Protein 2JQT (pdb70)

Solvent-accessible surface area: 5329 Å² total; per-residue (Å²): 240,138,109,166,56,89,66,109,115,4,170,176,32,102,73,92,116,40,32,107,111,18,85,77,119,20,34,167,79,125,94,63,99,120,8,76,83,33,10,156,146,7,24,90,114,48,140,46,96,84,93,98,60,55,196,168,253

Secondary structure (DSSP, 8-state):
-----THHHHHH---SHHHHHHHHHHHHHT-SHHHHHHHHHHHHHHHHHHHTT----

Structure (mmCIF, N/CA/C/O backbone):
data_2JQT
#
_entry.id   2JQT
#
loop_
_atom_site.group_PDB
_atom_site.id
_atom_site.type_symbol
_atom_site.label_atom_id
_atom_site.label_alt_id
_atom_site.label_comp_id
_atom_site.label_asym_id
_atom_site.label_entity_id
_atom_site.label_seq_id
_atom_site.pdbx_PDB_ins_code
_atom_site.Cartn_x
_atom_site.Cartn_y
_atom_site.Cartn_z
_atom_site.occupancy
_atom_site.B_iso_or_equiv
_atom_site.auth_seq_id
_atom_site.auth_comp_id
_atom_site.auth_asym_id
_atom_site.auth_atom_id
_atom_site.pdbx_PDB_model_num
ATOM 1 N N . MET A 1 1 ? 102.135 -5.640 11.704 1.00 0.00 1 MET A N 1
ATOM 2 C CA . MET A 1 1 ? 102.816 -6.475 10.680 1.00 0.00 1 MET A CA 1
ATOM 3 C C . MET A 1 1 ? 101.987 -6.569 9.403 1.00 0.00 1 MET A C 1
ATOM 4 O O . MET A 1 1 ? 101.939 -7.616 8.758 1.00 0.00 1 MET A O 1
ATOM 20 N N . THR A 1 2 ? 101.335 -5.467 9.045 1.00 0.00 2 THR A N 1
ATOM 21 C CA . THR A 1 2 ? 100.506 -5.425 7.845 1.00 0.00 2 THR A CA 1
ATOM 22 C C . THR A 1 2 ? 101.108 -4.492 6.801 1.00 0.00 2 THR A C 1
ATOM 23 O O . THR A 1 2 ? 100.385 -3.842 6.044 1.00 0.00 2 THR A O 1
ATOM 34 N N . VAL A 1 3 ? 102.436 -4.427 6.766 1.00 0.00 3 VAL A N 1
ATOM 35 C CA . VAL A 1 3 ? 103.133 -3.573 5.813 1.00 0.00 3 VAL A CA 1
ATOM 36 C C . VAL A 1 3 ? 104.391 -4.254 5.284 1.00 0.00 3 VAL A C 1
ATOM 37 O O . VAL A 1 3 ? 105.131 -4.886 6.037 1.00 0.00 3 VAL A O 1
ATOM 50 N N . GLN A 1 4 ? 104.627 -4.120 3.983 1.00 0.00 4 GLN A N 1
ATOM 51 C CA . GLN A 1 4 ? 105.795 -4.723 3.350 1.00 0.00 4 GLN A CA 1
ATOM 52 C C . GLN A 1 4 ? 106.563 -3.692 2.529 1.00 0.00 4 GLN A C 1
ATOM 53 O O . GLN A 1 4 ? 106.878 -3.922 1.360 1.00 0.00 4 GLN A O 1
ATOM 67 N N . ASP A 1 5 ? 106.860 -2.554 3.146 1.00 0.00 5 ASP A N 1
ATOM 68 C CA . ASP A 1 5 ? 107.590 -1.485 2.473 1.00 0.00 5 ASP A CA 1
ATOM 69 C C . ASP A 1 5 ? 109.092 -1.757 2.492 1.00 0.00 5 ASP A C 1
ATOM 70 O O . ASP A 1 5 ? 109.670 -2.035 3.542 1.00 0.00 5 ASP A O 1
ATOM 79 N N . TYR A 1 6 ? 109.717 -1.673 1.322 1.00 0.00 6 TYR A N 1
ATOM 80 C CA . TYR A 1 6 ? 111.152 -1.908 1.202 1.00 0.00 6 TYR A CA 1
ATOM 81 C C . TYR A 1 6 ? 111.947 -0.868 1.987 1.00 0.00 6 TYR A C 1
ATOM 82 O O . TYR A 1 6 ? 113.105 -1.095 2.339 1.00 0.00 6 TYR A O 1
ATOM 100 N N . LEU A 1 7 ? 111.322 0.276 2.259 1.00 0.00 7 LEU A N 1
ATOM 101 C CA . LEU A 1 7 ? 111.977 1.349 3.001 1.00 0.00 7 LEU A CA 1
ATOM 102 C C . LEU A 1 7 ? 112.505 0.844 4.340 1.00 0.00 7 LEU A C 1
ATOM 103 O O . LEU A 1 7 ? 113.514 1.336 4.847 1.00 0.00 7 LEU A O 1
ATOM 119 N N . LEU A 1 8 ? 111.818 -0.141 4.909 1.00 0.00 8 LEU A N 1
ATOM 120 C CA . LEU A 1 8 ? 112.220 -0.713 6.188 1.00 0.00 8 LEU A CA 1
ATOM 121 C C . LEU A 1 8 ? 113.588 -1.377 6.078 1.00 0.00 8 LEU A C 1
ATOM 122 O O . LEU A 1 8 ? 114.410 -1.286 6.991 1.00 0.00 8 LEU A O 1
ATOM 138 N N . LYS A 1 9 ? 113.827 -2.044 4.954 1.00 0.00 9 LYS A N 1
ATOM 139 C CA . LYS A 1 9 ? 115.096 -2.722 4.720 1.00 0.00 9 LYS A CA 1
ATOM 140 C C . LYS A 1 9 ? 116.215 -1.712 4.482 1.00 0.00 9 LYS A C 1
ATOM 141 O O . LYS A 1 9 ? 117.357 -1.929 4.888 1.00 0.00 9 LYS A O 1
ATOM 160 N N . PHE A 1 10 ? 115.878 -0.610 3.823 1.00 0.00 10 PHE A N 1
ATOM 161 C CA . PHE A 1 10 ? 116.853 0.434 3.529 1.00 0.00 10 PHE A CA 1
ATOM 162 C C . PHE A 1 10 ? 117.334 1.106 4.811 1.00 0.00 10 PHE A C 1
ATOM 163 O O . PHE A 1 10 ? 118.511 1.445 4.942 1.00 0.00 10 PHE A O 1
ATOM 180 N N . ARG A 1 11 ? 116.418 1.292 5.754 1.00 0.00 11 ARG A N 1
ATOM 181 C CA . ARG A 1 11 ? 116.748 1.922 7.028 1.00 0.00 11 ARG A CA 1
ATOM 182 C C . ARG A 1 11 ? 117.830 1.136 7.759 1.00 0.00 11 ARG A C 1
ATOM 183 O O . ARG A 1 11 ? 118.711 1.716 8.396 1.00 0.00 11 ARG A O 1
ATOM 204 N N . LYS A 1 12 ? 117.760 -0.187 7.663 1.00 0.00 12 LYS A N 1
ATOM 205 C CA . LYS A 1 12 ? 118.735 -1.054 8.315 1.00 0.00 12 LYS A CA 1
ATOM 206 C C . LYS A 1 12 ? 120.116 -0.892 7.689 1.00 0.00 12 LYS A C 1
ATOM 207 O O . LYS A 1 12 ? 121.135 -1.112 8.344 1.00 0.00 12 LYS A O 1
ATOM 226 N N . ILE A 1 13 ? 120.145 -0.504 6.417 1.00 0.00 13 ILE A N 1
ATOM 227 C CA . ILE A 1 13 ? 121.403 -0.311 5.706 1.00 0.00 13 ILE A CA 1
ATOM 228 C C . ILE A 1 13 ? 122.240 0.785 6.359 1.00 0.00 13 ILE A C 1
ATOM 229 O O . ILE A 1 13 ? 121.740 1.871 6.651 1.00 0.00 13 ILE A O 1
ATOM 245 N N . SER A 1 14 ? 123.516 0.492 6.585 1.00 0.00 14 SER A N 1
ATOM 246 C CA . SER A 1 14 ? 124.422 1.453 7.205 1.00 0.00 14 SER A CA 1
ATOM 247 C C . SER A 1 14 ? 125.486 1.915 6.215 1.00 0.00 14 SER A C 1
ATOM 248 O O . SER A 1 14 ? 125.926 3.065 6.254 1.00 0.00 14 SER A O 1
ATOM 256 N N . SER A 1 15 ? 125.897 1.014 5.328 1.00 0.00 15 SER A N 1
ATOM 257 C CA . SER A 1 15 ? 126.910 1.332 4.329 1.00 0.00 15 SER A CA 1
ATOM 258 C C . SER A 1 15 ? 126.282 1.998 3.109 1.00 0.00 15 SER A C 1
ATOM 259 O O . SER A 1 15 ? 125.229 1.576 2.632 1.00 0.00 15 SER A O 1
ATOM 267 N N . LEU A 1 16 ? 126.937 3.042 2.609 1.00 0.00 16 LEU A N 1
ATOM 268 C CA . LEU A 1 16 ? 126.445 3.768 1.445 1.00 0.00 16 LEU A CA 1
ATOM 269 C C . LEU A 1 16 ? 126.534 2.910 0.185 1.00 0.00 16 LEU A C 1
ATOM 270 O O . LEU A 1 16 ? 125.761 3.090 -0.755 1.00 0.00 16 LEU A O 1
ATOM 286 N N . GLU A 1 17 ? 127.483 1.977 0.173 1.00 0.00 17 GLU A N 1
ATOM 287 C CA . GLU A 1 17 ? 127.673 1.093 -0.972 1.00 0.00 17 GLU A CA 1
ATOM 288 C C . GLU A 1 17 ? 126.389 0.337 -1.300 1.00 0.00 17 GLU A C 1
ATOM 289 O O . GLU A 1 17 ? 126.013 0.206 -2.464 1.00 0.00 17 GLU A O 1
ATOM 301 N N . SER A 1 18 ? 125.717 -0.159 -0.264 1.00 0.00 18 SER A N 1
ATOM 302 C CA . SER A 1 18 ? 124.475 -0.901 -0.443 1.00 0.00 18 SER A CA 1
ATOM 303 C C . SER A 1 18 ? 123.423 -0.046 -1.147 1.00 0.00 18 SER A C 1
ATOM 304 O O . SER A 1 18 ? 122.523 -0.570 -1.802 1.00 0.00 18 SER A O 1
ATOM 312 N N . LEU A 1 19 ? 123.541 1.270 -1.004 1.00 0.00 19 LEU A N 1
ATOM 313 C CA . LEU A 1 19 ? 122.599 2.196 -1.625 1.00 0.00 19 LEU A CA 1
ATOM 314 C C . LEU A 1 19 ? 122.543 1.989 -3.136 1.00 0.00 19 LEU A C 1
ATOM 315 O O . LEU A 1 19 ? 121.473 1.760 -3.701 1.00 0.00 19 LEU A O 1
ATOM 331 N N . GLU A 1 20 ? 123.700 2.070 -3.784 1.00 0.00 20 GLU A N 1
ATOM 332 C CA . GLU A 1 20 ? 123.783 1.891 -5.229 1.00 0.00 20 GLU A CA 1
ATOM 333 C C . GLU A 1 20 ? 123.361 0.481 -5.629 1.00 0.00 20 GLU A C 1
ATOM 334 O O . GLU A 1 20 ? 122.813 0.270 -6.711 1.00 0.00 20 GLU A O 1
ATOM 346 N N . LYS A 1 21 ? 123.619 -0.481 -4.751 1.00 0.00 21 LYS A N 1
ATOM 347 C CA . LYS A 1 21 ? 123.266 -1.872 -5.014 1.00 0.00 21 LYS A CA 1
ATOM 348 C C . LYS A 1 21 ? 121.758 -2.078 -4.923 1.00 0.00 21 LYS A C 1
ATOM 349 O O . LYS A 1 21 ? 121.143 -2.651 -5.824 1.00 0.00 21 LYS A O 1
ATOM 368 N N . LEU A 1 22 ? 121.165 -1.608 -3.830 1.00 0.00 22 LEU A N 1
ATOM 369 C CA . LEU A 1 22 ? 119.728 -1.740 -3.621 1.00 0.00 22 LEU A CA 1
ATOM 370 C C . LEU A 1 22 ? 118.949 -1.050 -4.737 1.00 0.00 22 LEU A C 1
ATOM 371 O O . LEU A 1 22 ? 117.857 -1.481 -5.104 1.00 0.00 22 LEU A O 1
ATOM 387 N N . TYR A 1 23 ? 119.519 0.025 -5.273 1.00 0.00 23 TYR A N 1
ATOM 388 C CA . TYR A 1 23 ? 118.879 0.775 -6.345 1.00 0.00 23 TYR A CA 1
ATOM 389 C C . TYR A 1 23 ? 118.880 -0.024 -7.645 1.00 0.00 23 TYR A C 1
ATOM 390 O O . TYR A 1 23 ? 117.826 -0.307 -8.212 1.00 0.00 23 TYR A O 1
ATOM 408 N N . ASP A 1 24 ? 120.072 -0.382 -8.111 1.00 0.00 24 ASP A N 1
ATOM 409 C CA . ASP A 1 24 ? 120.211 -1.149 -9.345 1.00 0.00 24 ASP A CA 1
ATOM 410 C C . ASP A 1 24 ? 119.508 -2.498 -9.232 1.00 0.00 24 ASP A C 1
ATOM 411 O O . ASP A 1 24 ? 119.009 -3.033 -10.221 1.00 0.00 24 ASP A O 1
ATOM 420 N N . HIS A 1 25 ? 119.476 -3.041 -8.019 1.00 0.00 25 HIS A N 1
ATOM 421 C CA . HIS A 1 25 ? 118.834 -4.331 -7.777 1.00 0.00 25 HIS A CA 1
ATOM 422 C C . HIS A 1 25 ? 117.317 -4.209 -7.872 1.00 0.00 25 HIS A C 1
ATOM 423 O O . HIS A 1 25 ? 116.671 -4.944 -8.619 1.00 0.00 25 HIS A O 1
ATOM 438 N N . LEU A 1 26 ? 116.754 -3.279 -7.109 1.00 0.00 26 LEU A N 1
ATOM 439 C CA . LEU A 1 26 ? 115.311 -3.063 -7.106 1.00 0.00 26 LEU A CA 1
ATOM 440 C C . LEU A 1 26 ? 114.854 -2.418 -8.411 1.00 0.00 26 LEU A C 1
ATOM 441 O O . LEU A 1 26 ? 113.733 -2.640 -8.866 1.00 0.00 26 LEU A O 1
ATOM 457 N N . ASN A 1 27 ? 115.732 -1.616 -9.009 1.00 0.00 27 ASN A N 1
ATOM 458 C CA . ASN A 1 27 ? 115.418 -0.939 -10.261 1.00 0.00 27 ASN A CA 1
ATOM 459 C C . ASN A 1 27 ? 115.391 -1.924 -11.428 1.00 0.00 27 ASN A C 1
ATOM 460 O O . ASN A 1 27 ? 114.733 -1.686 -12.439 1.00 0.00 27 ASN A O 1
ATOM 471 N N . TYR A 1 28 ? 116.115 -3.031 -11.282 1.00 0.00 28 TYR A N 1
ATOM 472 C CA . TYR A 1 28 ? 116.172 -4.049 -12.324 1.00 0.00 28 TYR A CA 1
ATOM 473 C C . TYR A 1 28 ? 115.088 -5.104 -12.121 1.00 0.00 28 TYR A C 1
ATOM 474 O O . TYR A 1 28 ? 114.638 -5.735 -13.078 1.00 0.00 28 TYR A O 1
ATOM 492 N N . THR A 1 29 ? 114.676 -5.293 -10.872 1.00 0.00 29 THR A N 1
ATOM 493 C CA . THR A 1 29 ? 113.648 -6.275 -10.547 1.00 0.00 29 THR A CA 1
ATOM 494 C C . THR A 1 29 ? 112.321 -5.917 -11.209 1.00 0.00 29 THR A C 1
ATOM 495 O O . THR A 1 29 ? 111.915 -6.545 -12.186 1.00 0.00 29 THR A O 1
ATOM 506 N N . LEU A 1 30 ? 111.648 -4.906 -10.668 1.00 0.00 30 LEU A N 1
ATOM 507 C CA . LEU A 1 30 ? 110.365 -4.470 -11.205 1.00 0.00 30 LEU A CA 1
ATOM 508 C C . LEU A 1 30 ? 110.548 -3.323 -12.195 1.00 0.00 30 LEU A C 1
ATOM 509 O O . LEU A 1 30 ? 109.799 -3.201 -13.165 1.00 0.00 30 LEU A O 1
ATOM 525 N N . THR A 1 31 ? 111.545 -2.481 -11.942 1.00 0.00 31 THR A N 1
ATOM 526 C CA . THR A 1 31 ? 111.824 -1.343 -12.811 1.00 0.00 31 THR A CA 1
ATOM 527 C C . THR A 1 31 ? 110.640 -0.378 -12.842 1.00 0.00 31 THR A C 1
ATOM 528 O O . THR A 1 31 ? 110.421 0.317 -13.833 1.00 0.00 31 THR A O 1
ATOM 539 N N . ASP A 1 32 ? 109.884 -0.343 -11.750 1.00 0.00 32 ASP A N 1
ATOM 540 C CA . ASP A 1 32 ? 108.725 0.536 -11.653 1.00 0.00 32 ASP A CA 1
ATOM 541 C C . ASP A 1 32 ? 109.067 1.805 -10.880 1.00 0.00 32 ASP A C 1
ATOM 542 O O . ASP A 1 32 ? 110.135 1.907 -10.275 1.00 0.00 32 ASP A O 1
ATOM 551 N N . ASP A 1 33 ? 108.155 2.770 -10.904 1.00 0.00 33 ASP A N 1
ATOM 552 C CA . ASP A 1 33 ? 108.359 4.035 -10.205 1.00 0.00 33 ASP A CA 1
ATOM 553 C C . ASP A 1 33 ? 108.371 3.834 -8.691 1.00 0.00 33 ASP A C 1
ATOM 554 O O . ASP A 1 33 ? 108.946 4.635 -7.955 1.00 0.00 33 ASP A O 1
ATOM 563 N N . GLN A 1 34 ? 107.724 2.765 -8.231 1.00 0.00 34 GLN A N 1
ATOM 564 C CA . GLN A 1 34 ? 107.654 2.465 -6.803 1.00 0.00 34 GLN A CA 1
ATOM 565 C C . GLN A 1 34 ? 109.040 2.477 -6.161 1.00 0.00 34 GLN A C 1
ATOM 566 O O . GLN A 1 34 ? 109.294 3.236 -5.225 1.00 0.00 34 GLN A O 1
ATOM 580 N N . GLU A 1 35 ? 109.934 1.632 -6.666 1.00 0.00 35 GLU A N 1
ATOM 581 C CA . GLU A 1 35 ? 111.290 1.554 -6.135 1.00 0.00 35 GLU A CA 1
ATOM 582 C C . GLU A 1 35 ? 112.048 2.853 -6.384 1.00 0.00 35 GLU A C 1
ATOM 583 O O . GLU A 1 35 ? 112.919 3.236 -5.602 1.00 0.00 35 GLU A O 1
ATOM 595 N N . LEU A 1 36 ? 111.711 3.529 -7.477 1.00 0.00 36 LEU A N 1
ATOM 596 C CA . LEU A 1 36 ? 112.359 4.787 -7.828 1.00 0.00 36 LEU A CA 1
ATOM 597 C C . LEU A 1 36 ? 112.002 5.878 -6.822 1.00 0.00 36 LEU A C 1
ATOM 598 O O . LEU A 1 36 ? 112.856 6.668 -6.422 1.00 0.00 36 LEU A O 1
ATOM 614 N N . ILE A 1 37 ? 110.736 5.914 -6.420 1.00 0.00 37 ILE A N 1
ATOM 615 C CA . ILE A 1 37 ? 110.268 6.907 -5.461 1.00 0.00 37 ILE A CA 1
ATOM 616 C C . ILE A 1 37 ? 110.730 6.567 -4.046 1.00 0.00 37 ILE A C 1
ATOM 617 O O . ILE A 1 37 ? 110.920 7.457 -3.217 1.00 0.00 37 ILE A O 1
ATOM 633 N N . ASN A 1 38 ? 110.908 5.278 -3.780 1.00 0.00 38 ASN A N 1
ATOM 634 C CA . ASN A 1 38 ? 111.347 4.822 -2.466 1.00 0.00 38 ASN A CA 1
ATOM 635 C C . ASN A 1 38 ? 112.848 5.031 -2.290 1.00 0.00 38 ASN A C 1
ATOM 636 O O . ASN A 1 38 ? 113.295 5.568 -1.278 1.00 0.00 38 ASN A O 1
ATOM 647 N N . MET A 1 39 ? 113.620 4.602 -3.284 1.00 0.00 39 MET A N 1
ATOM 648 C CA . MET A 1 39 ? 115.071 4.741 -3.239 1.00 0.00 39 MET A CA 1
ATOM 649 C C . MET A 1 39 ? 115.473 6.208 -3.106 1.00 0.00 39 MET A C 1
ATOM 650 O O . MET A 1 39 ? 116.499 6.528 -2.505 1.00 0.00 39 MET A O 1
ATOM 664 N N . TYR A 1 40 ? 114.659 7.092 -3.671 1.00 0.00 40 TYR A N 1
ATOM 665 C CA . TYR A 1 40 ? 114.930 8.524 -3.615 1.00 0.00 40 TYR A CA 1
ATOM 666 C C . TYR A 1 40 ? 114.773 9.052 -2.192 1.00 0.00 40 TYR A C 1
ATOM 667 O O . TYR A 1 40 ? 115.609 9.814 -1.705 1.00 0.00 40 TYR A O 1
ATOM 685 N N . ARG A 1 41 ? 113.696 8.643 -1.531 1.00 0.00 41 ARG A N 1
ATOM 686 C CA . ARG A 1 41 ? 113.428 9.074 -0.164 1.00 0.00 41 ARG A CA 1
ATOM 687 C C . ARG A 1 41 ? 114.419 8.445 0.809 1.00 0.00 41 ARG A C 1
ATOM 688 O O . ARG A 1 41 ? 114.986 9.127 1.662 1.00 0.00 41 ARG A O 1
ATOM 709 N N . ALA A 1 42 ? 114.624 7.139 0.674 1.00 0.00 42 ALA A N 1
ATOM 710 C CA . ALA A 1 42 ? 115.547 6.417 1.541 1.00 0.00 42 ALA A CA 1
ATOM 711 C C . ALA A 1 42 ? 116.973 6.931 1.374 1.00 0.00 42 ALA A C 1
ATOM 712 O O . ALA A 1 42 ? 117.684 7.147 2.355 1.00 0.00 42 ALA A O 1
ATOM 719 N N . ALA A 1 43 ? 117.384 7.126 0.125 1.00 0.00 43 ALA A N 1
ATOM 720 C CA . ALA A 1 43 ? 118.724 7.616 -0.171 1.00 0.00 43 ALA A CA 1
ATOM 721 C C . ALA A 1 43 ? 118.935 9.013 0.400 1.00 0.00 43 ALA A C 1
ATOM 722 O O . ALA A 1 43 ? 119.999 9.321 0.939 1.00 0.00 43 ALA A O 1
ATOM 729 N N . ASP A 1 44 ? 117.916 9.857 0.278 1.00 0.00 44 ASP A N 1
ATOM 730 C CA . ASP A 1 44 ? 117.990 11.223 0.784 1.00 0.00 44 ASP A CA 1
ATOM 731 C C . ASP A 1 44 ? 117.991 11.240 2.308 1.00 0.00 44 ASP A C 1
ATOM 732 O O . ASP A 1 44 ? 118.754 11.980 2.930 1.00 0.00 44 ASP A O 1
ATOM 741 N N . HIS A 1 45 ? 117.133 10.419 2.904 1.00 0.00 45 HIS A N 1
ATOM 742 C CA . HIS A 1 45 ? 117.035 10.339 4.357 1.00 0.00 45 HIS A CA 1
ATOM 743 C C . HIS A 1 45 ? 118.342 9.839 4.963 1.00 0.00 45 HIS A C 1
ATOM 744 O O . HIS A 1 45 ? 118.844 10.401 5.936 1.00 0.00 45 HIS A O 1
ATOM 759 N N . ARG A 1 46 ? 118.890 8.777 4.380 1.00 0.0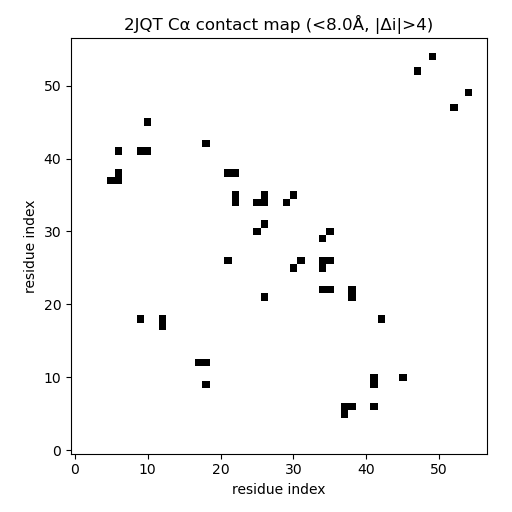0 46 ARG A N 1
ATOM 760 C CA . ARG A 1 46 ? 120.140 8.200 4.861 1.00 0.00 46 ARG A CA 1
ATOM 761 C C . ARG A 1 46 ? 121.288 9.194 4.716 1.00 0.00 46 ARG A C 1
ATOM 762 O O . ARG A 1 46 ? 122.123 9.327 5.611 1.00 0.00 46 ARG A O 1
ATOM 783 N N . ARG A 1 47 ? 121.323 9.888 3.584 1.00 0.00 47 ARG A N 1
ATOM 784 C CA . ARG A 1 47 ? 122.369 10.870 3.321 1.00 0.00 47 ARG A CA 1
ATOM 785 C C . ARG A 1 47 ? 122.210 12.089 4.225 1.00 0.00 47 ARG A C 1
ATOM 786 O O . ARG A 1 47 ? 123.188 12.609 4.761 1.00 0.00 47 ARG A O 1
ATOM 807 N N . ALA A 1 48 ? 120.970 12.539 4.389 1.00 0.00 48 ALA A N 1
ATOM 808 C CA . ALA A 1 48 ? 120.681 13.697 5.228 1.00 0.00 48 ALA A CA 1
ATOM 809 C C . ALA A 1 48 ? 120.828 13.353 6.705 1.00 0.00 48 ALA A C 1
ATOM 810 O O . ALA A 1 48 ? 121.269 14.179 7.504 1.00 0.00 48 ALA A O 1
ATOM 817 N N . GLU A 1 49 ? 120.458 12.128 7.063 1.00 0.00 49 GLU A N 1
ATOM 818 C CA . GLU A 1 49 ? 120.548 11.675 8.446 1.00 0.00 49 GLU A CA 1
ATOM 819 C C . GLU A 1 49 ? 122.005 11.546 8.882 1.00 0.00 49 GLU A C 1
ATOM 820 O O . GLU A 1 49 ? 122.362 11.913 10.001 1.00 0.00 49 GLU A O 1
ATOM 832 N N . LEU A 1 50 ? 122.840 11.022 7.990 1.00 0.00 50 LEU A N 1
ATOM 833 C CA . LEU A 1 50 ? 124.257 10.845 8.283 1.00 0.00 50 LEU A CA 1
ATOM 834 C C . LEU A 1 50 ? 124.962 12.193 8.392 1.00 0.00 50 LEU A C 1
ATOM 835 O O . LEU A 1 50 ? 125.748 12.421 9.311 1.00 0.00 50 LEU A O 1
ATOM 851 N N . VAL A 1 51 ? 124.676 13.083 7.447 1.00 0.00 51 VAL A N 1
ATOM 852 C CA . VAL A 1 51 ? 125.282 14.409 7.439 1.00 0.00 51 VAL A CA 1
ATOM 853 C C . VAL A 1 51 ? 124.716 15.278 8.558 1.00 0.00 51 VAL A C 1
ATOM 854 O O . VAL A 1 51 ? 125.425 16.108 9.131 1.00 0.00 51 VAL A O 1
ATOM 867 N N . SER A 1 52 ? 123.439 15.084 8.864 1.00 0.00 52 SER A N 1
ATOM 868 C CA . S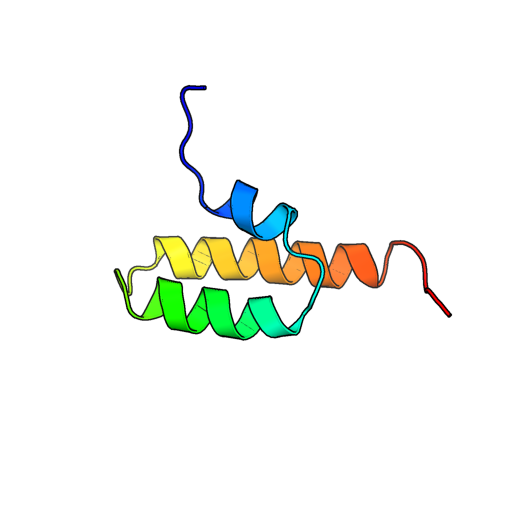ER A 1 52 ? 122.779 15.850 9.913 1.00 0.00 52 SER A CA 1
ATOM 869 C C . SER A 1 52 ? 122.618 15.014 11.180 1.00 0.00 52 SER A C 1
ATOM 870 O O . SER A 1 52 ? 121.683 15.214 11.954 1.00 0.00 52 SER A O 1
ATOM 878 N N . GLY A 1 53 ? 123.537 14.075 11.384 1.00 0.00 53 GLY A N 1
ATOM 879 C CA . GLY A 1 53 ? 123.480 13.222 12.557 1.00 0.00 53 GLY A CA 1
ATOM 880 C C . GLY A 1 53 ? 124.709 13.362 13.435 1.00 0.00 53 GLY A C 1
ATOM 881 O O . GLY A 1 53 ? 124.751 14.210 14.326 1.00 0.00 53 GLY A O 1
ATOM 885 N N . GLY A 1 54 ? 125.710 12.524 13.183 1.00 0.00 54 GLY A N 1
ATOM 886 C CA . GLY A 1 54 ? 126.931 12.573 13.966 1.00 0.00 54 GLY A CA 1
ATOM 887 C C . GLY A 1 54 ? 128.122 12.005 13.219 1.00 0.00 54 GLY A C 1
ATOM 888 O O . GLY A 1 54 ? 128.136 10.828 12.860 1.00 0.00 54 GLY A O 1
ATOM 892 N N . ARG A 1 55 ? 129.125 12.846 12.982 1.00 0.00 55 ARG A N 1
ATOM 893 C CA . ARG A 1 55 ? 130.326 12.422 12.272 1.00 0.00 55 ARG A CA 1
ATOM 894 C C . ARG A 1 55 ? 131.101 11.387 13.082 1.00 0.00 55 ARG A C 1
ATOM 895 O O . ARG A 1 55 ? 131.281 11.539 14.290 1.00 0.00 55 ARG A O 1
ATOM 916 N N . LEU A 1 56 ? 131.554 10.335 12.409 1.00 0.00 56 LEU A N 1
ATOM 917 C CA . LEU A 1 56 ? 132.309 9.274 13.067 1.00 0.00 56 LEU A CA 1
ATOM 918 C C . LEU A 1 56 ? 133.778 9.317 12.655 1.00 0.00 56 LEU A C 1
ATOM 919 O O . LEU A 1 56 ? 134.104 9.662 11.520 1.00 0.00 56 LEU A O 1
ATOM 935 N N . PHE A 1 57 ? 134.658 8.963 13.585 1.00 0.00 57 PHE A N 1
ATOM 936 C CA . PHE A 1 57 ? 136.092 8.959 13.319 1.00 0.00 57 PHE A CA 1
ATOM 937 C C . PHE A 1 57 ? 136.654 7.542 13.387 1.00 0.00 57 PHE A C 1
ATOM 938 O O . PHE A 1 57 ? 136.119 6.684 14.088 1.00 0.00 57 PHE A O 1
ATOM 955 N N . MET A 1 1 ? 110.351 2.135 12.237 1.00 0.00 1 MET A N 2
ATOM 956 C CA . MET A 1 1 ? 109.692 1.700 13.494 1.00 0.00 1 MET A CA 2
ATOM 957 C C . MET A 1 1 ? 108.243 2.175 13.550 1.00 0.00 1 MET A C 2
ATOM 958 O O . MET A 1 1 ? 107.385 1.516 14.139 1.00 0.00 1 MET A O 2
ATOM 974 N N . THR A 1 2 ? 107.977 3.321 12.934 1.00 0.00 2 THR A N 2
ATOM 975 C CA . THR A 1 2 ? 106.632 3.883 12.912 1.00 0.00 2 THR A CA 2
ATOM 976 C C . THR A 1 2 ? 105.697 3.027 12.064 1.00 0.00 2 THR A C 2
ATOM 977 O O . THR A 1 2 ? 104.679 2.531 12.552 1.00 0.00 2 THR A O 2
ATOM 988 N N . VAL A 1 3 ? 106.048 2.855 10.794 1.00 0.00 3 VAL A N 2
ATOM 989 C CA . VAL A 1 3 ? 105.241 2.058 9.880 1.00 0.00 3 VAL A CA 2
ATOM 990 C C . VAL A 1 3 ? 106.088 0.999 9.181 1.00 0.00 3 VAL A C 2
ATOM 991 O O . VAL A 1 3 ? 107.253 1.235 8.861 1.00 0.00 3 VAL A O 2
ATOM 1004 N N . GLN A 1 4 ? 105.494 -0.167 8.947 1.00 0.00 4 GLN A N 2
ATOM 1005 C CA . GLN A 1 4 ? 106.194 -1.262 8.287 1.00 0.00 4 GLN A CA 2
ATOM 1006 C C . GLN A 1 4 ? 106.168 -1.089 6.771 1.00 0.00 4 GLN A C 2
ATOM 1007 O O . GLN A 1 4 ? 105.150 -1.340 6.126 1.00 0.00 4 GLN A O 2
ATOM 1021 N N . ASP A 1 5 ? 107.294 -0.659 6.211 1.00 0.00 5 ASP A N 2
ATOM 1022 C CA . ASP A 1 5 ? 107.399 -0.452 4.770 1.00 0.00 5 ASP A CA 2
ATOM 1023 C C . ASP A 1 5 ? 108.826 -0.697 4.288 1.00 0.00 5 ASP A C 2
ATOM 1024 O O . ASP A 1 5 ? 109.691 -1.114 5.060 1.00 0.00 5 ASP A O 2
ATOM 1033 N N . TYR A 1 6 ? 109.065 -0.433 3.009 1.00 0.00 6 TYR A N 2
ATOM 1034 C CA . TYR A 1 6 ? 110.387 -0.624 2.422 1.00 0.00 6 TYR A CA 2
ATOM 1035 C C . TYR A 1 6 ? 111.429 0.237 3.132 1.00 0.00 6 TYR A C 2
ATOM 1036 O O . TYR A 1 6 ? 112.606 -0.118 3.185 1.00 0.00 6 TYR A O 2
ATOM 1054 N N . LEU A 1 7 ? 110.987 1.367 3.675 1.00 0.00 7 LEU A N 2
ATOM 1055 C CA . LEU A 1 7 ? 111.882 2.278 4.381 1.00 0.00 7 LEU A CA 2
ATOM 1056 C C . LEU A 1 7 ? 112.584 1.569 5.535 1.00 0.00 7 LEU A C 2
ATOM 1057 O O . LEU A 1 7 ? 113.714 1.906 5.889 1.00 0.00 7 LEU A O 2
ATOM 1073 N N . LEU A 1 8 ? 111.907 0.585 6.119 1.00 0.00 8 LEU A N 2
ATOM 1074 C CA . LEU A 1 8 ? 112.466 -0.171 7.234 1.00 0.00 8 LEU A CA 2
ATOM 1075 C C . LEU A 1 8 ? 113.659 -1.006 6.780 1.00 0.00 8 LEU A C 2
ATOM 1076 O O . LEU A 1 8 ? 114.628 -1.174 7.520 1.00 0.00 8 LEU A O 2
ATOM 1092 N N . LYS A 1 9 ? 113.580 -1.527 5.560 1.00 0.00 9 LYS A N 2
ATOM 1093 C CA . LYS A 1 9 ? 114.654 -2.345 5.008 1.00 0.00 9 LYS A CA 2
ATOM 1094 C C . LYS A 1 9 ? 115.895 -1.501 4.735 1.00 0.00 9 LYS A C 2
ATOM 1095 O O . LYS A 1 9 ? 116.992 -1.826 5.190 1.00 0.00 9 LYS A O 2
ATOM 1114 N N . PHE A 1 10 ? 115.714 -0.416 3.988 1.00 0.00 10 PHE A N 2
ATOM 1115 C CA . PHE A 1 10 ? 116.819 0.474 3.654 1.00 0.00 10 PHE A CA 2
ATOM 1116 C C . PHE A 1 10 ? 117.430 1.077 4.914 1.00 0.00 10 PHE A C 2
ATOM 1117 O O . PHE A 1 10 ? 118.631 1.342 4.969 1.00 0.00 10 PHE A O 2
ATOM 1134 N N . ARG A 1 11 ? 116.595 1.289 5.926 1.00 0.00 11 ARG A N 2
ATOM 1135 C CA . ARG A 1 11 ? 117.050 1.859 7.189 1.00 0.00 11 ARG A CA 2
ATOM 1136 C C . ARG A 1 11 ? 117.891 0.851 7.965 1.00 0.00 11 ARG A C 2
ATOM 1137 O O . ARG A 1 11 ? 118.819 1.224 8.683 1.00 0.00 11 ARG A O 2
ATOM 1158 N N . LYS A 1 12 ? 117.559 -0.426 7.817 1.00 0.00 12 LYS A N 2
ATOM 1159 C CA . LYS A 1 12 ? 118.283 -1.489 8.506 1.00 0.00 12 LYS A CA 2
ATOM 1160 C C . LYS A 1 12 ? 119.670 -1.703 7.898 1.00 0.00 12 LYS A C 2
ATOM 1161 O O . LYS A 1 12 ? 120.523 -2.355 8.499 1.00 0.00 12 LYS A O 2
ATOM 1180 N N . ILE A 1 13 ? 119.889 -1.152 6.707 1.00 0.00 13 ILE A N 2
ATOM 1181 C CA . ILE A 1 13 ? 121.174 -1.288 6.028 1.00 0.00 13 ILE A CA 2
ATOM 1182 C C . ILE A 1 13 ? 122.312 -0.763 6.900 1.00 0.00 13 ILE A C 2
ATOM 1183 O O . ILE A 1 13 ? 122.151 0.220 7.623 1.00 0.00 13 ILE A O 2
ATOM 1199 N N . SER A 1 14 ? 123.460 -1.428 6.827 1.00 0.00 14 SER A N 2
ATOM 1200 C CA . SER A 1 14 ? 124.625 -1.030 7.609 1.00 0.00 14 SER A CA 2
ATOM 1201 C C . SER A 1 14 ? 125.660 -0.332 6.731 1.00 0.00 14 SER A C 2
ATOM 1202 O O . SER A 1 14 ? 126.097 0.778 7.034 1.00 0.00 14 SER A O 2
ATOM 1210 N N . SER A 1 15 ? 126.048 -0.990 5.644 1.00 0.00 15 SER A N 2
ATOM 1211 C CA . SER A 1 15 ? 127.032 -0.431 4.724 1.00 0.00 15 SER A CA 2
ATOM 1212 C C . SER A 1 15 ? 126.367 0.500 3.716 1.00 0.00 15 SER A C 2
ATOM 1213 O O . SER A 1 15 ? 125.304 0.194 3.178 1.00 0.00 15 SER A O 2
ATOM 1221 N N . LEU A 1 16 ? 127.004 1.640 3.464 1.00 0.00 16 LEU A N 2
ATOM 1222 C CA . LEU A 1 16 ? 126.477 2.619 2.521 1.00 0.00 16 LEU A CA 2
ATOM 1223 C C . LEU A 1 16 ? 126.535 2.089 1.091 1.00 0.00 16 LEU A C 2
ATOM 1224 O O . LEU A 1 16 ? 125.761 2.510 0.231 1.00 0.00 16 LEU A O 2
ATOM 1240 N N . GLU A 1 17 ? 127.457 1.163 0.841 1.00 0.00 17 GLU A N 2
ATOM 1241 C CA . GLU A 1 17 ? 127.615 0.578 -0.487 1.00 0.00 17 GLU A CA 2
ATOM 1242 C C . GLU A 1 17 ? 126.307 -0.041 -0.970 1.00 0.00 17 GLU A C 2
ATOM 1243 O O . GLU A 1 17 ? 126.004 -0.022 -2.164 1.00 0.00 17 GLU A O 2
ATOM 1255 N N . SER A 1 18 ? 125.536 -0.588 -0.037 1.00 0.00 18 SER A N 2
ATOM 1256 C CA . SER A 1 18 ? 124.260 -1.211 -0.370 1.00 0.00 18 SER A CA 2
ATOM 1257 C C . SER A 1 18 ? 123.304 -0.201 -0.998 1.00 0.00 18 SER A C 2
ATOM 1258 O O . SER A 1 18 ? 122.390 -0.571 -1.734 1.00 0.00 18 SER A O 2
ATOM 1266 N N . LEU A 1 19 ? 123.522 1.079 -0.703 1.00 0.00 19 LEU A N 2
ATOM 1267 C CA . LEU A 1 19 ? 122.679 2.145 -1.239 1.00 0.00 19 LEU A CA 2
ATOM 1268 C C . LEU A 1 19 ? 122.613 2.077 -2.762 1.00 0.00 19 LEU A C 2
ATOM 1269 O O . LEU A 1 19 ? 121.550 1.841 -3.337 1.00 0.00 19 LEU A O 2
ATOM 1285 N N . GLU A 1 20 ? 123.755 2.286 -3.410 1.00 0.00 20 GLU A N 2
ATOM 1286 C CA . GLU A 1 20 ? 123.824 2.247 -4.866 1.00 0.00 20 GLU A CA 2
ATOM 1287 C C . GLU A 1 20 ? 123.411 0.879 -5.396 1.00 0.00 20 GLU A C 2
ATOM 1288 O O . GLU A 1 20 ? 122.818 0.772 -6.469 1.00 0.00 20 GLU A O 2
ATOM 1300 N N . LYS A 1 21 ? 123.728 -0.165 -4.638 1.00 0.00 21 LYS A N 2
ATOM 1301 C CA . LYS A 1 21 ? 123.390 -1.527 -5.031 1.00 0.00 21 LYS A CA 2
ATOM 1302 C C . LYS A 1 21 ? 121.877 -1.705 -5.119 1.00 0.00 21 LYS A C 2
ATOM 1303 O O . LYS A 1 21 ? 121.357 -2.195 -6.122 1.00 0.00 21 LYS A O 2
ATOM 1322 N N . LEU A 1 22 ? 121.177 -1.304 -4.063 1.00 0.00 22 LEU A N 2
ATOM 1323 C CA . LEU A 1 22 ? 119.724 -1.420 -4.021 1.00 0.00 22 LEU A CA 2
ATOM 1324 C C . LEU A 1 22 ? 119.081 -0.565 -5.108 1.00 0.00 22 LEU A C 2
ATOM 1325 O O . LEU A 1 22 ? 118.029 -0.913 -5.644 1.00 0.00 22 LEU A O 2
ATOM 1341 N N . TYR A 1 23 ? 119.719 0.554 -5.430 1.00 0.00 23 TYR A N 2
ATOM 1342 C CA . TYR A 1 23 ? 119.210 1.459 -6.452 1.00 0.00 23 TYR A CA 2
ATOM 1343 C C . TYR A 1 23 ? 119.160 0.771 -7.813 1.00 0.00 23 TYR A C 2
ATOM 1344 O O . TYR A 1 23 ? 118.141 0.812 -8.503 1.00 0.00 23 TYR A O 2
ATOM 1362 N N . ASP A 1 24 ? 120.265 0.138 -8.191 1.00 0.00 24 ASP A N 2
ATOM 1363 C CA . ASP A 1 24 ? 120.347 -0.558 -9.469 1.00 0.00 24 ASP A CA 2
ATOM 1364 C C . ASP A 1 24 ? 119.633 -1.904 -9.409 1.00 0.00 24 ASP A C 2
ATOM 1365 O O . ASP A 1 24 ? 118.961 -2.305 -10.359 1.00 0.00 24 ASP A O 2
ATOM 1374 N N . HIS A 1 25 ? 119.781 -2.598 -8.285 1.00 0.00 25 HIS A N 2
ATOM 1375 C CA . HIS A 1 25 ? 119.150 -3.901 -8.102 1.00 0.00 25 HIS A CA 2
ATOM 1376 C C . HIS A 1 25 ? 117.631 -3.790 -8.199 1.00 0.00 25 HIS A C 2
ATOM 1377 O O . HIS A 1 25 ? 116.996 -4.498 -8.979 1.00 0.00 25 HIS A O 2
ATOM 1392 N N . LEU A 1 26 ? 117.056 -2.899 -7.398 1.00 0.00 26 LEU A N 2
ATOM 1393 C CA . LEU A 1 26 ? 115.611 -2.696 -7.392 1.00 0.00 26 LEU A CA 2
ATOM 1394 C C . LEU A 1 26 ? 115.114 -2.286 -8.774 1.00 0.00 26 LEU A C 2
ATOM 1395 O O . LEU A 1 26 ? 113.987 -2.602 -9.159 1.00 0.00 26 LEU A O 2
ATOM 1411 N N . ASN A 1 27 ? 115.960 -1.580 -9.517 1.00 0.00 27 ASN A N 2
ATOM 1412 C CA . ASN A 1 27 ? 115.606 -1.127 -10.857 1.00 0.00 27 ASN A CA 2
ATOM 1413 C C . ASN A 1 27 ? 115.659 -2.282 -11.854 1.00 0.00 27 ASN A C 2
ATOM 1414 O O . ASN A 1 27 ? 114.912 -2.308 -12.831 1.00 0.00 27 ASN A O 2
ATOM 1425 N N . TYR A 1 28 ? 116.549 -3.235 -11.598 1.00 0.00 28 TYR A N 2
ATOM 1426 C CA . TYR A 1 28 ? 116.701 -4.393 -12.471 1.00 0.00 28 TYR A CA 2
ATOM 1427 C C . TYR A 1 28 ? 115.939 -5.595 -11.920 1.00 0.00 28 TYR A C 2
ATOM 1428 O O . TYR A 1 28 ? 116.378 -6.737 -12.059 1.00 0.00 28 TYR A O 2
ATOM 1446 N N . THR A 1 29 ? 114.798 -5.330 -11.295 1.00 0.00 29 THR A N 2
ATOM 1447 C CA . THR A 1 29 ? 113.975 -6.390 -10.724 1.00 0.00 29 THR A CA 2
ATOM 1448 C C . THR A 1 29 ? 112.494 -6.129 -10.982 1.00 0.00 29 THR A C 2
ATOM 1449 O O . THR A 1 29 ? 111.825 -6.912 -11.657 1.00 0.00 29 THR A O 2
ATOM 1460 N N . LEU A 1 30 ? 111.991 -5.024 -10.443 1.00 0.00 30 LEU A N 2
ATOM 1461 C CA . LEU A 1 30 ? 110.589 -4.660 -10.615 1.00 0.00 30 LEU A CA 2
ATOM 1462 C C . LEU A 1 30 ? 110.432 -3.578 -11.680 1.00 0.00 30 LEU A C 2
ATOM 1463 O O . LEU A 1 30 ? 109.382 -3.467 -12.312 1.00 0.00 30 LEU A O 2
ATOM 1479 N N . THR A 1 31 ? 111.482 -2.780 -11.870 1.00 0.00 31 THR A N 2
ATOM 1480 C CA . THR A 1 31 ? 111.469 -1.702 -12.858 1.00 0.00 31 THR A CA 2
ATOM 1481 C C . THR A 1 31 ? 110.173 -0.897 -12.785 1.00 0.00 31 THR A C 2
ATOM 1482 O O . THR A 1 31 ? 109.632 -0.479 -13.809 1.00 0.00 31 THR A O 2
ATOM 1493 N N . ASP A 1 32 ? 109.682 -0.685 -11.568 1.00 0.00 32 ASP A N 2
ATOM 1494 C CA . ASP A 1 32 ? 108.451 0.070 -11.360 1.00 0.00 32 ASP A CA 2
ATOM 1495 C C . ASP A 1 32 ? 108.748 1.430 -10.738 1.00 0.00 32 ASP A C 2
ATOM 1496 O O . ASP A 1 32 ? 109.787 1.623 -10.110 1.00 0.00 32 ASP A O 2
ATOM 1505 N N . ASP A 1 33 ? 107.826 2.371 -10.918 1.00 0.00 33 ASP A N 2
ATOM 1506 C CA . ASP A 1 33 ? 107.989 3.715 -10.375 1.00 0.00 33 ASP A CA 2
ATOM 1507 C C . ASP A 1 33 ? 108.151 3.679 -8.858 1.00 0.00 33 ASP A C 2
ATOM 1508 O O . ASP A 1 33 ? 108.729 4.590 -8.264 1.00 0.00 33 ASP A O 2
ATOM 1517 N N . GLN A 1 34 ? 107.635 2.624 -8.233 1.00 0.00 34 GLN A N 2
ATOM 1518 C CA . GLN A 1 34 ? 107.721 2.475 -6.784 1.00 0.00 34 GLN A CA 2
ATOM 1519 C C . GLN A 1 34 ? 109.172 2.505 -6.313 1.00 0.00 34 GLN A C 2
ATOM 1520 O O . GLN A 1 34 ? 109.502 3.174 -5.335 1.00 0.00 34 GLN A O 2
ATOM 1534 N N . GLU A 1 35 ? 110.033 1.774 -7.014 1.00 0.00 35 GLU A N 2
ATOM 1535 C CA . GLU A 1 35 ? 111.449 1.719 -6.664 1.00 0.00 35 GLU A CA 2
ATOM 1536 C C . GLU A 1 35 ? 112.091 3.101 -6.758 1.00 0.00 35 GLU A C 2
ATOM 1537 O O . GLU A 1 35 ? 113.031 3.410 -6.026 1.00 0.00 35 GLU A O 2
ATOM 1549 N N . LEU A 1 36 ? 111.579 3.926 -7.665 1.00 0.00 36 LEU A N 2
ATOM 1550 C CA . LEU A 1 36 ? 112.103 5.274 -7.854 1.00 0.00 36 LEU A CA 2
ATOM 1551 C C . LEU A 1 36 ? 111.797 6.155 -6.646 1.00 0.00 36 LEU A C 2
ATOM 1552 O O . LEU A 1 36 ? 112.661 6.885 -6.163 1.00 0.00 36 LEU A O 2
ATOM 1568 N N . ILE A 1 37 ? 110.559 6.081 -6.165 1.00 0.00 37 ILE A N 2
ATOM 1569 C CA . ILE A 1 37 ? 110.140 6.872 -5.015 1.00 0.00 37 ILE A CA 2
ATOM 1570 C C . ILE A 1 37 ? 110.701 6.299 -3.717 1.00 0.00 37 ILE A C 2
ATOM 1571 O O . ILE A 1 37 ? 111.008 7.039 -2.782 1.00 0.00 37 ILE A O 2
ATOM 1587 N N . ASN A 1 38 ? 110.834 4.977 -3.665 1.00 0.00 38 ASN A N 2
ATOM 1588 C CA . ASN A 1 38 ? 111.360 4.308 -2.482 1.00 0.00 38 ASN A CA 2
ATOM 1589 C C . ASN A 1 38 ? 112.852 4.572 -2.321 1.00 0.00 38 ASN A C 2
ATOM 1590 O O . ASN A 1 38 ? 113.308 4.992 -1.256 1.00 0.00 38 ASN A O 2
ATOM 1601 N N . MET A 1 39 ? 113.611 4.325 -3.384 1.00 0.00 39 MET A N 2
ATOM 1602 C CA . MET A 1 39 ? 115.053 4.536 -3.363 1.00 0.00 39 MET A CA 2
ATOM 1603 C C . MET A 1 39 ? 115.390 5.987 -3.035 1.00 0.00 39 MET A C 2
ATOM 1604 O O . MET A 1 39 ? 116.244 6.262 -2.193 1.00 0.00 39 MET A O 2
ATOM 1618 N N . TYR A 1 40 ? 114.714 6.912 -3.709 1.00 0.00 40 TYR A N 2
ATOM 1619 C CA . TYR A 1 40 ? 114.943 8.337 -3.491 1.00 0.00 40 TYR A CA 2
ATOM 1620 C C . TYR A 1 40 ? 114.650 8.720 -2.044 1.00 0.00 40 TYR A C 2
ATOM 1621 O O . TYR A 1 40 ? 115.478 9.341 -1.376 1.00 0.00 40 TYR A O 2
ATOM 1639 N N . ARG A 1 41 ? 113.466 8.351 -1.567 1.00 0.00 41 ARG A N 2
ATOM 1640 C CA . ARG A 1 41 ? 113.063 8.659 -0.200 1.00 0.00 41 ARG A CA 2
ATOM 1641 C C . ARG A 1 41 ? 114.027 8.038 0.808 1.00 0.00 41 ARG A C 2
ATOM 1642 O O . ARG A 1 41 ? 114.500 8.710 1.724 1.00 0.00 41 ARG A O 2
ATOM 1663 N N . ALA A 1 42 ? 114.312 6.752 0.632 1.00 0.00 42 ALA A N 2
ATOM 1664 C CA . ALA A 1 42 ? 115.220 6.042 1.526 1.00 0.00 42 ALA A CA 2
ATOM 1665 C C . ALA A 1 42 ? 116.638 6.592 1.423 1.00 0.00 42 ALA A C 2
ATOM 1666 O O . ALA A 1 42 ? 117.314 6.786 2.433 1.00 0.00 42 ALA A O 2
ATOM 1673 N N . ALA A 1 43 ? 117.082 6.843 0.196 1.00 0.00 43 ALA A N 2
ATOM 1674 C CA . ALA A 1 43 ? 118.421 7.371 -0.040 1.00 0.00 43 ALA A CA 2
ATOM 1675 C C . ALA A 1 43 ? 118.557 8.788 0.505 1.00 0.00 43 ALA A C 2
ATOM 1676 O O . ALA A 1 43 ? 119.525 9.107 1.197 1.00 0.00 43 ALA A O 2
ATOM 1683 N N . ASP A 1 44 ? 117.583 9.635 0.190 1.00 0.00 44 ASP A N 2
ATOM 1684 C CA . ASP A 1 44 ? 117.595 11.020 0.648 1.00 0.00 44 ASP A CA 2
ATOM 1685 C C . ASP A 1 44 ? 117.613 11.091 2.172 1.00 0.00 44 ASP A C 2
ATOM 1686 O O . ASP A 1 44 ? 118.447 11.778 2.761 1.00 0.00 44 ASP A O 2
ATOM 1695 N N . HIS A 1 45 ? 116.685 10.380 2.804 1.00 0.00 45 HIS A N 2
ATOM 1696 C CA . HIS A 1 45 ? 116.593 10.364 4.260 1.00 0.00 45 HIS A CA 2
ATOM 1697 C C . HIS A 1 45 ? 117.877 9.824 4.881 1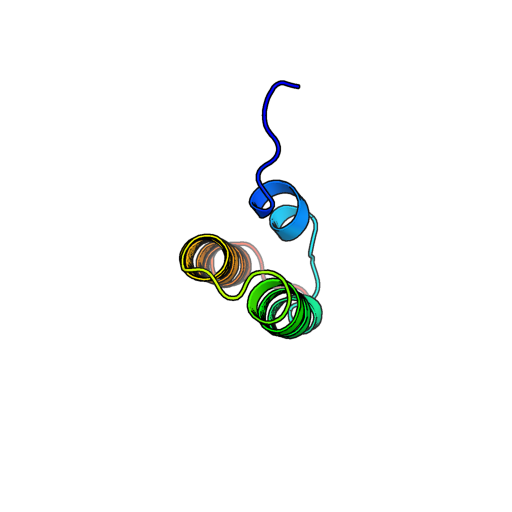.00 0.00 45 HIS A C 2
ATOM 1698 O O . HIS A 1 45 ? 118.410 10.400 5.829 1.00 0.00 45 HIS A O 2
ATOM 1713 N N . ARG A 1 46 ? 118.369 8.712 4.341 1.00 0.00 46 ARG A N 2
ATOM 1714 C CA . ARG A 1 46 ? 119.591 8.094 4.845 1.00 0.00 46 ARG A CA 2
ATOM 1715 C C . ARG A 1 46 ? 120.790 9.017 4.650 1.00 0.00 46 ARG A C 2
ATOM 1716 O O . ARG A 1 46 ? 121.583 9.222 5.569 1.00 0.00 46 ARG A O 2
ATOM 1737 N N . ARG A 1 47 ? 120.916 9.571 3.448 1.00 0.00 47 ARG A N 2
ATOM 1738 C CA . ARG A 1 47 ? 122.019 10.472 3.133 1.00 0.00 47 ARG A CA 2
ATOM 1739 C C . ARG A 1 47 ? 122.014 11.684 4.060 1.00 0.00 47 ARG A C 2
ATOM 1740 O O . ARG A 1 47 ? 123.056 12.083 4.581 1.00 0.00 47 ARG A O 2
ATOM 1761 N N . ALA A 1 48 ? 120.836 12.264 4.261 1.00 0.00 48 ALA A N 2
ATOM 1762 C CA . ALA A 1 48 ? 120.696 13.431 5.125 1.00 0.00 48 ALA A CA 2
ATOM 1763 C C . ALA A 1 48 ? 121.177 13.128 6.540 1.00 0.00 48 ALA A C 2
ATOM 1764 O O . ALA A 1 48 ? 121.950 13.891 7.118 1.00 0.00 48 ALA A O 2
ATOM 1771 N N . GLU A 1 49 ? 120.715 12.011 7.090 1.00 0.00 49 GLU A N 2
ATOM 1772 C CA . GLU A 1 49 ? 121.098 11.606 8.438 1.00 0.00 49 GLU A CA 2
ATOM 1773 C C . GLU A 1 49 ? 122.594 11.317 8.514 1.00 0.00 49 GLU A C 2
ATOM 1774 O O . GLU A 1 49 ? 123.221 11.511 9.555 1.00 0.00 49 GLU A O 2
ATOM 1786 N N . LEU A 1 50 ? 123.159 10.853 7.405 1.00 0.00 50 LEU A N 2
ATOM 1787 C CA . LEU A 1 50 ? 124.582 10.537 7.347 1.00 0.00 50 LEU A CA 2
ATOM 1788 C C . LEU A 1 50 ? 125.424 11.806 7.412 1.00 0.00 50 LEU A C 2
ATOM 1789 O O . LEU A 1 50 ? 126.434 11.857 8.113 1.00 0.00 50 LEU A O 2
ATOM 1805 N N . VAL A 1 51 ? 125.002 12.831 6.677 1.00 0.00 51 VAL A N 2
ATOM 1806 C CA . VAL A 1 51 ? 125.717 14.099 6.652 1.00 0.00 51 VAL A CA 2
ATOM 1807 C C . VAL A 1 51 ? 125.444 14.910 7.915 1.00 0.00 51 VAL A C 2
ATOM 1808 O O . VAL A 1 51 ? 126.372 15.323 8.611 1.00 0.00 51 VAL A O 2
ATOM 1821 N N . SER A 1 52 ? 124.167 15.134 8.204 1.00 0.00 52 SER A N 2
ATOM 1822 C CA . SER A 1 52 ? 123.773 15.894 9.384 1.00 0.00 52 SER A CA 2
ATOM 1823 C C . SER A 1 52 ? 124.141 15.148 10.662 1.00 0.00 52 SER A C 2
ATOM 1824 O O . SER A 1 52 ? 124.451 15.760 11.683 1.00 0.00 52 SER A O 2
ATOM 1832 N N . GLY A 1 53 ? 124.104 13.821 10.598 1.00 0.00 53 GLY A N 2
ATOM 1833 C CA . GLY A 1 53 ? 124.436 13.012 11.756 1.00 0.00 53 GLY A CA 2
ATOM 1834 C C . GLY A 1 53 ? 123.551 13.313 12.948 1.00 0.00 53 GLY A C 2
ATOM 1835 O O . GLY A 1 53 ? 122.440 12.793 13.053 1.00 0.00 53 GLY A O 2
ATOM 1839 N N . GLY A 1 54 ? 124.042 14.158 13.850 1.00 0.00 54 GLY A N 2
ATOM 1840 C CA . GLY A 1 54 ? 123.275 14.515 15.029 1.00 0.00 54 GLY A CA 2
ATOM 1841 C C . GLY A 1 54 ? 123.698 15.848 15.613 1.00 0.00 54 GLY A C 2
ATOM 1842 O O . GLY A 1 54 ? 124.882 16.184 15.614 1.00 0.00 54 GLY A O 2
ATOM 1846 N N . ARG A 1 55 ? 122.729 16.608 16.113 1.00 0.00 55 ARG A N 2
ATOM 1847 C CA . ARG A 1 55 ? 123.009 17.912 16.703 1.00 0.00 55 ARG A CA 2
ATOM 1848 C C . ARG A 1 55 ? 123.641 18.848 15.678 1.00 0.00 55 ARG A C 2
ATOM 1849 O O . ARG A 1 55 ? 124.804 18.685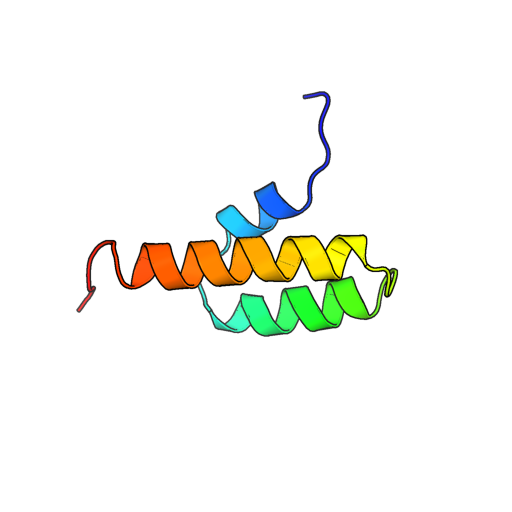 15.307 1.00 0.00 55 ARG A O 2
ATOM 1870 N N . LEU A 1 56 ? 122.866 19.829 15.223 1.00 0.00 56 LEU A N 2
ATOM 1871 C CA . LEU A 1 56 ? 123.351 20.789 14.239 1.00 0.00 56 LEU A CA 2
ATOM 1872 C C . LEU A 1 56 ? 123.364 22.202 14.818 1.00 0.00 56 LEU A C 2
ATOM 1873 O O . LEU A 1 56 ? 124.419 22.822 14.947 1.00 0.00 56 LEU A O 2
ATOM 1889 N N . PHE A 1 57 ? 122.184 22.705 15.165 1.00 0.00 57 PHE A N 2
ATOM 1890 C CA . PHE A 1 57 ? 122.060 24.044 15.728 1.00 0.00 57 PHE A CA 2
ATOM 1891 C C . PHE A 1 57 ? 120.858 24.135 16.664 1.00 0.00 57 PHE A C 2
ATOM 1892 O O . PHE A 1 57 ? 121.013 24.250 17.880 1.00 0.00 57 PHE A O 2
ATOM 1909 N N . MET A 1 1 ? 99.821 -13.535 5.401 1.00 0.00 1 MET A N 3
ATOM 1910 C CA . MET A 1 1 ? 99.813 -12.217 6.089 1.00 0.00 1 MET A CA 3
ATOM 1911 C C . MET A 1 1 ? 101.014 -11.371 5.676 1.00 0.00 1 MET A C 3
ATOM 1912 O O . MET A 1 1 ? 101.794 -10.926 6.518 1.00 0.00 1 MET A O 3
ATOM 1928 N N . THR A 1 2 ? 101.156 -11.153 4.373 1.00 0.00 2 THR A N 3
ATOM 1929 C CA . THR A 1 2 ? 102.261 -10.361 3.847 1.00 0.00 2 THR A CA 3
ATOM 1930 C C . THR A 1 2 ? 101.976 -8.868 3.985 1.00 0.00 2 THR A C 3
ATOM 1931 O O . THR A 1 2 ? 100.826 -8.438 3.918 1.00 0.00 2 THR A O 3
ATOM 1942 N N . VAL A 1 3 ? 103.033 -8.085 4.179 1.00 0.00 3 VAL A N 3
ATOM 1943 C CA . VAL A 1 3 ? 102.895 -6.641 4.327 1.00 0.00 3 VAL A CA 3
ATOM 1944 C C . VAL A 1 3 ? 103.908 -5.901 3.460 1.00 0.00 3 VAL A C 3
ATOM 1945 O O . VAL A 1 3 ? 105.077 -6.280 3.392 1.00 0.00 3 VAL A O 3
ATOM 1958 N N . GLN A 1 4 ? 103.451 -4.842 2.798 1.00 0.00 4 GLN A N 3
ATOM 1959 C CA . GLN A 1 4 ? 104.318 -4.047 1.936 1.00 0.00 4 GLN A CA 3
ATOM 1960 C C . GLN A 1 4 ? 105.016 -2.949 2.732 1.00 0.00 4 GLN A C 3
ATOM 1961 O O . GLN A 1 4 ? 104.365 -2.096 3.335 1.00 0.00 4 GLN A O 3
ATOM 1975 N N . ASP A 1 5 ? 106.344 -2.976 2.727 1.00 0.00 5 ASP A N 3
ATOM 1976 C CA . ASP A 1 5 ? 107.131 -1.981 3.447 1.00 0.00 5 ASP A CA 3
ATOM 1977 C C . ASP A 1 5 ? 108.571 -1.957 2.943 1.00 0.00 5 ASP A C 3
ATOM 1978 O O . ASP A 1 5 ? 109.448 -2.607 3.511 1.00 0.00 5 ASP A O 3
ATOM 1987 N N . TYR A 1 6 ? 108.805 -1.205 1.874 1.00 0.00 6 TYR A N 3
ATOM 1988 C CA . TYR A 1 6 ? 110.138 -1.095 1.294 1.00 0.00 6 TYR A CA 3
ATOM 1989 C C . TYR A 1 6 ? 111.077 -0.332 2.223 1.00 0.00 6 TYR A C 3
ATOM 1990 O O . TYR A 1 6 ? 112.282 -0.581 2.246 1.00 0.00 6 TYR A O 3
ATOM 2008 N N . LEU A 1 7 ? 110.514 0.598 2.990 1.00 0.00 7 LEU A N 3
ATOM 2009 C CA . LEU A 1 7 ? 111.301 1.398 3.922 1.00 0.00 7 LEU A CA 3
ATOM 2010 C C . LEU A 1 7 ? 112.004 0.509 4.943 1.00 0.00 7 LEU A C 3
ATOM 2011 O O . LEU A 1 7 ? 113.090 0.836 5.422 1.00 0.00 7 LEU A O 3
ATOM 2027 N N . LEU A 1 8 ? 111.379 -0.616 5.272 1.00 0.00 8 LEU A N 3
ATOM 2028 C CA . LEU A 1 8 ? 111.944 -1.552 6.236 1.00 0.00 8 LEU A CA 3
ATOM 2029 C C . LEU A 1 8 ? 113.226 -2.180 5.695 1.00 0.00 8 LEU A C 3
ATOM 2030 O O . LEU A 1 8 ? 114.209 -2.332 6.420 1.00 0.00 8 LEU A O 3
ATOM 2046 N N . LYS A 1 9 ? 113.207 -2.542 4.416 1.00 0.00 9 LYS A N 3
ATOM 2047 C CA . LYS A 1 9 ? 114.367 -3.152 3.778 1.00 0.00 9 LYS A CA 3
ATOM 2048 C C . LYS A 1 9 ? 115.534 -2.173 3.721 1.00 0.00 9 LYS A C 3
ATOM 2049 O O . LYS A 1 9 ? 116.661 -2.511 4.083 1.00 0.00 9 LYS A O 3
ATOM 2068 N N . PHE A 1 10 ? 115.256 -0.956 3.263 1.00 0.00 10 PHE A N 3
ATOM 2069 C CA . PHE A 1 10 ? 116.282 0.074 3.159 1.00 0.00 10 PHE A CA 3
ATOM 2070 C C . PHE A 1 10 ? 116.886 0.381 4.526 1.00 0.00 10 PHE A C 3
ATOM 2071 O O . PHE A 1 10 ? 118.061 0.735 4.631 1.00 0.00 10 PHE A O 3
ATOM 2088 N N . ARG A 1 11 ? 116.076 0.239 5.570 1.00 0.00 11 ARG A N 3
ATOM 2089 C CA . ARG A 1 11 ? 116.528 0.499 6.933 1.00 0.00 11 ARG A CA 3
ATOM 2090 C C . ARG A 1 11 ? 117.726 -0.380 7.282 1.00 0.00 11 ARG A C 3
ATOM 2091 O O . ARG A 1 11 ? 118.678 0.074 7.917 1.00 0.00 11 ARG A O 3
ATOM 2112 N N . LYS A 1 12 ? 117.670 -1.639 6.865 1.00 0.00 12 LYS A N 3
ATOM 2113 C CA . LYS A 1 12 ? 118.746 -2.584 7.135 1.00 0.00 12 LYS A CA 3
ATOM 2114 C C . LYS A 1 12 ? 120.064 -2.100 6.537 1.00 0.00 12 LYS A C 3
ATOM 2115 O O . LYS A 1 12 ? 121.141 -2.443 7.025 1.00 0.00 12 LYS A O 3
ATOM 2134 N N . ILE A 1 13 ? 119.973 -1.300 5.480 1.00 0.00 13 ILE A N 3
ATOM 2135 C CA . ILE A 1 13 ? 121.160 -0.769 4.819 1.00 0.00 13 ILE A CA 3
ATOM 2136 C C . ILE A 1 13 ? 121.976 0.096 5.776 1.00 0.00 13 ILE A C 3
ATOM 2137 O O . ILE A 1 13 ? 121.627 1.246 6.038 1.00 0.00 13 ILE A O 3
ATOM 2153 N N . SER A 1 14 ? 123.064 -0.468 6.291 1.00 0.00 14 SER A N 3
ATOM 2154 C CA . SER A 1 14 ? 123.931 0.250 7.218 1.00 0.00 14 SER A CA 3
ATOM 2155 C C . SER A 1 14 ? 125.079 0.924 6.476 1.00 0.00 14 SER A C 3
ATOM 2156 O O . SER A 1 14 ? 125.452 2.057 6.783 1.00 0.00 14 SER A O 3
ATOM 2164 N N . SER A 1 15 ? 125.639 0.220 5.497 1.00 0.00 15 SER A N 3
ATOM 2165 C CA . SER A 1 15 ? 126.747 0.750 4.711 1.00 0.00 15 SER A CA 3
ATOM 2166 C C . SER A 1 15 ? 126.234 1.541 3.512 1.00 0.00 15 SER A C 3
ATOM 2167 O O . SER A 1 15 ? 125.216 1.191 2.916 1.00 0.00 15 SER A O 3
ATOM 2175 N N . LEU A 1 16 ? 126.945 2.607 3.164 1.00 0.00 16 LEU A N 3
ATOM 2176 C CA . LEU A 1 16 ? 126.562 3.447 2.036 1.00 0.00 16 LEU A CA 3
ATOM 2177 C C . LEU A 1 16 ? 126.733 2.699 0.718 1.00 0.00 16 LEU A C 3
ATOM 2178 O O . LEU A 1 16 ? 125.992 2.928 -0.238 1.00 0.00 16 LEU A O 3
ATOM 2194 N N . GLU A 1 17 ? 127.715 1.805 0.673 1.00 0.00 17 GLU A N 3
ATOM 2195 C CA . GLU A 1 17 ? 127.983 1.022 -0.528 1.00 0.00 17 GLU A CA 3
ATOM 2196 C C . GLU A 1 17 ? 126.766 0.193 -0.921 1.00 0.00 17 GLU A C 3
ATOM 2197 O O . GLU A 1 17 ? 126.514 -0.039 -2.103 1.00 0.00 17 GLU A O 3
ATOM 2209 N N . SER A 1 18 ? 126.012 -0.252 0.080 1.00 0.00 18 SER A N 3
ATOM 2210 C CA . SER A 1 18 ? 124.818 -1.054 -0.162 1.00 0.00 18 SER A CA 3
ATOM 2211 C C . SER A 1 18 ? 123.696 -0.204 -0.750 1.00 0.00 18 SER A C 3
ATOM 2212 O O . SER A 1 18 ? 122.802 -0.719 -1.422 1.00 0.00 18 SER A O 3
ATOM 2220 N N . LEU A 1 19 ? 123.747 1.101 -0.493 1.00 0.00 19 LEU A N 3
ATOM 2221 C CA . LEU A 1 19 ? 122.734 2.022 -0.997 1.00 0.00 19 LEU A CA 3
ATOM 2222 C C . LEU A 1 19 ? 122.592 1.906 -2.511 1.00 0.00 19 LEU A C 3
ATOM 2223 O O . LEU A 1 19 ? 121.530 1.552 -3.021 1.00 0.00 19 LEU A O 3
ATOM 2239 N N . GLU A 1 20 ? 123.672 2.208 -3.227 1.00 0.00 20 GLU A N 3
ATOM 2240 C CA . GLU A 1 20 ? 123.668 2.137 -4.683 1.00 0.00 20 GLU A CA 3
ATOM 2241 C C . GLU A 1 20 ? 123.320 0.731 -5.159 1.00 0.00 20 GLU A C 3
ATOM 2242 O O . GLU A 1 20 ? 122.726 0.554 -6.223 1.00 0.00 20 GLU A O 3
ATOM 2254 N N . LYS A 1 21 ? 123.694 -0.267 -4.363 1.00 0.00 21 LYS A N 3
ATOM 2255 C CA . LYS A 1 21 ? 123.421 -1.657 -4.704 1.00 0.00 21 LYS A CA 3
ATOM 2256 C C . LYS A 1 21 ? 121.924 -1.944 -4.660 1.00 0.00 21 LYS A C 3
ATOM 2257 O O . LYS A 1 21 ? 121.392 -2.656 -5.511 1.00 0.00 21 LYS A O 3
ATOM 2276 N N . LEU A 1 22 ? 121.247 -1.381 -3.663 1.00 0.00 22 LEU A N 3
ATOM 2277 C CA . LEU A 1 22 ? 119.810 -1.575 -3.511 1.00 0.00 22 LEU A CA 3
ATOM 2278 C C . LEU A 1 22 ? 119.050 -0.926 -4.663 1.00 0.00 22 LEU A C 3
ATOM 2279 O O . LEU A 1 22 ? 118.108 -1.508 -5.204 1.00 0.00 22 LEU A O 3
ATOM 2295 N N . TYR A 1 23 ? 119.465 0.280 -5.034 1.00 0.00 23 TYR A N 3
ATOM 2296 C CA . TYR A 1 23 ? 118.824 1.007 -6.123 1.00 0.00 23 TYR A CA 3
ATOM 2297 C C . TYR A 1 23 ? 118.923 0.226 -7.429 1.00 0.00 23 TYR A C 3
ATOM 2298 O O . TYR A 1 23 ? 117.951 0.124 -8.179 1.00 0.00 23 TYR A O 3
ATOM 2316 N N . ASP A 1 24 ? 120.103 -0.325 -7.696 1.00 0.00 24 ASP A N 3
ATOM 2317 C CA . ASP A 1 24 ? 120.329 -1.098 -8.911 1.00 0.00 24 ASP A CA 3
ATOM 2318 C C . ASP A 1 24 ? 119.570 -2.421 -8.862 1.00 0.00 24 ASP A C 3
ATOM 2319 O O . ASP A 1 24 ? 119.048 -2.886 -9.876 1.00 0.00 24 ASP A O 3
ATOM 2328 N N . HIS A 1 25 ? 119.513 -3.021 -7.678 1.00 0.00 25 HIS A N 3
ATOM 2329 C CA . HIS A 1 25 ? 118.817 -4.289 -7.496 1.00 0.00 25 HIS A CA 3
ATOM 2330 C C . HIS A 1 25 ? 117.325 -4.134 -7.763 1.00 0.00 25 HIS A C 3
ATOM 2331 O O . HIS A 1 25 ? 116.744 -4.875 -8.556 1.00 0.00 25 HIS A O 3
ATOM 2346 N N . LEU A 1 26 ? 116.708 -3.163 -7.097 1.00 0.00 26 LEU A N 3
ATOM 2347 C CA . LEU A 1 26 ? 115.282 -2.908 -7.263 1.00 0.00 26 LEU A CA 3
ATOM 2348 C C . LEU A 1 26 ? 114.957 -2.554 -8.709 1.00 0.00 26 LEU A C 3
ATOM 2349 O O . LEU A 1 26 ? 113.960 -3.016 -9.265 1.00 0.00 26 LEU A O 3
ATOM 2365 N N . ASN A 1 27 ? 115.807 -1.730 -9.316 1.00 0.00 27 ASN A N 3
ATOM 2366 C CA . ASN A 1 27 ? 115.612 -1.313 -10.699 1.00 0.00 27 ASN A CA 3
ATOM 2367 C C . ASN A 1 27 ? 115.677 -2.510 -11.646 1.00 0.00 27 ASN A C 3
ATOM 2368 O O . ASN A 1 27 ? 115.075 -2.496 -12.719 1.00 0.00 27 ASN A O 3
ATOM 2379 N N . TYR A 1 28 ? 116.411 -3.542 -11.240 1.00 0.00 28 TYR A N 3
ATOM 2380 C CA . TYR A 1 28 ? 116.552 -4.744 -12.054 1.00 0.00 28 TYR A CA 3
ATOM 2381 C C . TYR A 1 28 ? 115.576 -5.826 -11.604 1.00 0.00 28 TYR A C 3
ATOM 2382 O O . TYR A 1 28 ? 115.885 -7.017 -11.662 1.00 0.00 28 TYR A O 3
ATOM 2400 N N . THR A 1 29 ? 114.397 -5.406 -11.157 1.00 0.00 29 THR A N 3
ATOM 2401 C CA . THR A 1 29 ? 113.376 -6.339 -10.698 1.00 0.00 29 THR A CA 3
ATOM 2402 C C . THR A 1 29 ? 111.985 -5.725 -10.819 1.00 0.00 29 THR A C 3
ATOM 2403 O O . THR A 1 29 ? 111.055 -6.362 -11.312 1.00 0.00 29 THR A O 3
ATOM 2414 N N . LEU A 1 30 ? 111.853 -4.482 -10.366 1.00 0.00 30 LEU A N 3
ATOM 2415 C CA . LEU A 1 30 ? 110.576 -3.780 -10.426 1.00 0.00 30 LEU A CA 3
ATOM 2416 C C . LEU A 1 30 ? 110.539 -2.818 -11.607 1.00 0.00 30 LEU A C 3
ATOM 2417 O O . LEU A 1 30 ? 109.517 -2.685 -12.280 1.00 0.00 30 LEU A O 3
ATOM 2433 N N . THR A 1 31 ? 111.664 -2.146 -11.852 1.00 0.00 31 THR A N 3
ATOM 2434 C CA . THR A 1 31 ? 111.778 -1.190 -12.953 1.00 0.00 31 THR A CA 3
ATOM 2435 C C . THR A 1 31 ? 110.540 -0.298 -13.048 1.00 0.00 31 THR A C 3
ATOM 2436 O O . THR A 1 31 ? 109.753 -0.407 -13.988 1.00 0.00 31 THR A O 3
ATOM 2447 N N . ASP A 1 32 ? 110.379 0.585 -12.068 1.00 0.00 32 ASP A N 3
ATOM 2448 C CA . ASP A 1 32 ? 109.241 1.496 -12.041 1.00 0.00 32 ASP A CA 3
ATOM 2449 C C . ASP A 1 32 ? 109.510 2.676 -11.113 1.00 0.00 32 ASP A C 3
ATOM 2450 O O . ASP A 1 32 ? 110.481 2.677 -10.358 1.00 0.00 32 ASP A O 3
ATOM 2459 N N . ASP A 1 33 ? 108.642 3.681 -11.176 1.00 0.00 33 ASP A N 3
ATOM 2460 C CA . ASP A 1 33 ? 108.786 4.869 -10.341 1.00 0.00 33 ASP A CA 3
ATOM 2461 C C . ASP A 1 33 ? 108.752 4.506 -8.860 1.00 0.00 33 ASP A C 3
ATOM 2462 O O . ASP A 1 33 ? 109.285 5.231 -8.020 1.00 0.00 33 ASP A O 3
ATOM 2471 N N . GLN A 1 34 ? 108.119 3.378 -8.542 1.00 0.00 34 GLN A N 3
ATOM 2472 C CA . GLN A 1 34 ? 108.015 2.922 -7.159 1.00 0.00 34 GLN A CA 3
ATOM 2473 C C . GLN A 1 34 ? 109.392 2.817 -6.510 1.00 0.00 34 GLN A C 3
ATOM 2474 O O . GLN A 1 34 ? 109.618 3.351 -5.424 1.00 0.00 34 GLN A O 3
ATOM 2488 N N . GLU A 1 35 ? 110.309 2.128 -7.182 1.00 0.00 35 GLU A N 3
ATOM 2489 C CA . GLU A 1 35 ? 111.662 1.957 -6.669 1.00 0.00 35 GLU A CA 3
ATOM 2490 C C . GLU A 1 35 ? 112.389 3.296 -6.590 1.00 0.00 35 GLU A C 3
ATOM 2491 O O . GLU A 1 35 ? 113.247 3.498 -5.732 1.00 0.00 35 GLU A O 3
ATOM 2503 N N . LEU A 1 36 ? 112.039 4.207 -7.493 1.00 0.00 36 LEU A N 3
ATOM 2504 C CA . LEU A 1 36 ? 112.658 5.527 -7.526 1.00 0.00 36 LEU A CA 3
ATOM 2505 C C . LEU A 1 36 ? 112.183 6.382 -6.354 1.00 0.00 36 LEU A C 3
ATOM 2506 O O . LEU A 1 36 ? 112.991 6.911 -5.591 1.00 0.00 36 LEU A O 3
ATOM 2522 N N . ILE A 1 37 ? 110.868 6.513 -6.220 1.00 0.00 37 ILE A N 3
ATOM 2523 C CA . ILE A 1 37 ? 110.285 7.305 -5.141 1.00 0.00 37 ILE A CA 3
ATOM 2524 C C . ILE A 1 37 ? 110.700 6.763 -3.776 1.00 0.00 37 ILE A C 3
ATOM 2525 O O . ILE A 1 37 ? 110.928 7.527 -2.839 1.00 0.00 37 ILE A O 3
ATOM 2541 N N . ASN A 1 38 ? 110.794 5.442 -3.672 1.00 0.00 38 ASN A N 3
ATOM 2542 C CA . ASN A 1 38 ? 111.182 4.799 -2.423 1.00 0.00 38 ASN A CA 3
ATOM 2543 C C . ASN A 1 38 ? 112.674 4.976 -2.158 1.00 0.00 38 ASN A C 3
ATOM 2544 O O . ASN A 1 38 ? 113.077 5.359 -1.060 1.00 0.00 38 ASN A O 3
ATOM 2555 N N . MET A 1 39 ? 113.486 4.694 -3.170 1.00 0.00 39 MET A N 3
ATOM 2556 C CA . MET A 1 39 ? 114.933 4.822 -3.046 1.00 0.00 39 MET A CA 3
ATOM 2557 C C . MET A 1 39 ? 115.330 6.269 -2.764 1.00 0.00 39 MET A C 3
ATOM 2558 O O . MET A 1 39 ? 116.218 6.531 -1.952 1.00 0.00 39 MET A O 3
ATOM 2572 N N . TYR A 1 40 ? 114.668 7.202 -3.438 1.00 0.00 40 TYR A N 3
ATOM 2573 C CA . TYR A 1 40 ? 114.952 8.621 -3.258 1.00 0.00 40 TYR A CA 3
ATOM 2574 C C . TYR A 1 40 ? 114.686 9.053 -1.820 1.00 0.00 40 TYR A C 3
ATOM 2575 O O . TYR A 1 40 ? 115.507 9.727 -1.201 1.00 0.00 40 TYR A O 3
ATOM 2593 N N . ARG A 1 41 ? 113.530 8.656 -1.294 1.00 0.00 41 ARG A N 3
ATOM 2594 C CA . ARG A 1 41 ? 113.155 9.003 0.072 1.00 0.00 41 ARG A CA 3
ATOM 2595 C C . ARG A 1 41 ? 114.125 8.386 1.075 1.00 0.00 41 ARG A C 3
ATOM 2596 O O . ARG A 1 41 ? 114.627 9.068 1.969 1.00 0.00 41 ARG A O 3
ATOM 2617 N N . ALA A 1 42 ? 114.384 7.091 0.921 1.00 0.00 42 ALA A N 3
ATOM 2618 C CA . ALA A 1 42 ? 115.294 6.382 1.811 1.00 0.00 42 ALA A CA 3
ATOM 2619 C C . ALA A 1 42 ? 116.728 6.870 1.636 1.00 0.00 42 ALA A C 3
ATOM 2620 O O . ALA A 1 42 ? 117.490 6.948 2.600 1.00 0.00 42 ALA A O 3
ATOM 2627 N N . ALA A 1 43 ? 117.088 7.198 0.401 1.00 0.00 43 ALA A N 3
ATOM 2628 C CA . ALA A 1 43 ? 118.432 7.679 0.099 1.00 0.00 43 ALA A CA 3
ATOM 2629 C C . ALA A 1 43 ? 118.641 9.093 0.628 1.00 0.00 43 ALA A C 3
ATOM 2630 O O . ALA A 1 43 ? 119.651 9.384 1.267 1.00 0.00 43 ALA A O 3
ATOM 2637 N N . ASP A 1 44 ? 117.679 9.970 0.356 1.00 0.00 44 ASP A N 3
ATOM 2638 C CA . ASP A 1 44 ? 117.758 11.355 0.805 1.00 0.00 44 ASP A CA 3
ATOM 2639 C C . ASP A 1 44 ? 117.837 11.431 2.327 1.00 0.00 44 ASP A C 3
ATOM 2640 O O . ASP A 1 44 ? 118.667 12.151 2.880 1.00 0.00 44 ASP A O 3
ATOM 2649 N N . HIS A 1 45 ? 116.967 10.683 2.996 1.00 0.00 45 HIS A N 3
ATOM 2650 C CA . HIS A 1 45 ? 116.938 10.665 4.455 1.00 0.00 45 HIS A CA 3
ATOM 2651 C C . HIS A 1 45 ? 118.268 10.176 5.020 1.00 0.00 45 HIS A C 3
ATOM 2652 O O . HIS A 1 45 ? 118.815 10.769 5.950 1.00 0.00 45 HIS A O 3
ATOM 2667 N N . ARG A 1 46 ? 118.783 9.091 4.450 1.00 0.00 46 ARG A N 3
ATOM 2668 C CA . ARG A 1 46 ? 120.047 8.521 4.897 1.00 0.00 46 ARG A CA 3
ATOM 2669 C C . ARG A 1 46 ? 121.200 9.488 4.642 1.00 0.00 46 ARG A C 3
ATOM 2670 O O . ARG A 1 46 ? 121.983 9.788 5.544 1.00 0.00 46 ARG A O 3
ATOM 2691 N N . ARG A 1 47 ? 121.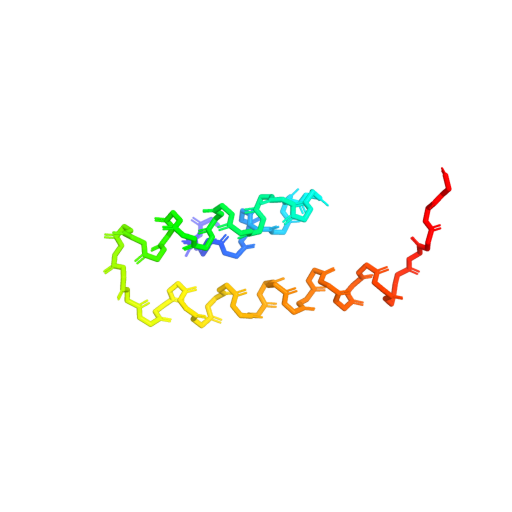297 9.972 3.409 1.00 0.00 47 ARG A N 3
ATOM 2692 C CA . ARG A 1 47 ? 122.352 10.906 3.035 1.00 0.00 47 ARG A CA 3
ATOM 2693 C C . ARG A 1 47 ? 122.279 12.177 3.876 1.00 0.00 47 ARG A C 3
ATOM 2694 O O . ARG A 1 47 ? 123.297 12.675 4.356 1.00 0.00 47 ARG A O 3
ATOM 2715 N N . ALA A 1 48 ? 121.068 12.695 4.051 1.00 0.00 48 ALA A N 3
ATOM 2716 C CA . ALA A 1 48 ? 120.861 13.907 4.834 1.00 0.00 48 ALA A CA 3
ATOM 2717 C C . ALA A 1 48 ? 121.331 13.717 6.273 1.00 0.00 48 ALA A C 3
ATOM 2718 O O . ALA A 1 48 ? 121.950 14.607 6.857 1.00 0.00 48 ALA A O 3
ATOM 2725 N N . GLU A 1 49 ? 121.032 12.552 6.839 1.00 0.00 49 GLU A N 3
ATOM 2726 C CA . GLU A 1 49 ? 121.423 12.247 8.211 1.00 0.00 49 GLU A CA 3
ATOM 2727 C C . GLU A 1 49 ? 122.939 12.292 8.367 1.00 0.00 49 GLU A C 3
ATOM 2728 O O . GLU A 1 49 ? 123.456 12.862 9.327 1.00 0.00 49 GLU A O 3
ATOM 2740 N N . LEU A 1 50 ? 123.646 11.688 7.417 1.00 0.00 50 LEU A N 3
ATOM 2741 C CA . LEU A 1 50 ? 125.103 11.660 7.449 1.00 0.00 50 LEU A CA 3
ATOM 2742 C C . LEU A 1 50 ? 125.676 13.070 7.360 1.00 0.00 50 LEU A C 3
ATOM 2743 O O . LEU A 1 50 ? 126.697 13.376 7.977 1.00 0.00 50 LEU A O 3
ATOM 2759 N N . VAL A 1 51 ? 125.015 13.925 6.588 1.00 0.00 51 VAL A N 3
ATOM 2760 C CA . VAL A 1 51 ? 125.459 15.303 6.417 1.00 0.00 51 VAL A CA 3
ATOM 2761 C C . VAL A 1 51 ? 125.034 16.167 7.601 1.00 0.00 51 VAL A C 3
ATOM 2762 O O . VAL A 1 51 ? 125.731 17.111 7.975 1.00 0.00 51 VAL A O 3
ATOM 2775 N N . SER A 1 52 ? 123.887 15.840 8.185 1.00 0.00 52 SER A N 3
ATOM 2776 C CA . SER A 1 52 ? 123.371 16.587 9.325 1.00 0.00 52 SER A CA 3
ATOM 2777 C C . SER A 1 52 ? 124.248 16.379 10.556 1.00 0.00 52 SER A C 3
ATOM 2778 O O . SER A 1 52 ? 124.385 17.272 11.391 1.00 0.00 52 SER A O 3
ATOM 2786 N N . GLY A 1 53 ? 124.841 15.194 10.660 1.00 0.00 53 GLY A N 3
ATOM 2787 C CA . GLY A 1 53 ? 125.698 14.891 11.791 1.00 0.00 53 GLY A CA 3
ATOM 2788 C C . GLY A 1 53 ? 125.274 13.630 12.519 1.00 0.00 53 GLY A C 3
ATOM 2789 O O . GLY A 1 53 ? 124.815 12.672 11.898 1.00 0.00 53 GLY A O 3
ATOM 2793 N N . GLY A 1 54 ? 125.429 13.631 13.840 1.00 0.00 54 GLY A N 3
ATOM 2794 C CA . GLY A 1 54 ? 125.054 12.472 14.630 1.00 0.00 54 GLY A CA 3
ATOM 2795 C C . GLY A 1 54 ? 125.220 12.706 16.118 1.00 0.00 54 GLY A C 3
ATOM 2796 O O . GLY A 1 54 ? 126.002 12.022 16.778 1.00 0.00 54 GLY A O 3
ATOM 2800 N N . ARG A 1 55 ? 124.484 13.677 16.648 1.00 0.00 55 ARG A N 3
ATOM 2801 C CA . ARG A 1 55 ? 124.551 14.001 18.069 1.00 0.00 55 ARG A CA 3
ATOM 2802 C C . ARG A 1 55 ? 123.223 13.710 18.757 1.00 0.00 55 ARG A C 3
ATOM 2803 O O . ARG A 1 55 ? 122.847 14.384 19.716 1.00 0.00 55 ARG A O 3
ATOM 2824 N N . LEU A 1 56 ? 122.514 12.700 18.262 1.00 0.00 56 LEU A N 3
ATOM 2825 C CA . LEU A 1 56 ? 121.225 12.319 18.831 1.00 0.00 56 LEU A CA 3
ATOM 2826 C C . LEU A 1 56 ? 121.030 10.808 18.771 1.00 0.00 56 LEU A C 3
ATOM 2827 O O . LEU A 1 56 ? 121.715 10.113 18.021 1.00 0.00 56 LEU A O 3
ATOM 2843 N N . PHE A 1 57 ? 120.090 10.305 19.566 1.00 0.00 57 PHE A N 3
ATOM 2844 C CA . PHE A 1 57 ? 119.805 8.876 19.604 1.00 0.00 57 PHE A CA 3
ATOM 2845 C C . PHE A 1 57 ? 118.425 8.612 20.199 1.00 0.00 57 PHE A C 3
ATOM 2846 O O . PHE A 1 57 ? 117.699 9.543 20.543 1.00 0.00 57 PHE A O 3
ATOM 2863 N N . MET A 1 1 ? 99.984 -9.605 0.308 1.00 0.00 1 MET A N 4
ATOM 2864 C CA . MET A 1 1 ? 101.335 -9.031 0.069 1.00 0.00 1 MET A CA 4
ATOM 2865 C C . MET A 1 1 ? 102.403 -10.121 0.064 1.00 0.00 1 MET A C 4
ATOM 2866 O O . MET A 1 1 ? 102.518 -10.894 1.014 1.00 0.00 1 MET A O 4
ATOM 2882 N N . THR A 1 2 ? 103.181 -10.174 -1.011 1.00 0.00 2 THR A N 4
ATOM 2883 C CA . THR A 1 2 ? 104.241 -11.166 -1.140 1.00 0.00 2 THR A CA 4
ATOM 2884 C C . THR A 1 2 ? 105.485 -10.740 -0.366 1.00 0.00 2 THR A C 4
ATOM 2885 O O . THR A 1 2 ? 105.921 -11.428 0.555 1.00 0.00 2 THR A O 4
ATOM 2896 N N . VAL A 1 3 ? 106.049 -9.598 -0.749 1.00 0.00 3 VAL A N 4
ATOM 2897 C CA . VAL A 1 3 ? 107.242 -9.080 -0.091 1.00 0.00 3 VAL A CA 4
ATOM 2898 C C . VAL A 1 3 ? 106.876 -8.154 1.064 1.00 0.00 3 VAL A C 4
ATOM 2899 O O . VAL A 1 3 ? 105.739 -7.694 1.166 1.00 0.00 3 VAL A O 4
ATOM 2912 N N . GLN A 1 4 ? 107.847 -7.883 1.931 1.00 0.00 4 GLN A N 4
ATOM 2913 C CA . GLN A 1 4 ? 107.626 -7.012 3.078 1.00 0.00 4 GLN A CA 4
ATOM 2914 C C . GLN A 1 4 ? 108.065 -5.584 2.769 1.00 0.00 4 GLN A C 4
ATOM 2915 O O . GLN A 1 4 ? 108.507 -5.285 1.660 1.00 0.00 4 GLN A O 4
ATOM 2929 N N . ASP A 1 5 ? 107.940 -4.706 3.758 1.00 0.00 5 ASP A N 4
ATOM 2930 C CA . ASP A 1 5 ? 108.325 -3.308 3.593 1.00 0.00 5 ASP A CA 4
ATOM 2931 C C . ASP A 1 5 ? 109.838 -3.173 3.447 1.00 0.00 5 ASP A C 4
ATOM 2932 O O . ASP A 1 5 ? 110.570 -3.186 4.437 1.00 0.00 5 ASP A O 4
ATOM 2941 N N . TYR A 1 6 ? 110.299 -3.044 2.208 1.00 0.00 6 TYR A N 4
ATOM 2942 C CA . TYR A 1 6 ? 111.723 -2.906 1.933 1.00 0.00 6 TYR A CA 4
ATOM 2943 C C . TYR A 1 6 ? 112.296 -1.667 2.614 1.00 0.00 6 TYR A C 4
ATOM 2944 O O . TYR A 1 6 ? 113.485 -1.611 2.927 1.00 0.00 6 TYR A O 4
ATOM 2962 N N . LEU A 1 7 ? 111.442 -0.673 2.843 1.00 0.00 7 LEU A N 4
ATOM 2963 C CA . LEU A 1 7 ? 111.863 0.566 3.488 1.00 0.00 7 LEU A CA 4
ATOM 2964 C C . LEU A 1 7 ? 112.525 0.284 4.834 1.00 0.00 7 LEU A C 4
ATOM 2965 O O . LEU A 1 7 ? 113.473 0.966 5.224 1.00 0.00 7 LEU A O 4
ATOM 2981 N N . LEU A 1 8 ? 112.020 -0.723 5.536 1.00 0.00 8 LEU A N 4
ATOM 2982 C CA . LEU A 1 8 ? 112.563 -1.095 6.837 1.00 0.00 8 LEU A CA 4
ATOM 2983 C C . LEU A 1 8 ? 113.998 -1.596 6.702 1.00 0.00 8 LEU A C 4
ATOM 2984 O O . LEU A 1 8 ? 114.859 -1.275 7.521 1.00 0.00 8 LEU A O 4
ATOM 3000 N N . LYS A 1 9 ? 114.246 -2.384 5.661 1.00 0.00 9 LYS A N 4
ATOM 3001 C CA . LYS A 1 9 ? 115.577 -2.930 5.416 1.00 0.00 9 LYS A CA 4
ATOM 3002 C C . LYS A 1 9 ? 116.534 -1.839 4.949 1.00 0.00 9 LYS A C 4
ATOM 3003 O O . LYS A 1 9 ? 117.725 -1.873 5.258 1.00 0.00 9 LYS A O 4
ATOM 3022 N N . PHE A 1 10 ? 116.007 -0.872 4.206 1.00 0.00 10 PHE A N 4
ATOM 3023 C CA . PHE A 1 10 ? 116.816 0.229 3.695 1.00 0.00 10 PHE A CA 4
ATOM 3024 C C . PHE A 1 10 ? 117.462 1.004 4.839 1.00 0.00 10 PHE A C 4
ATOM 3025 O O . PHE A 1 10 ? 118.685 1.147 4.892 1.00 0.00 10 PHE A O 4
ATOM 3042 N N . ARG A 1 11 ? 116.637 1.503 5.752 1.00 0.00 11 ARG A N 4
ATOM 3043 C CA . ARG A 1 11 ? 117.129 2.265 6.894 1.00 0.00 11 ARG A CA 4
ATOM 3044 C C . ARG A 1 11 ? 118.092 1.431 7.732 1.00 0.00 11 ARG A C 4
ATOM 3045 O O . ARG A 1 11 ? 119.017 1.963 8.347 1.00 0.00 11 ARG A O 4
ATOM 3066 N N . LYS A 1 12 ? 117.872 0.120 7.749 1.00 0.00 12 LYS A N 4
ATOM 3067 C CA . LYS A 1 12 ? 118.722 -0.788 8.511 1.00 0.00 12 LYS A CA 4
ATOM 3068 C C . LYS A 1 12 ? 120.154 -0.763 7.986 1.00 0.00 12 LYS A C 4
ATOM 3069 O O . LYS A 1 12 ? 121.101 -1.024 8.727 1.00 0.00 12 LYS A O 4
ATOM 3088 N N . ILE A 1 13 ? 120.304 -0.449 6.703 1.00 0.00 13 ILE A N 4
ATOM 3089 C CA . ILE A 1 13 ? 121.622 -0.392 6.080 1.00 0.00 13 ILE A CA 4
ATOM 3090 C C . ILE A 1 13 ? 122.483 0.692 6.722 1.00 0.00 13 ILE A C 4
ATOM 3091 O O . ILE A 1 13 ? 122.012 1.798 6.987 1.00 0.00 13 ILE A O 4
ATOM 3107 N N . SER A 1 14 ? 123.748 0.367 6.968 1.00 0.00 14 SER A N 4
ATOM 3108 C CA . SER A 1 14 ? 124.676 1.314 7.577 1.00 0.00 14 SER A CA 4
ATOM 3109 C C . SER A 1 14 ? 125.714 1.788 6.566 1.00 0.00 14 SER A C 4
ATOM 3110 O O . SER A 1 14 ? 126.188 2.922 6.634 1.00 0.00 14 SER A O 4
ATOM 3118 N N . SER A 1 15 ? 126.062 0.914 5.628 1.00 0.00 15 SER A N 4
ATOM 3119 C CA . SER A 1 15 ? 127.044 1.244 4.602 1.00 0.00 15 SER A CA 4
ATOM 3120 C C . SER A 1 15 ? 126.375 1.900 3.399 1.00 0.00 15 SER A C 4
ATOM 3121 O O . SER A 1 15 ? 125.316 1.461 2.950 1.00 0.00 15 SER A O 4
ATOM 3129 N N . LEU A 1 16 ? 127.002 2.951 2.880 1.00 0.00 16 LEU A N 4
ATOM 3130 C CA . LEU A 1 16 ? 126.469 3.668 1.728 1.00 0.00 16 LEU A CA 4
ATOM 3131 C C . LEU A 1 16 ? 126.537 2.807 0.470 1.00 0.00 16 LEU A C 4
ATOM 3132 O O . LEU A 1 16 ? 125.719 2.953 -0.438 1.00 0.00 16 LEU A O 4
ATOM 3148 N N . GLU A 1 17 ? 127.519 1.911 0.423 1.00 0.00 17 GLU A N 4
ATOM 3149 C CA . GLU A 1 17 ? 127.694 1.027 -0.724 1.00 0.00 17 GLU A CA 4
ATOM 3150 C C . GLU A 1 17 ? 126.430 0.217 -0.991 1.00 0.00 17 GLU A C 4
ATOM 3151 O O . GLU A 1 17 ? 126.001 0.075 -2.136 1.00 0.00 17 GLU A O 4
ATOM 3163 N N . SER A 1 18 ? 125.837 -0.312 0.074 1.00 0.00 18 SER A N 4
ATOM 3164 C CA . SER A 1 18 ? 124.621 -1.109 -0.046 1.00 0.00 18 SER A CA 4
ATOM 3165 C C . SER A 1 18 ? 123.492 -0.293 -0.670 1.00 0.00 18 SER A C 4
ATOM 3166 O O . SER A 1 18 ? 122.600 -0.843 -1.315 1.00 0.00 18 SER A O 4
ATOM 3174 N N . LEU A 1 19 ? 123.538 1.022 -0.473 1.00 0.00 19 LEU A N 4
ATOM 3175 C CA . LEU A 1 19 ? 122.519 1.913 -1.016 1.00 0.00 19 LEU A CA 4
ATOM 3176 C C . LEU A 1 19 ? 122.426 1.775 -2.533 1.00 0.00 19 LEU A C 4
ATOM 3177 O O . LEU A 1 19 ? 121.366 1.457 -3.074 1.00 0.00 19 LEU A O 4
ATOM 3193 N N . GLU A 1 20 ? 123.542 2.013 -3.213 1.00 0.00 20 GLU A N 4
ATOM 3194 C CA . GLU A 1 20 ? 123.587 1.916 -4.669 1.00 0.00 20 GLU A CA 4
ATOM 3195 C C . GLU A 1 20 ? 123.214 0.511 -5.131 1.00 0.00 20 GLU A C 4
ATOM 3196 O O . GLU A 1 20 ? 122.529 0.341 -6.141 1.00 0.00 20 GLU A O 4
ATOM 3208 N N . LYS A 1 21 ? 123.666 -0.492 -4.388 1.00 0.00 21 LYS A N 4
ATOM 3209 C CA . LYS A 1 21 ? 123.379 -1.881 -4.722 1.00 0.00 21 LYS A CA 4
ATOM 3210 C C . LYS A 1 21 ? 121.876 -2.148 -4.702 1.00 0.00 21 LYS A C 4
ATOM 3211 O O . LYS A 1 21 ? 121.345 -2.827 -5.582 1.00 0.00 21 LYS A O 4
ATOM 3230 N N . LEU A 1 22 ? 121.198 -1.609 -3.696 1.00 0.00 22 LEU A N 4
ATOM 3231 C CA . LEU A 1 22 ? 119.757 -1.787 -3.562 1.00 0.00 22 LEU A CA 4
ATOM 3232 C C . LEU A 1 22 ? 119.016 -1.101 -4.704 1.00 0.00 22 LEU A C 4
ATOM 3233 O O . LEU A 1 22 ? 117.998 -1.598 -5.187 1.00 0.00 22 LEU A O 4
ATOM 3249 N N . TYR A 1 23 ? 119.532 0.047 -5.133 1.00 0.00 23 TYR A N 4
ATOM 3250 C CA . TYR A 1 23 ? 118.922 0.802 -6.220 1.00 0.00 23 TYR A CA 4
ATOM 3251 C C . TYR A 1 23 ? 118.882 -0.021 -7.502 1.00 0.00 23 TYR A C 4
ATOM 3252 O O . TYR A 1 23 ? 117.814 -0.266 -8.062 1.00 0.00 23 TYR A O 4
ATOM 3270 N N . ASP A 1 24 ? 120.054 -0.448 -7.961 1.00 0.00 24 ASP A N 4
ATOM 3271 C CA . ASP A 1 24 ? 120.153 -1.246 -9.178 1.00 0.00 24 ASP A CA 4
ATOM 3272 C C . ASP A 1 24 ? 119.376 -2.551 -9.038 1.00 0.00 24 ASP A C 4
ATOM 3273 O O . ASP A 1 24 ? 118.851 -3.082 -10.017 1.00 0.00 24 ASP A O 4
ATOM 3282 N N . HIS A 1 25 ? 119.308 -3.065 -7.814 1.00 0.00 25 HIS A N 4
ATOM 3283 C CA . HIS A 1 25 ? 118.595 -4.308 -7.545 1.00 0.00 25 HIS A CA 4
ATOM 3284 C C . HIS A 1 25 ? 117.115 -4.172 -7.882 1.00 0.00 25 HIS A C 4
ATOM 3285 O O . HIS A 1 25 ? 116.564 -4.971 -8.640 1.00 0.00 25 HIS A O 4
ATOM 3300 N N . LEU A 1 26 ? 116.474 -3.157 -7.312 1.00 0.00 26 LEU A N 4
ATOM 3301 C CA . LEU A 1 26 ? 115.055 -2.918 -7.550 1.00 0.00 26 LEU A CA 4
ATOM 3302 C C . LEU A 1 26 ? 114.832 -2.278 -8.916 1.00 0.00 26 LEU A C 4
ATOM 3303 O O . LEU A 1 26 ? 113.804 -2.500 -9.556 1.00 0.00 26 LEU A O 4
ATOM 3319 N N . ASN A 1 27 ? 115.799 -1.481 -9.356 1.00 0.00 27 ASN A N 4
ATOM 3320 C CA . ASN A 1 27 ? 115.708 -0.808 -10.645 1.00 0.00 27 ASN A CA 4
ATOM 3321 C C . ASN A 1 27 ? 115.543 -1.815 -11.781 1.00 0.00 27 ASN A C 4
ATOM 3322 O O . ASN A 1 27 ? 114.960 -1.505 -12.819 1.00 0.00 27 ASN A O 4
ATOM 3333 N N . TYR A 1 28 ? 116.063 -3.022 -11.577 1.00 0.00 28 TYR A N 4
ATOM 3334 C CA . TYR A 1 28 ? 115.973 -4.073 -12.584 1.00 0.00 28 TYR A CA 4
ATOM 3335 C C . TYR A 1 28 ? 114.756 -4.961 -12.344 1.00 0.00 28 TYR A C 4
ATOM 3336 O O . TYR A 1 28 ? 114.183 -5.512 -13.283 1.00 0.00 28 TYR A O 4
ATOM 3354 N N . THR A 1 29 ? 114.367 -5.099 -11.080 1.00 0.00 29 THR A N 4
ATOM 3355 C CA . THR A 1 29 ? 113.220 -5.925 -10.719 1.00 0.00 29 THR A CA 4
ATOM 3356 C C . THR A 1 29 ? 111.917 -5.142 -10.862 1.00 0.00 29 THR A C 4
ATOM 3357 O O . THR A 1 29 ? 111.043 -5.511 -11.647 1.00 0.00 29 THR A O 4
ATOM 3368 N N . LEU A 1 30 ? 111.792 -4.062 -10.097 1.00 0.00 30 LEU A N 4
ATOM 3369 C CA . LEU A 1 30 ? 110.594 -3.230 -10.140 1.00 0.00 30 LEU A CA 4
ATOM 3370 C C . LEU A 1 30 ? 110.374 -2.665 -11.540 1.00 0.00 30 LEU A C 4
ATOM 3371 O O . LEU A 1 30 ? 109.243 -2.596 -12.020 1.00 0.00 30 LEU A O 4
ATOM 3387 N N . THR A 1 31 ? 111.464 -2.261 -12.188 1.00 0.00 31 THR A N 4
ATOM 3388 C CA . THR A 1 31 ? 111.403 -1.699 -13.537 1.00 0.00 31 THR A CA 4
ATOM 3389 C C . THR A 1 31 ? 110.272 -0.680 -13.664 1.00 0.00 31 THR A C 4
ATOM 3390 O O . THR A 1 31 ? 109.691 -0.514 -14.737 1.00 0.00 31 THR A O 4
ATOM 3401 N N . ASP A 1 32 ? 109.967 0.001 -12.564 1.00 0.00 32 ASP A N 4
ATOM 3402 C CA . ASP A 1 32 ? 108.908 1.003 -12.553 1.00 0.00 32 ASP A CA 4
ATOM 3403 C C . ASP A 1 32 ? 109.370 2.272 -11.845 1.00 0.00 32 ASP A C 4
ATOM 3404 O O . ASP A 1 32 ? 110.264 2.233 -11.001 1.00 0.00 32 ASP A O 4
ATOM 3413 N N . ASP A 1 33 ? 108.753 3.397 -12.192 1.00 0.00 33 ASP A N 4
ATOM 3414 C CA . ASP A 1 33 ? 109.100 4.680 -11.589 1.00 0.00 33 ASP A CA 4
ATOM 3415 C C . ASP A 1 33 ? 109.042 4.610 -10.065 1.00 0.00 33 ASP A C 4
ATOM 3416 O O . ASP A 1 33 ? 109.706 5.379 -9.372 1.00 0.00 33 ASP A O 4
ATOM 3425 N N . GLN A 1 34 ? 108.239 3.683 -9.549 1.00 0.00 34 GLN A N 4
ATOM 3426 C CA . GLN A 1 34 ? 108.093 3.515 -8.108 1.00 0.00 34 GLN A CA 4
ATOM 3427 C C . GLN A 1 34 ? 109.438 3.223 -7.449 1.00 0.00 34 GLN A C 4
ATOM 3428 O O . GLN A 1 34 ? 109.676 3.608 -6.304 1.00 0.00 34 GLN A O 4
ATOM 3442 N N . GLU A 1 35 ? 110.315 2.541 -8.178 1.00 0.00 35 GLU A N 4
ATOM 3443 C CA . GLU A 1 35 ? 111.635 2.199 -7.661 1.00 0.00 35 GLU A CA 4
ATOM 3444 C C . GLU A 1 35 ? 112.465 3.456 -7.413 1.00 0.00 35 GLU A C 4
ATOM 3445 O O . GLU A 1 35 ? 113.277 3.504 -6.488 1.00 0.00 35 GLU A O 4
ATOM 3457 N N . LEU A 1 36 ? 112.254 4.471 -8.245 1.00 0.00 36 LEU A N 4
ATOM 3458 C CA . LEU A 1 36 ? 112.983 5.729 -8.116 1.00 0.00 36 LEU A CA 4
ATOM 3459 C C . LEU A 1 36 ? 112.550 6.483 -6.865 1.00 0.00 36 LEU A C 4
ATOM 3460 O O . LEU A 1 36 ? 113.379 6.851 -6.033 1.00 0.00 36 LEU A O 4
ATOM 3476 N N . ILE A 1 37 ? 111.246 6.710 -6.737 1.00 0.00 37 ILE A N 4
ATOM 3477 C CA . ILE A 1 37 ? 110.704 7.421 -5.587 1.00 0.00 37 ILE A CA 4
ATOM 3478 C C . ILE A 1 37 ? 111.005 6.680 -4.288 1.00 0.00 37 ILE A C 4
ATOM 3479 O O . ILE A 1 37 ? 111.326 7.294 -3.270 1.00 0.00 37 ILE A O 4
ATOM 3495 N N . ASN A 1 38 ? 110.899 5.354 -4.330 1.00 0.00 38 ASN A N 4
ATOM 3496 C CA . ASN A 1 38 ? 111.160 4.531 -3.155 1.00 0.00 38 ASN A CA 4
ATOM 3497 C C . ASN A 1 38 ? 112.608 4.676 -2.698 1.00 0.00 38 ASN A C 4
ATOM 3498 O O . ASN A 1 38 ? 112.875 4.984 -1.536 1.00 0.00 38 ASN A O 4
ATOM 3509 N N . MET A 1 39 ? 113.539 4.456 -3.621 1.00 0.00 39 MET A N 4
ATOM 3510 C CA . MET A 1 39 ? 114.960 4.562 -3.313 1.00 0.00 39 MET A CA 4
ATOM 3511 C C . MET A 1 39 ? 115.339 6.000 -2.972 1.00 0.00 39 MET A C 4
ATOM 3512 O O . MET A 1 39 ? 116.125 6.245 -2.058 1.00 0.00 39 MET A O 4
ATOM 3526 N N . TYR A 1 40 ? 114.772 6.948 -3.711 1.00 0.00 40 TYR A N 4
ATOM 3527 C CA . TYR A 1 40 ? 115.052 8.362 -3.486 1.00 0.00 40 TYR A CA 4
ATOM 3528 C C . TYR A 1 40 ? 114.655 8.778 -2.073 1.00 0.00 40 TYR A C 4
ATOM 3529 O O . TYR A 1 40 ? 115.399 9.482 -1.391 1.00 0.00 40 TYR A O 4
ATOM 3547 N N . ARG A 1 41 ? 113.478 8.338 -1.639 1.00 0.00 41 ARG A N 4
ATOM 3548 C CA . ARG A 1 41 ? 112.985 8.665 -0.306 1.00 0.00 41 ARG A CA 4
ATOM 3549 C C . ARG A 1 41 ? 113.891 8.074 0.770 1.00 0.00 41 ARG A C 4
ATOM 3550 O O . ARG A 1 41 ? 114.299 8.767 1.701 1.00 0.00 41 ARG A O 4
ATOM 3571 N N . ALA A 1 42 ? 114.202 6.789 0.634 1.00 0.00 42 ALA A N 4
ATOM 3572 C CA . ALA A 1 42 ? 115.061 6.106 1.593 1.00 0.00 42 ALA A CA 4
ATOM 3573 C C . ALA A 1 42 ? 116.484 6.650 1.540 1.00 0.00 42 ALA A C 4
ATOM 3574 O O . ALA A 1 42 ? 117.118 6.859 2.573 1.00 0.00 42 ALA A O 4
ATOM 3581 N N . ALA A 1 43 ? 116.981 6.876 0.329 1.00 0.00 43 ALA A N 4
ATOM 3582 C CA . ALA A 1 43 ? 118.329 7.396 0.140 1.00 0.00 43 ALA A CA 4
ATOM 3583 C C . ALA A 1 43 ? 118.452 8.814 0.687 1.00 0.00 43 ALA A C 4
ATOM 3584 O O . ALA A 1 43 ? 119.436 9.154 1.342 1.00 0.00 43 ALA A O 4
ATOM 3591 N N . ASP A 1 44 ? 117.445 9.637 0.413 1.00 0.00 44 ASP A N 4
ATOM 3592 C CA . ASP A 1 44 ? 117.439 11.018 0.878 1.00 0.00 44 ASP A CA 4
ATOM 3593 C C . ASP A 1 44 ? 117.490 11.080 2.401 1.00 0.00 44 ASP A C 4
ATOM 3594 O O . ASP A 1 44 ? 118.213 11.893 2.976 1.00 0.00 44 ASP A O 4
ATOM 3603 N N . HIS A 1 45 ? 116.716 10.214 3.049 1.00 0.00 45 HIS A N 4
ATOM 3604 C CA . HIS A 1 45 ? 116.673 10.170 4.505 1.00 0.00 45 HIS A CA 4
ATOM 3605 C C . HIS A 1 45 ? 118.043 9.822 5.079 1.00 0.00 45 HIS A C 4
ATOM 3606 O O . HIS A 1 45 ? 118.516 10.466 6.015 1.00 0.00 45 HIS A O 4
ATOM 3621 N N . ARG A 1 46 ? 118.675 8.800 4.511 1.00 0.00 46 ARG A N 4
ATOM 3622 C CA . ARG A 1 46 ? 119.990 8.367 4.965 1.00 0.00 46 ARG A CA 4
ATOM 3623 C C . ARG A 1 46 ? 121.044 9.432 4.674 1.00 0.00 46 ARG A C 4
ATOM 3624 O O . ARG A 1 46 ? 121.940 9.671 5.483 1.00 0.00 46 ARG A O 4
ATOM 3645 N N . ARG A 1 47 ? 120.929 10.067 3.513 1.00 0.00 47 ARG A N 4
ATOM 3646 C CA . ARG A 1 47 ? 121.870 11.108 3.114 1.00 0.00 47 ARG A CA 4
ATOM 3647 C C . ARG A 1 47 ? 121.861 12.261 4.114 1.00 0.00 47 ARG A C 4
ATOM 3648 O O . ARG A 1 47 ? 122.914 12.774 4.494 1.00 0.00 47 ARG A O 4
ATOM 3669 N N . ALA A 1 48 ? 120.666 12.663 4.534 1.00 0.00 48 ALA A N 4
ATOM 3670 C CA . ALA A 1 48 ? 120.520 13.755 5.489 1.00 0.00 48 ALA A CA 4
ATOM 3671 C C . ALA A 1 48 ? 121.125 13.387 6.839 1.00 0.00 48 ALA A C 4
ATOM 3672 O O . ALA A 1 48 ? 121.851 14.179 7.441 1.00 0.00 48 ALA A O 4
ATOM 3679 N N . GLU A 1 49 ? 120.825 12.182 7.308 1.00 0.00 49 GLU A N 4
ATOM 3680 C CA . GLU A 1 49 ? 121.341 11.710 8.588 1.00 0.00 49 GLU A CA 4
ATOM 3681 C C . GLU A 1 49 ? 122.860 11.588 8.549 1.00 0.00 49 GLU A C 4
ATOM 3682 O O . GLU A 1 49 ? 123.545 11.919 9.517 1.00 0.00 49 GLU A O 4
ATOM 3694 N N . LEU A 1 50 ? 123.382 11.111 7.424 1.00 0.00 50 LEU A N 4
ATOM 3695 C CA . LEU A 1 50 ? 124.823 10.947 7.258 1.00 0.00 50 LEU A CA 4
ATOM 3696 C C . LEU A 1 50 ? 125.537 12.290 7.357 1.00 0.00 50 LEU A C 4
ATOM 3697 O O . LEU A 1 50 ? 126.609 12.394 7.953 1.00 0.00 50 LEU A O 4
ATOM 3713 N N . VAL A 1 51 ? 124.936 13.319 6.768 1.00 0.00 51 VAL A N 4
ATOM 3714 C CA . VAL A 1 51 ? 125.514 14.657 6.788 1.00 0.00 51 VAL A CA 4
ATOM 3715 C C . VAL A 1 51 ? 125.306 15.322 8.145 1.00 0.00 51 VAL A C 4
ATOM 3716 O O . VAL A 1 51 ? 126.142 16.103 8.600 1.00 0.00 51 VAL A O 4
ATOM 3729 N N . SER A 1 52 ? 124.185 15.010 8.788 1.00 0.00 52 SER A N 4
ATOM 3730 C CA . SER A 1 52 ? 123.867 15.577 10.093 1.00 0.00 52 SER A CA 4
ATOM 3731 C C . SER A 1 52 ? 124.759 14.980 11.176 1.00 0.00 52 SER A C 4
ATOM 3732 O O . SER A 1 52 ? 125.089 15.643 12.159 1.00 0.00 52 SER A O 4
ATOM 3740 N N . GLY A 1 53 ? 125.144 13.721 10.990 1.00 0.00 53 GLY A N 4
ATOM 3741 C CA . GLY A 1 53 ? 125.995 13.055 11.959 1.00 0.00 53 GLY A CA 4
ATOM 3742 C C . GLY A 1 53 ? 127.326 13.757 12.141 1.00 0.00 53 GLY A C 4
ATOM 3743 O O . GLY A 1 53 ? 128.085 13.921 11.187 1.00 0.00 53 GLY A O 4
ATOM 3747 N N . GLY A 1 54 ? 127.608 14.173 13.373 1.00 0.00 54 GLY A N 4
ATOM 3748 C CA . GLY A 1 54 ? 128.857 14.855 13.655 1.00 0.00 54 GLY A CA 4
ATOM 3749 C C . GLY A 1 54 ? 129.966 13.899 14.046 1.00 0.00 54 GLY A C 4
ATOM 3750 O O . GLY A 1 54 ? 129.958 13.342 15.143 1.00 0.00 54 GLY A O 4
ATOM 3754 N N . ARG A 1 55 ? 130.925 13.709 13.145 1.00 0.00 55 ARG A N 4
ATOM 3755 C CA . ARG A 1 55 ? 132.047 12.814 13.401 1.00 0.00 55 ARG A CA 4
ATOM 3756 C C . ARG A 1 55 ? 133.334 13.602 13.632 1.00 0.00 55 ARG A C 4
ATOM 3757 O O . ARG A 1 55 ? 134.433 13.090 13.419 1.00 0.00 55 ARG A O 4
ATOM 3778 N N . LEU A 1 56 ? 133.190 14.850 14.069 1.00 0.00 56 LEU A N 4
ATOM 3779 C CA . LEU A 1 56 ? 134.341 15.707 14.331 1.00 0.00 56 LEU A CA 4
ATOM 3780 C C . LEU A 1 56 ? 135.219 15.839 13.088 1.00 0.00 56 LEU A C 4
ATOM 3781 O O . LEU A 1 56 ? 136.261 15.193 12.982 1.00 0.00 56 LEU A O 4
ATOM 3797 N N . PHE A 1 57 ? 134.790 16.680 12.153 1.00 0.00 57 PHE A N 4
ATOM 3798 C CA . PHE A 1 57 ? 135.537 16.897 10.919 1.00 0.00 57 PHE A CA 4
ATOM 3799 C C . PHE A 1 57 ? 135.091 18.181 10.229 1.00 0.00 57 PHE A C 4
ATOM 3800 O O . PHE A 1 57 ? 133.948 18.613 10.379 1.00 0.00 57 PHE A O 4
ATOM 3817 N N . MET A 1 1 ? 98.864 -4.356 15.318 1.00 0.00 1 MET A N 5
ATOM 3818 C CA . MET A 1 1 ? 99.205 -3.995 13.917 1.00 0.00 1 MET A CA 5
ATOM 3819 C C . MET A 1 1 ? 100.715 -3.937 13.713 1.00 0.00 1 MET A C 5
ATOM 3820 O O . MET A 1 1 ? 101.370 -2.979 14.127 1.00 0.00 1 MET A O 5
ATOM 3836 N N . THR A 1 2 ? 101.261 -4.966 13.075 1.00 0.00 2 THR A N 5
ATOM 3837 C CA . THR A 1 2 ? 102.695 -5.030 12.817 1.00 0.00 2 THR A CA 5
ATOM 3838 C C . THR A 1 2 ? 102.971 -5.349 11.352 1.00 0.00 2 THR A C 5
ATOM 3839 O O . THR A 1 2 ? 103.116 -6.511 10.975 1.00 0.00 2 THR A O 5
ATOM 3850 N N . VAL A 1 3 ? 103.041 -4.308 10.528 1.00 0.00 3 VAL A N 5
ATOM 3851 C CA . VAL A 1 3 ? 103.301 -4.475 9.105 1.00 0.00 3 VAL A CA 5
ATOM 3852 C C . VAL A 1 3 ? 104.759 -4.179 8.773 1.00 0.00 3 VAL A C 5
ATOM 3853 O O . VAL A 1 3 ? 105.436 -3.448 9.498 1.00 0.00 3 VAL A O 5
ATOM 3866 N N . GLN A 1 4 ? 105.240 -4.752 7.675 1.00 0.00 4 GLN A N 5
ATOM 3867 C CA . GLN A 1 4 ? 106.620 -4.550 7.248 1.00 0.00 4 GLN A CA 5
ATOM 3868 C C . GLN A 1 4 ? 106.761 -3.255 6.454 1.00 0.00 4 GLN A C 5
ATOM 3869 O O . GLN A 1 4 ? 106.015 -3.013 5.506 1.00 0.00 4 GLN A O 5
ATOM 3883 N N . ASP A 1 5 ? 107.722 -2.426 6.850 1.00 0.00 5 ASP A N 5
ATOM 3884 C CA . ASP A 1 5 ? 107.962 -1.156 6.176 1.00 0.00 5 ASP A CA 5
ATOM 3885 C C . ASP A 1 5 ? 109.310 -1.165 5.463 1.00 0.00 5 ASP A C 5
ATOM 3886 O O . ASP A 1 5 ? 110.344 -1.432 6.074 1.00 0.00 5 ASP A O 5
ATOM 3895 N N . TYR A 1 6 ? 109.291 -0.868 4.168 1.00 0.00 6 TYR A N 5
ATOM 3896 C CA . TYR A 1 6 ? 110.513 -0.845 3.371 1.00 0.00 6 TYR A CA 5
ATOM 3897 C C . TYR A 1 6 ? 111.491 0.198 3.905 1.00 0.00 6 TYR A C 5
ATOM 3898 O O . TYR A 1 6 ? 112.707 0.035 3.796 1.00 0.00 6 TYR A O 5
ATOM 3916 N N . LEU A 1 7 ? 110.953 1.268 4.482 1.00 0.00 7 LEU A N 5
ATOM 3917 C CA . LEU A 1 7 ? 111.781 2.337 5.031 1.00 0.00 7 LEU A CA 5
ATOM 3918 C C . LEU A 1 7 ? 112.725 1.800 6.102 1.00 0.00 7 LEU A C 5
ATOM 3919 O O . LEU A 1 7 ? 113.843 2.291 6.262 1.00 0.00 7 LEU A O 5
ATOM 3935 N N . LEU A 1 8 ? 112.269 0.788 6.833 1.00 0.00 8 LEU A N 5
ATOM 3936 C CA . LEU A 1 8 ? 113.074 0.183 7.889 1.00 0.00 8 LEU A CA 5
ATOM 3937 C C . LEU A 1 8 ? 114.147 -0.725 7.300 1.00 0.00 8 LEU A C 5
ATOM 3938 O O . LEU A 1 8 ? 115.235 -0.861 7.860 1.00 0.00 8 LEU A O 5
ATOM 3954 N N . LYS A 1 9 ? 113.835 -1.345 6.167 1.00 0.00 9 LYS A N 5
ATOM 3955 C CA . LYS A 1 9 ? 114.774 -2.241 5.501 1.00 0.00 9 LYS A CA 5
ATOM 3956 C C . LYS A 1 9 ? 116.016 -1.485 5.042 1.00 0.00 9 LYS A C 5
ATOM 3957 O O . LYS A 1 9 ? 117.142 -1.868 5.360 1.00 0.00 9 LYS A O 5
ATOM 3976 N N . PHE A 1 10 ? 115.803 -0.408 4.293 1.00 0.00 10 PHE A N 5
ATOM 3977 C CA . PHE A 1 10 ? 116.906 0.404 3.791 1.00 0.00 10 PHE A CA 5
ATOM 3978 C C . PHE A 1 10 ? 117.562 1.187 4.923 1.00 0.00 10 PHE A C 5
ATOM 3979 O O . PHE A 1 10 ? 118.778 1.378 4.936 1.00 0.00 10 PHE A O 5
ATOM 3996 N N . ARG A 1 11 ? 116.747 1.636 5.872 1.00 0.00 11 ARG A N 5
ATOM 3997 C CA . ARG A 1 11 ? 117.246 2.398 7.011 1.00 0.00 11 ARG A CA 5
ATOM 3998 C C . ARG A 1 11 ? 118.248 1.575 7.816 1.00 0.00 11 ARG A C 5
ATOM 3999 O O . ARG A 1 11 ? 119.244 2.101 8.311 1.00 0.00 11 ARG A O 5
ATOM 4020 N N . LYS A 1 12 ? 117.974 0.280 7.940 1.00 0.00 12 LYS A N 5
ATOM 4021 C CA . LYS A 1 12 ? 118.848 -0.617 8.686 1.00 0.00 12 LYS A CA 5
ATOM 4022 C C . LYS A 1 12 ? 120.242 -0.672 8.066 1.00 0.00 12 LYS A C 5
ATOM 4023 O O . LYS A 1 12 ? 121.219 -0.992 8.742 1.00 0.00 12 LYS A O 5
ATOM 4042 N N . ILE A 1 13 ? 120.330 -0.355 6.777 1.00 0.00 13 ILE A N 5
ATOM 4043 C CA . ILE A 1 13 ? 121.608 -0.369 6.074 1.00 0.00 13 ILE A CA 5
ATOM 4044 C C . ILE A 1 13 ? 122.607 0.575 6.738 1.00 0.00 13 ILE A C 5
ATOM 4045 O O . ILE A 1 13 ? 122.228 1.611 7.284 1.00 0.00 13 ILE A O 5
ATOM 4061 N N . SER A 1 14 ? 123.883 0.209 6.687 1.00 0.00 14 SER A N 5
ATOM 4062 C CA . SER A 1 14 ? 124.936 1.023 7.286 1.00 0.00 14 SER A CA 5
ATOM 4063 C C . SER A 1 14 ? 125.857 1.600 6.217 1.00 0.00 14 SER A C 5
ATOM 4064 O O . SER A 1 14 ? 126.084 2.809 6.168 1.00 0.00 14 SER A O 5
ATOM 4072 N N . SER A 1 15 ? 126.390 0.729 5.365 1.00 0.00 15 SER A N 5
ATOM 4073 C CA . SER A 1 15 ? 127.289 1.156 4.300 1.00 0.00 15 SER A CA 5
ATOM 4074 C C . SER A 1 15 ? 126.517 1.818 3.164 1.00 0.00 15 SER A C 5
ATOM 4075 O O . SER A 1 15 ? 125.460 1.337 2.755 1.00 0.00 15 SER A O 5
ATOM 4083 N N . LEU A 1 16 ? 127.053 2.925 2.658 1.00 0.00 16 LEU A N 5
ATOM 4084 C CA . LEU A 1 16 ? 126.416 3.654 1.566 1.00 0.00 16 LEU A CA 5
ATOM 4085 C C . LEU A 1 16 ? 126.465 2.850 0.270 1.00 0.00 16 LEU A C 5
ATOM 4086 O O . LEU A 1 16 ? 125.622 3.024 -0.611 1.00 0.00 16 LEU A O 5
ATOM 4102 N N . GLU A 1 17 ? 127.456 1.970 0.158 1.00 0.00 17 GLU A N 5
ATOM 4103 C CA . GLU A 1 17 ? 127.614 1.141 -1.033 1.00 0.00 17 GLU A CA 5
ATOM 4104 C C . GLU A 1 17 ? 126.350 0.334 -1.308 1.00 0.00 17 GLU A C 5
ATOM 4105 O O . GLU A 1 17 ? 125.969 0.131 -2.462 1.00 0.00 17 GLU A O 5
ATOM 4117 N N . SER A 1 18 ? 125.702 -0.127 -0.243 1.00 0.00 18 SER A N 5
ATOM 4118 C CA . SER A 1 18 ? 124.480 -0.913 -0.370 1.00 0.00 18 SER A CA 5
ATOM 4119 C C . SER A 1 18 ? 123.405 -0.133 -1.123 1.00 0.00 18 SER A C 5
ATOM 4120 O O . SER A 1 18 ? 122.527 -0.721 -1.755 1.00 0.00 18 SER A O 5
ATOM 4128 N N . LEU A 1 19 ? 123.478 1.192 -1.048 1.00 0.00 19 LEU A N 5
ATOM 4129 C CA . LEU A 1 19 ? 122.510 2.053 -1.722 1.00 0.00 19 LEU A CA 5
ATOM 4130 C C . LEU A 1 19 ? 122.496 1.788 -3.223 1.00 0.00 19 LEU A C 5
ATOM 4131 O O . LEU A 1 19 ? 121.463 1.438 -3.794 1.00 0.00 19 LEU A O 5
ATOM 4147 N N . GLU A 1 20 ? 123.651 1.959 -3.860 1.00 0.00 20 GLU A N 5
ATOM 4148 C CA . GLU A 1 20 ? 123.772 1.740 -5.297 1.00 0.00 20 GLU A CA 5
ATOM 4149 C C . GLU A 1 20 ? 123.414 0.303 -5.662 1.00 0.00 20 GLU A C 5
ATOM 4150 O O . GLU A 1 20 ? 122.891 0.039 -6.743 1.00 0.00 20 GLU A O 5
ATOM 4162 N N . LYS A 1 21 ? 123.701 -0.622 -4.752 1.00 0.00 21 LYS A N 5
ATOM 4163 C CA . LYS A 1 21 ? 123.410 -2.034 -4.978 1.00 0.00 21 LYS A CA 5
ATOM 4164 C C . LYS A 1 21 ? 121.906 -2.268 -5.096 1.00 0.00 21 LYS A C 5
ATOM 4165 O O . LYS A 1 21 ? 121.441 -2.914 -6.036 1.00 0.00 21 LYS A O 5
ATOM 4184 N N . LEU A 1 22 ? 121.153 -1.739 -4.139 1.00 0.00 22 LEU A N 5
ATOM 4185 C CA . LEU A 1 22 ? 119.703 -1.891 -4.135 1.00 0.00 22 LEU A CA 5
ATOM 4186 C C . LEU A 1 22 ? 119.083 -1.246 -5.371 1.00 0.00 22 LEU A C 5
ATOM 4187 O O . LEU A 1 22 ? 118.135 -1.775 -5.951 1.00 0.00 22 LEU A O 5
ATOM 4203 N N . TYR A 1 23 ? 119.625 -0.099 -5.768 1.00 0.00 23 TYR A N 5
ATOM 4204 C CA . TYR A 1 23 ? 119.126 0.619 -6.934 1.00 0.00 23 TYR A CA 5
ATOM 4205 C C . TYR A 1 23 ? 119.243 -0.237 -8.192 1.00 0.00 23 TYR A C 5
ATOM 4206 O O . TYR A 1 23 ? 118.254 -0.485 -8.880 1.00 0.00 23 TYR A O 5
ATOM 4224 N N . ASP A 1 24 ? 120.460 -0.683 -8.486 1.00 0.00 24 ASP A N 5
ATOM 4225 C CA . ASP A 1 24 ? 120.707 -1.511 -9.662 1.00 0.00 24 ASP A CA 5
ATOM 4226 C C . ASP A 1 24 ? 119.893 -2.800 -9.603 1.00 0.00 24 ASP A C 5
ATOM 4227 O O . ASP A 1 24 ? 119.487 -3.337 -10.633 1.00 0.00 24 ASP A O 5
ATOM 4236 N N . HIS A 1 25 ? 119.660 -3.293 -8.390 1.00 0.00 25 HIS A N 5
ATOM 4237 C CA . HIS A 1 25 ? 118.895 -4.519 -8.198 1.00 0.00 25 HIS A CA 5
ATOM 4238 C C . HIS A 1 25 ? 117.406 -4.275 -8.421 1.00 0.00 25 HIS A C 5
ATOM 4239 O O . HIS A 1 25 ? 116.765 -4.964 -9.214 1.00 0.00 25 HIS A O 5
ATOM 4254 N N . LEU A 1 26 ? 116.861 -3.289 -7.715 1.00 0.00 26 LEU A N 5
ATOM 4255 C CA . LEU A 1 26 ? 115.448 -2.954 -7.835 1.00 0.00 26 LEU A CA 5
ATOM 4256 C C . LEU A 1 26 ? 115.137 -2.382 -9.214 1.00 0.00 26 LEU A C 5
ATOM 4257 O O . LEU A 1 26 ? 114.163 -2.774 -9.856 1.00 0.00 26 LEU A O 5
ATOM 4273 N N . ASN A 1 27 ? 115.973 -1.451 -9.664 1.00 0.00 27 ASN A N 5
ATOM 4274 C CA . ASN A 1 27 ? 115.788 -0.822 -10.967 1.00 0.00 27 ASN A CA 5
ATOM 4275 C C . ASN A 1 27 ? 115.844 -1.857 -12.088 1.00 0.00 27 ASN A C 5
ATOM 4276 O O . ASN A 1 27 ? 115.216 -1.687 -13.133 1.00 0.00 27 ASN A O 5
ATOM 4287 N N . TYR A 1 28 ? 116.602 -2.926 -11.864 1.00 0.00 28 TYR A N 5
ATOM 4288 C CA . TYR A 1 28 ? 116.740 -3.984 -12.858 1.00 0.00 28 TYR A CA 5
ATOM 4289 C C . TYR A 1 28 ? 115.613 -5.004 -12.732 1.00 0.00 28 TYR A C 5
ATOM 4290 O O . TYR A 1 28 ? 115.183 -5.594 -13.724 1.00 0.00 28 TYR A O 5
ATOM 4308 N N . THR A 1 29 ? 115.138 -5.210 -11.509 1.00 0.00 29 THR A N 5
ATOM 4309 C CA . THR A 1 29 ? 114.062 -6.160 -11.256 1.00 0.00 29 THR A CA 5
ATOM 4310 C C . THR A 1 29 ? 112.698 -5.503 -11.446 1.00 0.00 29 THR A C 5
ATOM 4311 O O . THR A 1 29 ? 112.000 -5.772 -12.424 1.00 0.00 29 THR A O 5
ATOM 4322 N N . LEU A 1 30 ? 112.324 -4.644 -10.503 1.00 0.00 30 LEU A N 5
ATOM 4323 C CA . LEU A 1 30 ? 111.042 -3.952 -10.567 1.00 0.00 30 LEU A CA 5
ATOM 4324 C C . LEU A 1 30 ? 110.941 -3.108 -11.834 1.00 0.00 30 LEU A C 5
ATOM 4325 O O . LEU A 1 30 ? 109.997 -3.246 -12.611 1.00 0.00 30 LEU A O 5
ATOM 4341 N N . THR A 1 31 ? 111.921 -2.232 -12.037 1.00 0.00 31 THR A N 5
ATOM 4342 C CA . THR A 1 31 ? 111.941 -1.365 -13.209 1.00 0.00 31 THR A CA 5
ATOM 4343 C C . THR A 1 31 ? 110.710 -0.466 -13.244 1.00 0.00 31 THR A C 5
ATOM 4344 O O . THR A 1 31 ? 110.257 -0.059 -14.314 1.00 0.00 31 THR A O 5
ATOM 4355 N N . ASP A 1 32 ? 110.169 -0.162 -12.068 1.00 0.00 32 ASP A N 5
ATOM 4356 C CA . ASP A 1 32 ? 108.988 0.687 -11.964 1.00 0.00 32 ASP A CA 5
ATOM 4357 C C . ASP A 1 32 ? 109.305 1.966 -11.193 1.00 0.00 32 ASP A C 5
ATOM 4358 O O . ASP A 1 32 ? 110.383 2.104 -10.618 1.00 0.00 32 ASP A O 5
ATOM 4367 N N . ASP A 1 33 ? 108.357 2.896 -11.187 1.00 0.00 33 ASP A N 5
ATOM 4368 C CA . ASP A 1 33 ? 108.532 4.163 -10.486 1.00 0.00 33 ASP A CA 5
ATOM 4369 C C . ASP A 1 33 ? 108.603 3.949 -8.976 1.00 0.00 33 ASP A C 5
ATOM 4370 O O . ASP A 1 33 ? 109.175 4.765 -8.252 1.00 0.00 33 ASP A O 5
ATOM 4379 N N . GLN A 1 34 ? 108.017 2.852 -8.506 1.00 0.00 34 GLN A N 5
ATOM 4380 C CA . GLN A 1 34 ? 108.012 2.534 -7.082 1.00 0.00 34 GLN A CA 5
ATOM 4381 C C . GLN A 1 34 ? 109.427 2.554 -6.505 1.00 0.00 34 GLN A C 5
ATOM 4382 O O . GLN A 1 34 ? 109.685 3.212 -5.497 1.00 0.00 34 GLN A O 5
ATOM 4396 N N . GLU A 1 35 ? 110.337 1.831 -7.149 1.00 0.00 35 GLU A N 5
ATOM 4397 C CA . GLU A 1 35 ? 111.722 1.768 -6.696 1.00 0.00 35 GLU A CA 5
ATOM 4398 C C . GLU A 1 35 ? 112.352 3.158 -6.672 1.00 0.00 35 GLU A C 5
ATOM 4399 O O . GLU A 1 35 ? 113.213 3.445 -5.840 1.00 0.00 35 GLU A O 5
ATOM 4411 N N . LEU A 1 36 ? 111.916 4.015 -7.589 1.00 0.00 36 LEU A N 5
ATOM 4412 C CA . LEU A 1 36 ? 112.437 5.375 -7.672 1.00 0.00 36 LEU A CA 5
ATOM 4413 C C . LEU A 1 36 ? 112.012 6.197 -6.460 1.00 0.00 36 LEU A C 5
ATOM 4414 O O . LEU A 1 36 ? 112.846 6.783 -5.772 1.00 0.00 36 LEU A O 5
ATOM 4430 N N . ILE A 1 37 ? 110.708 6.237 -6.208 1.00 0.00 37 ILE A N 5
ATOM 4431 C CA . ILE A 1 37 ? 110.170 6.989 -5.081 1.00 0.00 37 ILE A CA 5
ATOM 4432 C C . ILE A 1 37 ? 110.697 6.449 -3.755 1.00 0.00 37 ILE A C 5
ATOM 4433 O O . ILE A 1 37 ? 110.828 7.189 -2.781 1.00 0.00 37 ILE A O 5
ATOM 4449 N N . ASN A 1 38 ? 110.996 5.154 -3.723 1.00 0.00 38 ASN A N 5
ATOM 4450 C CA . ASN A 1 38 ? 111.508 4.518 -2.514 1.00 0.00 38 ASN A CA 5
ATOM 4451 C C . ASN A 1 38 ? 112.985 4.838 -2.309 1.00 0.00 38 ASN A C 5
ATOM 4452 O O . ASN A 1 38 ? 113.392 5.273 -1.232 1.00 0.00 38 ASN A O 5
ATOM 4463 N N . MET A 1 39 ? 113.784 4.620 -3.349 1.00 0.00 39 MET A N 5
ATOM 4464 C CA . MET A 1 39 ? 115.217 4.884 -3.280 1.00 0.00 39 MET A CA 5
ATOM 4465 C C . MET A 1 39 ? 115.484 6.350 -2.952 1.00 0.00 39 MET A C 5
ATOM 4466 O O . MET A 1 39 ? 116.307 6.663 -2.090 1.00 0.00 39 MET A O 5
ATOM 4480 N N . TYR A 1 40 ? 114.786 7.245 -3.642 1.00 0.00 40 TYR A N 5
ATOM 4481 C CA . TYR A 1 40 ? 114.949 8.676 -3.423 1.00 0.00 40 TYR A CA 5
ATOM 4482 C C . TYR A 1 40 ? 114.573 9.054 -1.993 1.00 0.00 40 TYR A C 5
ATOM 4483 O O . TYR A 1 40 ? 115.324 9.745 -1.304 1.00 0.00 40 TYR A O 5
ATOM 4501 N N . ARG A 1 41 ? 113.404 8.597 -1.555 1.00 0.00 41 ARG A N 5
ATOM 4502 C CA . ARG A 1 41 ? 112.928 8.887 -0.207 1.00 0.00 41 ARG A CA 5
ATOM 4503 C C . ARG A 1 41 ? 113.854 8.282 0.841 1.00 0.00 41 ARG A C 5
ATOM 4504 O O . ARG A 1 41 ? 114.268 8.956 1.784 1.00 0.00 41 ARG A O 5
ATOM 4525 N N . ALA A 1 42 ? 114.176 7.003 0.673 1.00 0.00 42 ALA A N 5
ATOM 4526 C CA . ALA A 1 42 ? 115.053 6.307 1.606 1.00 0.00 42 ALA A CA 5
ATOM 4527 C C . ALA A 1 42 ? 116.462 6.889 1.575 1.00 0.00 42 ALA A C 5
ATOM 4528 O O . ALA A 1 42 ? 117.023 7.238 2.614 1.00 0.00 42 ALA A O 5
ATOM 4535 N N . ALA A 1 43 ? 117.030 6.991 0.378 1.00 0.00 43 ALA A N 5
ATOM 4536 C CA . ALA A 1 43 ? 118.373 7.530 0.212 1.00 0.00 43 ALA A CA 5
ATOM 4537 C C . ALA A 1 43 ? 118.457 8.964 0.726 1.00 0.00 43 ALA A C 5
ATOM 4538 O O . ALA A 1 43 ? 119.368 9.312 1.477 1.00 0.00 43 ALA A O 5
ATOM 4545 N N . ASP A 1 44 ? 117.502 9.791 0.317 1.00 0.00 44 ASP A N 5
ATOM 4546 C CA . ASP A 1 44 ? 117.468 11.187 0.735 1.00 0.00 44 ASP A CA 5
ATOM 4547 C C . ASP A 1 44 ? 117.381 11.301 2.255 1.00 0.00 44 ASP A C 5
ATOM 4548 O O . ASP A 1 44 ? 118.003 12.174 2.858 1.00 0.00 44 ASP A O 5
ATOM 4557 N N . HIS A 1 45 ? 116.607 10.410 2.866 1.00 0.00 45 HIS A N 5
ATOM 4558 C CA . HIS A 1 45 ? 116.440 10.409 4.315 1.00 0.00 45 HIS A CA 5
ATOM 4559 C C . HIS A 1 45 ? 117.685 9.865 5.007 1.00 0.00 45 HIS A C 5
ATOM 4560 O O . HIS A 1 45 ? 118.222 10.489 5.922 1.00 0.00 45 HIS A O 5
ATOM 4575 N N . ARG A 1 46 ? 118.139 8.697 4.565 1.00 0.00 46 ARG A N 5
ATOM 4576 C CA . ARG A 1 46 ? 119.321 8.067 5.141 1.00 0.00 46 ARG A CA 5
ATOM 4577 C C . ARG A 1 46 ? 120.551 8.951 4.959 1.00 0.00 46 ARG A C 5
ATOM 4578 O O . ARG A 1 46 ? 121.274 9.230 5.917 1.00 0.00 46 ARG A O 5
ATOM 4599 N N . ARG A 1 47 ? 120.783 9.387 3.727 1.00 0.00 47 ARG A N 5
ATOM 4600 C CA . ARG A 1 47 ? 121.927 10.240 3.420 1.00 0.00 47 ARG A CA 5
ATOM 4601 C C . ARG A 1 47 ? 121.872 11.536 4.221 1.00 0.00 47 ARG A C 5
ATOM 4602 O O . ARG A 1 47 ? 122.882 11.985 4.764 1.00 0.00 47 ARG A O 5
ATOM 4623 N N . ALA A 1 48 ? 120.687 12.134 4.291 1.00 0.00 48 ALA A N 5
ATOM 4624 C CA . ALA A 1 48 ? 120.502 13.377 5.027 1.00 0.00 48 ALA A CA 5
ATOM 4625 C C . ALA A 1 48 ? 120.767 13.181 6.515 1.00 0.00 48 ALA A C 5
ATOM 4626 O O . ALA A 1 48 ? 121.353 14.044 7.171 1.00 0.00 48 ALA A O 5
ATOM 4633 N N . GLU A 1 49 ? 120.331 12.044 7.044 1.00 0.00 49 GLU A N 5
ATOM 4634 C CA . GLU A 1 49 ? 120.521 11.734 8.456 1.00 0.00 49 GLU A CA 5
ATOM 4635 C C . GLU A 1 49 ? 121.967 11.326 8.733 1.00 0.00 49 GLU A C 5
ATOM 4636 O O . GLU A 1 49 ? 122.544 11.707 9.751 1.00 0.00 49 GLU A O 5
ATOM 4648 N N . LEU A 1 50 ? 122.543 10.553 7.820 1.00 0.00 50 LEU A N 5
ATOM 4649 C CA . LEU A 1 50 ? 123.920 10.094 7.967 1.00 0.00 50 LEU A CA 5
ATOM 4650 C C . LEU A 1 50 ? 124.893 11.265 7.879 1.00 0.00 50 LEU A C 5
ATOM 4651 O O . LEU A 1 50 ? 125.806 11.390 8.695 1.00 0.00 50 LEU A O 5
ATOM 4667 N N . VAL A 1 51 ? 124.694 12.120 6.882 1.00 0.00 51 VAL A N 5
ATOM 4668 C CA . VAL A 1 51 ? 125.554 13.282 6.687 1.00 0.00 51 VAL A CA 5
ATOM 4669 C C . VAL A 1 51 ? 125.380 14.288 7.821 1.00 0.00 51 VAL A C 5
ATOM 4670 O O . VAL A 1 51 ? 126.341 14.924 8.254 1.00 0.00 51 VAL A O 5
ATOM 4683 N N . SER A 1 52 ? 124.146 14.428 8.298 1.00 0.00 52 SER A N 5
ATOM 4684 C CA . SER A 1 52 ? 123.847 15.358 9.379 1.00 0.00 52 SER A CA 5
ATOM 4685 C C . SER A 1 52 ? 123.637 14.614 10.695 1.00 0.00 52 SER A C 5
ATOM 4686 O O . SER A 1 52 ? 122.893 15.067 11.564 1.00 0.00 52 SER A O 5
ATOM 4694 N N . GLY A 1 53 ? 124.299 13.469 10.835 1.00 0.00 53 GLY A N 5
ATOM 4695 C CA . GLY A 1 53 ? 124.171 12.682 12.046 1.00 0.00 53 GLY A CA 5
ATOM 4696 C C . GLY A 1 53 ? 125.425 12.719 12.898 1.00 0.00 53 GLY A C 5
ATOM 4697 O O . GLY A 1 53 ? 126.118 11.710 13.039 1.00 0.00 53 GLY A O 5
ATOM 4701 N N . GLY A 1 54 ? 125.719 13.884 13.465 1.00 0.00 54 GLY A N 5
ATOM 4702 C CA . GLY A 1 54 ? 126.899 14.026 14.299 1.00 0.00 54 GLY A CA 5
ATOM 4703 C C . GLY A 1 54 ? 126.609 14.762 15.592 1.00 0.00 54 GLY A C 5
ATOM 4704 O O . GLY A 1 54 ? 126.054 14.188 16.530 1.00 0.00 54 GLY A O 5
ATOM 4708 N N . ARG A 1 55 ? 126.986 16.035 15.645 1.00 0.00 55 ARG A N 5
ATOM 4709 C CA . ARG A 1 55 ? 126.765 16.851 16.834 1.00 0.00 55 ARG A CA 5
ATOM 4710 C C . ARG A 1 55 ? 125.614 17.829 16.616 1.00 0.00 55 ARG A C 5
ATOM 4711 O O . ARG A 1 55 ? 125.640 18.953 17.114 1.00 0.00 55 ARG A O 5
ATOM 4732 N N . LEU A 1 56 ? 124.608 17.391 15.867 1.00 0.00 56 LEU A N 5
ATOM 4733 C CA . LEU A 1 56 ? 123.446 18.228 15.583 1.00 0.00 56 LEU A CA 5
ATOM 4734 C C . LEU A 1 56 ? 122.304 17.917 16.547 1.00 0.00 56 LEU A C 5
ATOM 4735 O O . LEU A 1 56 ? 121.803 18.805 17.237 1.00 0.00 56 LEU A O 5
ATOM 4751 N N . PHE A 1 57 ? 121.898 16.653 16.587 1.00 0.00 57 PHE A N 5
ATOM 4752 C CA . PHE A 1 57 ? 120.814 16.225 17.465 1.00 0.00 57 PHE A CA 5
ATOM 4753 C C . PHE A 1 57 ? 119.523 16.964 17.133 1.00 0.00 57 PHE A C 5
ATOM 4754 O O . PHE A 1 57 ? 119.192 17.970 17.760 1.00 0.00 57 PHE A O 5
ATOM 4771 N N . MET A 1 1 ? 101.929 9.244 5.384 1.00 0.00 1 MET A N 6
ATOM 4772 C CA . MET A 1 1 ? 100.541 9.020 5.869 1.00 0.00 1 MET A CA 6
ATOM 4773 C C . MET A 1 1 ? 99.971 7.714 5.325 1.00 0.00 1 MET A C 6
ATOM 4774 O O . MET A 1 1 ? 99.796 7.557 4.117 1.00 0.00 1 MET A O 6
ATOM 4790 N N . THR A 1 2 ? 99.683 6.780 6.226 1.00 0.00 2 THR A N 6
ATOM 4791 C CA . THR A 1 2 ? 99.133 5.487 5.837 1.00 0.00 2 THR A CA 6
ATOM 4792 C C . THR A 1 2 ? 100.088 4.747 4.907 1.00 0.00 2 THR A C 6
ATOM 4793 O O . THR A 1 2 ? 99.809 4.576 3.719 1.00 0.00 2 THR A O 6
ATOM 4804 N N . VAL A 1 3 ? 101.219 4.311 5.453 1.00 0.00 3 VAL A N 6
ATOM 4805 C CA . VAL A 1 3 ? 102.216 3.589 4.673 1.00 0.00 3 VAL A CA 6
ATOM 4806 C C . VAL A 1 3 ? 102.739 2.377 5.436 1.00 0.00 3 VAL A C 6
ATOM 4807 O O . VAL A 1 3 ? 102.387 2.162 6.595 1.00 0.00 3 VAL A O 6
ATOM 4820 N N . GLN A 1 4 ? 103.582 1.588 4.778 1.00 0.00 4 GLN A N 6
ATOM 4821 C CA . GLN A 1 4 ? 104.154 0.397 5.394 1.00 0.00 4 GLN A CA 6
ATOM 4822 C C . GLN A 1 4 ? 105.461 0.729 6.109 1.00 0.00 4 GLN A C 6
ATOM 4823 O O . GLN A 1 4 ? 105.928 1.867 6.071 1.00 0.00 4 GLN A O 6
ATOM 4837 N N . ASP A 1 5 ? 106.046 -0.273 6.758 1.00 0.00 5 ASP A N 6
ATOM 4838 C CA . ASP A 1 5 ? 107.298 -0.087 7.481 1.00 0.00 5 ASP A CA 6
ATOM 4839 C C . ASP A 1 5 ? 108.477 -0.619 6.672 1.00 0.00 5 ASP A C 6
ATOM 4840 O O . ASP A 1 5 ? 109.464 -1.095 7.232 1.00 0.00 5 ASP A O 6
ATOM 4849 N N . TYR A 1 6 ? 108.366 -0.535 5.350 1.00 0.00 6 TYR A N 6
ATOM 4850 C CA . TYR A 1 6 ? 109.422 -1.007 4.462 1.00 0.00 6 TYR A CA 6
ATOM 4851 C C . TYR A 1 6 ? 110.707 -0.210 4.669 1.00 0.00 6 TYR A C 6
ATOM 4852 O O . TYR A 1 6 ? 111.805 -0.711 4.420 1.00 0.00 6 TYR A O 6
ATOM 4870 N N . LEU A 1 7 ? 110.566 1.031 5.121 1.00 0.00 7 LEU A N 6
ATOM 4871 C CA . LEU A 1 7 ? 111.717 1.897 5.360 1.00 0.00 7 LEU A CA 6
ATOM 4872 C C . LEU A 1 7 ? 112.706 1.239 6.317 1.00 0.00 7 LEU A C 6
ATOM 4873 O O . LEU A 1 7 ? 113.912 1.479 6.239 1.00 0.00 7 LEU A O 6
ATOM 4889 N N . LEU A 1 8 ? 112.191 0.411 7.219 1.00 0.00 8 LEU A N 6
ATOM 4890 C CA . LEU A 1 8 ? 113.030 -0.280 8.190 1.00 0.00 8 LEU A CA 6
ATOM 4891 C C . LEU A 1 8 ? 114.034 -1.193 7.489 1.00 0.00 8 LEU A C 6
ATOM 4892 O O . LEU A 1 8 ? 115.158 -1.371 7.957 1.00 0.00 8 LEU A O 6
ATOM 4908 N N . LYS A 1 9 ? 113.619 -1.766 6.364 1.00 0.00 9 LYS A N 6
ATOM 4909 C CA . LYS A 1 9 ? 114.481 -2.659 5.597 1.00 0.00 9 LYS A CA 6
ATOM 4910 C C . LYS A 1 9 ? 115.598 -1.878 4.910 1.00 0.00 9 LYS A C 6
ATOM 4911 O O . LYS A 1 9 ? 116.752 -2.308 4.897 1.00 0.00 9 LYS A O 6
ATOM 4930 N N . PHE A 1 10 ? 115.246 -0.730 4.339 1.00 0.00 10 PHE A N 6
ATOM 4931 C CA . PHE A 1 10 ? 116.219 0.110 3.649 1.00 0.00 10 PHE A CA 6
ATOM 4932 C C . PHE A 1 10 ? 117.188 0.747 4.639 1.00 0.00 10 PHE A C 6
ATOM 4933 O O . PHE A 1 10 ? 118.405 0.653 4.479 1.00 0.00 10 PHE A O 6
ATOM 4950 N N . ARG A 1 11 ? 116.641 1.395 5.661 1.00 0.00 11 ARG A N 6
ATOM 4951 C CA . ARG A 1 11 ? 117.458 2.050 6.678 1.00 0.00 11 ARG A CA 6
ATOM 4952 C C . ARG A 1 11 ? 118.396 1.054 7.356 1.00 0.00 11 ARG A C 6
ATOM 4953 O O . ARG A 1 11 ? 119.442 1.432 7.881 1.00 0.00 11 ARG A O 6
ATOM 4974 N N . LYS A 1 12 ? 118.015 -0.222 7.338 1.00 0.00 12 LYS A N 6
ATOM 4975 C CA . LYS A 1 12 ? 118.826 -1.271 7.951 1.00 0.00 12 LYS A CA 6
ATOM 4976 C C . LYS A 1 12 ? 120.252 -1.250 7.407 1.00 0.00 12 LYS A C 6
ATOM 4977 O O . LYS A 1 12 ? 121.193 -1.643 8.096 1.00 0.00 12 LYS A O 6
ATOM 4996 N N . ILE A 1 13 ? 120.404 -0.791 6.170 1.00 0.00 13 ILE A N 6
ATOM 4997 C CA . ILE A 1 13 ? 121.716 -0.719 5.538 1.00 0.00 13 ILE A CA 6
ATOM 4998 C C . ILE A 1 13 ? 122.616 0.279 6.258 1.00 0.00 13 ILE A C 6
ATOM 4999 O O . ILE A 1 13 ? 122.246 1.436 6.453 1.00 0.00 13 ILE A O 6
ATOM 5015 N N . SER A 1 14 ? 123.800 -0.179 6.655 1.00 0.00 14 SER A N 6
ATOM 5016 C CA . SER A 1 14 ? 124.754 0.675 7.355 1.00 0.00 14 SER A CA 6
ATOM 5017 C C . SER A 1 14 ? 125.946 1.024 6.466 1.00 0.00 14 SER A C 6
ATOM 5018 O O . SER A 1 14 ? 126.976 1.490 6.953 1.00 0.00 14 SER A O 6
ATOM 5026 N N . SER A 1 15 ? 125.803 0.795 5.163 1.00 0.00 15 SER A N 6
ATOM 5027 C CA . SER A 1 15 ? 126.875 1.089 4.217 1.00 0.00 15 SER A CA 6
ATOM 5028 C C . SER A 1 15 ? 126.330 1.785 2.974 1.00 0.00 15 SER A C 6
ATOM 5029 O O . SER A 1 15 ? 125.287 1.403 2.444 1.00 0.00 15 SER A O 6
ATOM 5037 N N . LEU A 1 16 ? 127.042 2.809 2.517 1.00 0.00 16 LEU A N 6
ATOM 5038 C CA . LEU A 1 16 ? 126.630 3.559 1.336 1.00 0.00 16 LEU A CA 6
ATOM 5039 C C . LEU A 1 16 ? 126.738 2.698 0.081 1.00 0.00 16 LEU A C 6
ATOM 5040 O O . LEU A 1 16 ? 125.970 2.867 -0.868 1.00 0.00 16 LEU A O 6
ATOM 5056 N N . GLU A 1 17 ? 127.694 1.776 0.082 1.00 0.00 17 GLU A N 6
ATOM 5057 C CA . GLU A 1 17 ? 127.903 0.889 -1.058 1.00 0.00 17 GLU A CA 6
ATOM 5058 C C . GLU A 1 17 ? 126.654 0.057 -1.333 1.00 0.00 17 GLU A C 6
ATOM 5059 O O . GLU A 1 17 ? 126.177 -0.006 -2.466 1.00 0.00 17 GLU A O 6
ATOM 5071 N N . SER A 1 18 ? 126.131 -0.582 -0.292 1.00 0.00 18 SER A N 6
ATOM 5072 C CA . SER A 1 18 ? 124.939 -1.412 -0.423 1.00 0.00 18 SER A CA 6
ATOM 5073 C C . SER A 1 18 ? 123.758 -0.596 -0.944 1.00 0.00 18 SER A C 6
ATOM 5074 O O . SER A 1 18 ? 122.854 -1.136 -1.581 1.00 0.00 18 SER A O 6
ATOM 5082 N N . LEU A 1 19 ? 123.773 0.705 -0.672 1.00 0.00 19 LEU A N 6
ATOM 5083 C CA . LEU A 1 19 ? 122.703 1.592 -1.114 1.00 0.00 19 LEU A CA 6
ATOM 5084 C C . LEU A 1 19 ? 122.533 1.532 -2.629 1.00 0.00 19 LEU A C 6
ATOM 5085 O O . LEU A 1 19 ? 121.429 1.311 -3.130 1.00 0.00 19 LEU A O 6
ATOM 5101 N N . GLU A 1 20 ? 123.628 1.732 -3.352 1.00 0.00 20 GLU A N 6
ATOM 5102 C CA . GLU A 1 20 ? 123.598 1.702 -4.809 1.00 0.00 20 GLU A CA 6
ATOM 5103 C C . GLU A 1 20 ? 123.210 0.316 -5.320 1.00 0.00 20 GLU A C 6
ATOM 5104 O O . GLU A 1 20 ? 122.608 0.185 -6.386 1.00 0.00 20 GLU A O 6
ATOM 5116 N N . LYS A 1 21 ? 123.556 -0.712 -4.554 1.00 0.00 21 LYS A N 6
ATOM 5117 C CA . LYS A 1 21 ? 123.243 -2.085 -4.931 1.00 0.00 21 LYS A CA 6
ATOM 5118 C C . LYS A 1 21 ? 121.734 -2.314 -4.951 1.00 0.00 21 LYS A C 6
ATOM 5119 O O . LYS A 1 21 ? 121.187 -2.825 -5.928 1.00 0.00 21 LYS A O 6
ATOM 5138 N N . LEU A 1 22 ? 121.068 -1.932 -3.866 1.00 0.00 22 LEU A N 6
ATOM 5139 C CA . LEU A 1 22 ? 119.623 -2.096 -3.759 1.00 0.00 22 LEU A CA 6
ATOM 5140 C C . LEU A 1 22 ? 118.900 -1.228 -4.785 1.00 0.00 22 LEU A C 6
ATOM 5141 O O . LEU A 1 22 ? 117.840 -1.600 -5.290 1.00 0.00 22 LEU A O 6
ATOM 5157 N N . TYR A 1 23 ? 119.479 -0.071 -5.086 1.00 0.00 23 TYR A N 6
ATOM 5158 C CA . TYR A 1 23 ? 118.889 0.850 -6.051 1.00 0.00 23 TYR A CA 6
ATOM 5159 C C . TYR A 1 23 ? 118.828 0.220 -7.439 1.00 0.00 23 TYR A C 6
ATOM 5160 O O . TYR A 1 23 ? 117.754 0.080 -8.021 1.00 0.00 23 TYR A O 6
ATOM 5178 N N . ASP A 1 24 ? 119.990 -0.156 -7.963 1.00 0.00 24 ASP A N 6
ATOM 5179 C CA . ASP A 1 24 ? 120.069 -0.768 -9.285 1.00 0.00 24 ASP A CA 6
AT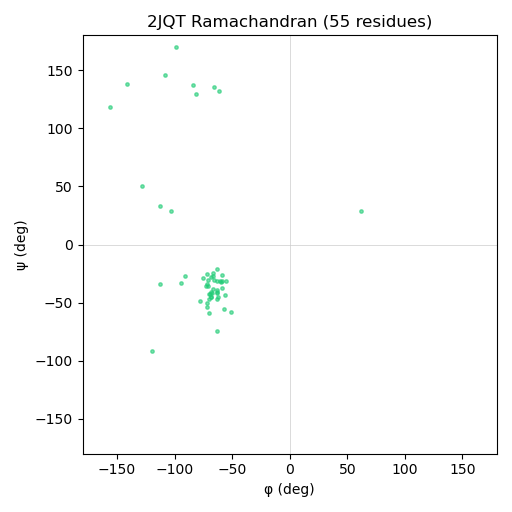OM 5180 C C . ASP A 1 24 ? 119.398 -2.140 -9.293 1.00 0.00 24 ASP A C 6
ATOM 5181 O O . ASP A 1 24 ? 118.873 -2.578 -10.317 1.00 0.00 24 ASP A O 6
ATOM 5190 N N . HIS A 1 25 ? 119.422 -2.813 -8.147 1.00 0.00 25 HIS A N 6
ATOM 5191 C CA . HIS A 1 25 ? 118.816 -4.134 -8.025 1.00 0.00 25 HIS A CA 6
ATOM 5192 C C . HIS A 1 25 ? 117.331 -4.088 -8.367 1.00 0.00 25 HIS A C 6
ATOM 5193 O O . HIS A 1 25 ? 116.855 -4.844 -9.216 1.00 0.00 25 HIS A O 6
ATOM 5208 N N . LEU A 1 26 ? 116.601 -3.199 -7.701 1.00 0.00 26 LEU A N 6
ATOM 5209 C CA . LEU A 1 26 ? 115.169 -3.056 -7.934 1.00 0.00 26 LEU A CA 6
ATOM 5210 C C . LEU A 1 26 ? 114.898 -2.358 -9.263 1.00 0.00 26 LEU A C 6
ATOM 5211 O O . LEU A 1 26 ? 113.865 -2.585 -9.895 1.00 0.00 26 LEU A O 6
ATOM 5227 N N . ASN A 1 27 ? 115.828 -1.506 -9.680 1.00 0.00 27 ASN A N 6
ATOM 5228 C CA . ASN A 1 27 ? 115.687 -0.774 -10.934 1.00 0.00 27 ASN A CA 6
ATOM 5229 C C . ASN A 1 27 ? 115.825 -1.704 -12.136 1.00 0.00 27 ASN A C 6
ATOM 5230 O O . ASN A 1 27 ? 115.299 -1.423 -13.213 1.00 0.00 27 ASN A O 6
ATOM 5241 N N . TYR A 1 28 ? 116.539 -2.810 -11.948 1.00 0.00 28 TYR A N 6
ATOM 5242 C CA . TYR A 1 28 ? 116.747 -3.775 -13.021 1.00 0.00 28 TYR A CA 6
ATOM 5243 C C . TYR A 1 28 ? 115.640 -4.826 -13.043 1.00 0.00 28 TYR A C 6
ATOM 5244 O O . TYR A 1 28 ? 115.335 -5.397 -14.090 1.00 0.00 28 TYR A O 6
ATOM 5262 N N . THR A 1 29 ? 115.041 -5.079 -11.883 1.00 0.00 29 THR A N 6
ATOM 5263 C CA . THR A 1 29 ? 113.971 -6.065 -11.776 1.00 0.00 29 THR A CA 6
ATOM 5264 C C . THR A 1 29 ? 112.637 -5.475 -12.227 1.00 0.00 29 THR A C 6
ATOM 5265 O O . THR A 1 29 ? 112.188 -5.717 -13.348 1.00 0.00 29 THR A O 6
ATOM 5276 N N . LEU A 1 30 ? 112.008 -4.702 -11.348 1.00 0.00 30 LEU A N 6
ATOM 5277 C CA . LEU A 1 30 ? 110.725 -4.080 -11.657 1.00 0.00 30 LEU A CA 6
ATOM 5278 C C . LEU A 1 30 ? 110.872 -3.050 -12.773 1.00 0.00 30 LEU A C 6
ATOM 5279 O O . LEU A 1 30 ? 110.046 -2.986 -13.683 1.00 0.00 30 LEU A O 6
ATOM 5295 N N . THR A 1 31 ? 111.928 -2.248 -12.694 1.00 0.00 31 THR A N 6
ATOM 5296 C CA . THR A 1 31 ? 112.182 -1.221 -13.697 1.00 0.00 31 THR A CA 6
ATOM 5297 C C . THR A 1 31 ? 111.041 -0.209 -13.747 1.00 0.00 31 THR A C 6
ATOM 5298 O O . THR A 1 31 ? 110.817 0.438 -14.770 1.00 0.00 31 THR A O 6
ATOM 5309 N N . ASP A 1 32 ? 110.325 -0.073 -12.635 1.00 0.00 32 ASP A N 6
ATOM 5310 C CA . ASP A 1 32 ? 109.209 0.862 -12.554 1.00 0.00 32 ASP A CA 6
ATOM 5311 C C . ASP A 1 32 ? 109.619 2.136 -11.822 1.00 0.00 32 ASP A C 6
ATOM 5312 O O . ASP A 1 32 ? 110.628 2.160 -11.116 1.00 0.00 32 ASP A O 6
ATOM 5321 N N . ASP A 1 33 ? 108.832 3.192 -11.993 1.00 0.00 33 ASP A N 6
ATOM 5322 C CA . ASP A 1 33 ? 109.115 4.470 -11.348 1.00 0.00 33 ASP A CA 6
ATOM 5323 C C . ASP A 1 33 ? 108.958 4.368 -9.834 1.00 0.00 33 ASP A C 6
ATOM 5324 O O . ASP A 1 33 ? 109.555 5.143 -9.085 1.00 0.00 33 ASP A O 6
ATOM 5333 N N . GLN A 1 34 ? 108.151 3.410 -9.386 1.00 0.00 34 GLN A N 6
ATOM 5334 C CA . GLN A 1 34 ? 107.914 3.211 -7.960 1.00 0.00 34 GLN A CA 6
ATOM 5335 C C . GLN A 1 34 ? 109.224 2.990 -7.207 1.00 0.00 34 GLN A C 6
ATOM 5336 O O . GLN A 1 34 ? 109.470 3.617 -6.177 1.00 0.00 34 GLN A O 6
ATOM 5350 N N . GLU A 1 35 ? 110.059 2.097 -7.726 1.00 0.00 35 GLU A N 6
ATOM 5351 C CA . GLU A 1 35 ? 111.342 1.796 -7.097 1.00 0.00 35 GLU A CA 6
ATOM 5352 C C . GLU A 1 35 ? 112.208 3.047 -6.997 1.00 0.00 35 GLU A C 6
ATOM 5353 O O . GLU A 1 35 ? 113.002 3.191 -6.067 1.00 0.00 35 GLU A O 6
ATOM 5365 N N . LEU A 1 36 ? 112.052 3.948 -7.962 1.00 0.00 36 LEU A N 6
ATOM 5366 C CA . LEU A 1 36 ? 112.820 5.187 -7.980 1.00 0.00 36 LEU A CA 6
ATOM 5367 C C . LEU A 1 36 ? 112.467 6.067 -6.787 1.00 0.00 36 LEU A C 6
ATOM 5368 O O . LEU A 1 36 ? 113.342 6.482 -6.027 1.00 0.00 36 LEU A O 6
ATOM 5384 N N . ILE A 1 37 ? 111.177 6.348 -6.627 1.00 0.00 37 ILE A N 6
ATOM 5385 C CA . ILE A 1 37 ? 110.707 7.178 -5.525 1.00 0.00 37 ILE A CA 6
ATOM 5386 C C . ILE A 1 37 ? 110.986 6.516 -4.179 1.00 0.00 37 ILE A C 6
ATOM 5387 O O . ILE A 1 37 ? 111.196 7.196 -3.175 1.00 0.00 37 ILE A O 6
ATOM 5403 N N . ASN A 1 38 ? 110.984 5.188 -4.168 1.00 0.00 38 ASN A N 6
ATOM 5404 C CA . ASN A 1 38 ? 111.236 4.434 -2.945 1.00 0.00 38 ASN A CA 6
ATOM 5405 C C . ASN A 1 38 ? 112.669 4.639 -2.463 1.00 0.00 38 ASN A C 6
ATOM 5406 O O . ASN A 1 38 ? 112.899 5.017 -1.314 1.00 0.00 38 ASN A O 6
ATOM 5417 N N . MET A 1 39 ? 113.629 4.383 -3.346 1.00 0.00 39 MET A N 6
ATOM 5418 C CA . MET A 1 39 ? 115.038 4.537 -3.009 1.00 0.00 39 MET A CA 6
ATOM 5419 C C . MET A 1 39 ? 115.384 6.004 -2.765 1.00 0.00 39 MET A C 6
ATOM 5420 O O . MET A 1 39 ? 116.278 6.318 -1.978 1.00 0.00 39 MET A O 6
ATOM 5434 N N . TYR A 1 40 ? 114.671 6.898 -3.444 1.00 0.00 40 TYR A N 6
ATOM 5435 C CA . TYR A 1 40 ? 114.906 8.330 -3.298 1.00 0.00 40 TYR A CA 6
ATOM 5436 C C . TYR A 1 40 ? 114.670 8.779 -1.859 1.00 0.00 40 TYR A C 6
ATOM 5437 O O . TYR A 1 40 ? 115.528 9.417 -1.249 1.00 0.00 40 TYR A O 6
ATOM 5455 N N . ARG A 1 41 ? 113.502 8.443 -1.323 1.00 0.00 41 ARG A N 6
ATOM 5456 C CA . ARG A 1 41 ? 113.152 8.812 0.044 1.00 0.00 41 ARG A CA 6
ATOM 5457 C C . ARG A 1 41 ? 114.129 8.198 1.040 1.00 0.00 41 ARG A C 6
ATOM 5458 O O . ARG A 1 41 ? 114.655 8.887 1.914 1.00 0.00 41 ARG A O 6
ATOM 5479 N N . ALA A 1 42 ? 114.370 6.898 0.901 1.00 0.00 42 ALA A N 6
ATOM 5480 C CA . ALA A 1 42 ? 115.285 6.192 1.790 1.00 0.00 42 ALA A CA 6
ATOM 5481 C C . ALA A 1 42 ? 116.711 6.709 1.634 1.00 0.00 42 ALA A C 6
ATOM 5482 O O . ALA A 1 42 ? 117.434 6.873 2.616 1.00 0.00 42 ALA A O 6
ATOM 5489 N N . ALA A 1 43 ? 117.110 6.963 0.391 1.00 0.00 43 ALA A N 6
ATOM 5490 C CA . ALA A 1 43 ? 118.450 7.461 0.106 1.00 0.00 43 ALA A CA 6
ATOM 5491 C C . ALA A 1 43 ? 118.618 8.896 0.595 1.00 0.00 43 ALA A C 6
ATOM 5492 O O . ALA A 1 43 ? 119.595 9.221 1.271 1.00 0.00 43 ALA A O 6
ATOM 5499 N N . ASP A 1 44 ? 117.661 9.750 0.249 1.00 0.00 44 ASP A N 6
ATOM 5500 C CA . ASP A 1 44 ? 117.704 11.150 0.653 1.00 0.00 44 ASP A CA 6
ATOM 5501 C C . ASP A 1 44 ? 117.720 11.280 2.172 1.00 0.00 44 ASP A C 6
ATOM 5502 O O . ASP A 1 44 ? 118.570 11.968 2.737 1.00 0.00 44 ASP A O 6
ATOM 5511 N N . HIS A 1 45 ? 116.776 10.614 2.830 1.00 0.00 45 HIS A N 6
ATOM 5512 C CA . HIS A 1 45 ? 116.684 10.656 4.284 1.00 0.00 45 HIS A CA 6
ATOM 5513 C C . HIS A 1 45 ? 117.960 10.121 4.925 1.00 0.00 45 HIS A C 6
ATOM 5514 O O . HIS A 1 45 ? 118.513 10.737 5.837 1.00 0.00 45 HIS A O 6
ATOM 5529 N N . ARG A 1 46 ? 118.423 8.972 4.445 1.00 0.00 46 ARG A N 6
ATOM 5530 C CA . ARG A 1 46 ? 119.635 8.355 4.972 1.00 0.00 46 ARG A CA 6
ATOM 5531 C C . ARG A 1 46 ? 120.839 9.270 4.782 1.00 0.00 46 ARG A C 6
ATOM 5532 O O . ARG A 1 46 ? 121.577 9.545 5.728 1.00 0.00 46 ARG A O 6
ATOM 5553 N N . ARG A 1 47 ? 121.032 9.738 3.554 1.00 0.00 47 ARG A N 6
ATOM 5554 C CA . ARG A 1 47 ? 122.147 10.622 3.239 1.00 0.00 47 ARG A CA 6
ATOM 5555 C C . ARG A 1 47 ? 122.067 11.912 4.049 1.00 0.00 47 ARG A C 6
ATOM 5556 O O . ARG A 1 47 ? 123.053 12.346 4.647 1.00 0.00 47 ARG A O 6
ATOM 5577 N N . ALA A 1 48 ? 120.886 12.522 4.065 1.00 0.00 48 ALA A N 6
ATOM 5578 C CA . ALA A 1 48 ? 120.676 13.763 4.801 1.00 0.00 48 ALA A CA 6
ATOM 5579 C C . ALA A 1 48 ? 120.896 13.559 6.296 1.00 0.00 48 ALA A C 6
ATOM 5580 O O . ALA A 1 48 ? 121.493 14.401 6.967 1.00 0.00 48 ALA A O 6
ATOM 5587 N N . GLU A 1 49 ? 120.406 12.438 6.814 1.00 0.00 49 GLU A N 6
ATOM 5588 C CA . GLU A 1 49 ? 120.548 12.125 8.231 1.00 0.00 49 GLU A CA 6
ATOM 5589 C C . GLU A 1 49 ? 121.998 11.795 8.572 1.00 0.00 49 GLU A C 6
ATOM 5590 O O . GLU A 1 49 ? 122.453 12.040 9.689 1.00 0.00 49 GLU A O 6
ATOM 5602 N N . LEU A 1 50 ? 122.716 11.235 7.605 1.00 0.00 50 LEU A N 6
ATOM 5603 C CA . LEU A 1 50 ? 124.113 10.868 7.804 1.00 0.00 50 LEU A CA 6
ATOM 5604 C C . LEU A 1 50 ? 125.015 12.102 7.791 1.00 0.00 50 LEU A C 6
ATOM 5605 O O . LEU A 1 50 ? 126.077 12.112 8.413 1.00 0.00 50 LEU A O 6
ATOM 5621 N N . VAL A 1 51 ? 124.586 13.139 7.077 1.00 0.00 51 VAL A N 6
ATOM 5622 C CA . VAL A 1 51 ? 125.361 14.370 6.981 1.00 0.00 51 VAL A CA 6
ATOM 5623 C C . VAL A 1 51 ? 124.931 15.386 8.039 1.00 0.00 51 VAL A C 6
ATOM 5624 O O . VAL A 1 51 ? 125.770 16.004 8.694 1.00 0.00 51 VAL A O 6
ATOM 5637 N N . SER A 1 52 ? 123.623 15.557 8.197 1.00 0.00 52 SER A N 6
ATOM 5638 C CA . SER A 1 52 ? 123.090 16.502 9.174 1.00 0.00 52 SER A CA 6
ATOM 5639 C C . SER A 1 52 ? 122.457 15.776 10.357 1.00 0.00 52 SER A C 6
ATOM 5640 O O . SER A 1 52 ? 121.530 16.285 10.986 1.00 0.00 52 SER A O 6
ATOM 5648 N N . GLY A 1 53 ? 122.965 14.583 10.656 1.00 0.00 53 GLY A N 6
ATOM 5649 C CA . GLY A 1 53 ? 122.435 13.808 11.765 1.00 0.00 53 GLY A CA 6
ATOM 5650 C C . GLY A 1 53 ? 120.937 13.596 11.667 1.00 0.00 53 GLY A C 6
ATOM 5651 O O . GLY A 1 53 ? 120.291 14.098 10.747 1.00 0.00 53 GLY A O 6
ATOM 5655 N N . GLY A 1 54 ? 120.383 12.853 12.619 1.00 0.00 54 GLY A N 6
ATOM 5656 C CA . GLY A 1 54 ? 118.956 12.589 12.618 1.00 0.00 54 GLY A CA 6
ATOM 5657 C C . GLY A 1 54 ? 118.378 12.525 14.018 1.00 0.00 54 GLY A C 6
ATOM 5658 O O . GLY A 1 54 ? 118.493 13.478 14.788 1.00 0.00 54 GLY A O 6
ATOM 5662 N N . ARG A 1 55 ? 117.755 11.397 14.348 1.00 0.00 55 ARG A N 6
ATOM 5663 C CA . ARG A 1 55 ? 117.159 11.212 15.665 1.00 0.00 55 ARG A CA 6
ATOM 5664 C C . ARG A 1 55 ? 116.064 12.243 15.918 1.00 0.00 55 ARG A C 6
ATOM 5665 O O . ARG A 1 55 ? 116.344 13.382 16.291 1.00 0.00 55 ARG A O 6
ATOM 5686 N N . LEU A 1 56 ? 114.814 11.836 15.714 1.00 0.00 56 LEU A N 6
ATOM 5687 C CA . LEU A 1 56 ? 113.677 12.724 15.921 1.00 0.00 56 LEU A CA 6
ATOM 5688 C C . LEU A 1 56 ? 112.836 12.260 17.106 1.00 0.00 56 LEU A C 6
ATOM 5689 O O . LEU A 1 56 ? 112.302 13.076 17.859 1.00 0.00 56 LEU A O 6
ATOM 5705 N N . PHE A 1 57 ? 112.721 10.946 17.266 1.00 0.00 57 PHE A N 6
ATOM 5706 C CA . PHE A 1 57 ? 111.946 10.372 18.359 1.00 0.00 57 PHE A CA 6
ATOM 5707 C C . PHE A 1 57 ? 112.743 9.290 19.080 1.00 0.00 57 PHE A C 6
ATOM 5708 O O . PHE A 1 57 ? 113.898 9.028 18.745 1.00 0.00 57 PHE A O 6
ATOM 5725 N N . MET A 1 1 ? 102.997 -9.334 10.643 1.00 0.00 1 MET A N 7
ATOM 5726 C CA . MET A 1 1 ? 103.803 -10.581 10.698 1.00 0.00 1 MET A CA 7
ATOM 5727 C C . MET A 1 1 ? 104.583 -10.790 9.405 1.00 0.00 1 MET A C 7
ATOM 5728 O O . MET A 1 1 ? 105.692 -11.325 9.417 1.00 0.00 1 MET A O 7
ATOM 5744 N N . THR A 1 2 ? 103.998 -10.364 8.290 1.00 0.00 2 THR A N 7
ATOM 5745 C CA . THR A 1 2 ? 104.640 -10.504 6.988 1.00 0.00 2 THR A CA 7
ATOM 5746 C C . THR A 1 2 ? 105.245 -9.180 6.535 1.00 0.00 2 THR A C 7
ATOM 5747 O O . THR A 1 2 ? 105.153 -8.172 7.235 1.00 0.00 2 THR A O 7
ATOM 5758 N N . VAL A 1 3 ? 105.867 -9.190 5.360 1.00 0.00 3 VAL A N 7
ATOM 5759 C CA . VAL A 1 3 ? 106.489 -7.990 4.814 1.00 0.00 3 VAL A CA 7
ATOM 5760 C C . VAL A 1 3 ? 105.440 -7.023 4.277 1.00 0.00 3 VAL A C 7
ATOM 5761 O O . VAL A 1 3 ? 104.309 -7.414 3.989 1.00 0.00 3 VAL A O 7
ATOM 5774 N N . GLN A 1 4 ? 105.822 -5.757 4.145 1.00 0.00 4 GLN A N 7
ATOM 5775 C CA . GLN A 1 4 ? 104.915 -4.732 3.642 1.00 0.00 4 GLN A CA 7
ATOM 5776 C C . GLN A 1 4 ? 105.631 -3.392 3.506 1.00 0.00 4 GLN A C 7
ATOM 5777 O O . GLN A 1 4 ? 105.424 -2.662 2.537 1.00 0.00 4 GLN A O 7
ATOM 5791 N N . ASP A 1 5 ? 106.474 -3.076 4.483 1.00 0.00 5 ASP A N 7
ATOM 5792 C CA . ASP A 1 5 ? 107.222 -1.823 4.472 1.00 0.00 5 ASP A CA 7
ATOM 5793 C C . ASP A 1 5 ? 108.695 -2.072 4.165 1.00 0.00 5 ASP A C 7
ATOM 5794 O O . ASP A 1 5 ? 109.507 -2.254 5.072 1.00 0.00 5 ASP A O 7
ATOM 5803 N N . TYR A 1 6 ? 109.033 -2.079 2.880 1.00 0.00 6 TYR A N 7
ATOM 5804 C CA . TYR A 1 6 ? 110.409 -2.305 2.452 1.00 0.00 6 TYR A CA 7
ATOM 5805 C C . TYR A 1 6 ? 111.343 -1.244 3.026 1.00 0.00 6 TYR A C 7
ATOM 5806 O O . TYR A 1 6 ? 112.536 -1.489 3.211 1.00 0.00 6 TYR A O 7
ATOM 5824 N N . LEU A 1 7 ? 110.794 -0.065 3.307 1.00 0.00 7 LEU A N 7
ATOM 5825 C CA . LEU A 1 7 ? 111.581 1.032 3.860 1.00 0.00 7 LEU A CA 7
ATOM 5826 C C . LEU A 1 7 ? 112.281 0.610 5.148 1.00 0.00 7 LEU A C 7
ATOM 5827 O O . LEU A 1 7 ? 113.368 1.096 5.464 1.00 0.00 7 LEU A O 7
ATOM 5843 N N . LEU A 1 8 ? 111.651 -0.296 5.889 1.00 0.00 8 LEU A N 7
ATOM 5844 C CA . LEU A 1 8 ? 112.213 -0.783 7.142 1.00 0.00 8 LEU A CA 7
ATOM 5845 C C . LEU A 1 8 ? 113.556 -1.466 6.907 1.00 0.00 8 LEU A C 7
ATOM 5846 O O . LEU A 1 8 ? 114.501 -1.282 7.676 1.00 0.00 8 LEU A O 7
ATOM 5862 N N . LYS A 1 9 ? 113.635 -2.253 5.840 1.00 0.00 9 LYS A N 7
ATOM 5863 C CA . LYS A 1 9 ? 114.863 -2.965 5.504 1.00 0.00 9 LYS A CA 7
ATOM 5864 C C . LYS A 1 9 ? 115.930 -1.998 4.997 1.00 0.00 9 LYS A C 7
ATOM 5865 O O . LYS A 1 9 ? 117.118 -2.174 5.265 1.00 0.00 9 LYS A O 7
ATOM 5884 N N . PHE A 1 10 ? 115.497 -0.980 4.262 1.00 0.00 10 PHE A N 7
ATOM 5885 C CA . PHE A 1 10 ? 116.415 0.014 3.716 1.00 0.00 10 PHE A CA 7
ATOM 5886 C C . PHE A 1 10 ? 117.078 0.816 4.832 1.00 0.00 10 PHE A C 7
ATOM 5887 O O . PHE A 1 10 ? 118.303 0.865 4.931 1.00 0.00 10 PHE A O 7
ATOM 5904 N N . ARG A 1 11 ? 116.257 1.443 5.669 1.00 0.00 11 ARG A N 7
ATOM 5905 C CA . ARG A 1 11 ? 116.762 2.244 6.779 1.00 0.00 11 ARG A CA 7
ATOM 5906 C C . ARG A 1 11 ? 117.681 1.419 7.677 1.00 0.00 11 ARG A C 7
ATOM 5907 O O . ARG A 1 11 ? 118.594 1.955 8.307 1.00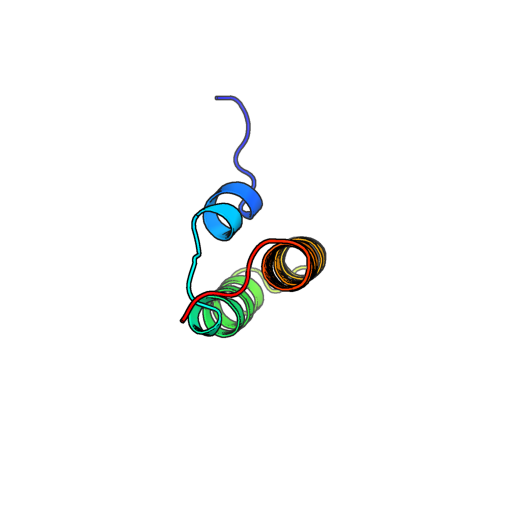 0.00 11 ARG A O 7
ATOM 5928 N N . LYS A 1 12 ? 117.434 0.115 7.729 1.00 0.00 12 LYS A N 7
ATOM 5929 C CA . LYS A 1 12 ? 118.240 -0.783 8.548 1.00 0.00 12 LYS A CA 7
ATOM 5930 C C . LYS A 1 12 ? 119.684 -0.829 8.055 1.00 0.00 12 LYS A C 7
ATOM 5931 O O . LYS A 1 12 ? 120.601 -1.130 8.819 1.00 0.00 12 LYS A O 7
ATOM 5950 N N . ILE A 1 13 ? 119.880 -0.529 6.774 1.00 0.00 13 ILE A N 7
ATOM 5951 C CA . ILE A 1 13 ? 121.213 -0.536 6.184 1.00 0.00 13 ILE A CA 7
ATOM 5952 C C . ILE A 1 13 ? 122.135 0.447 6.900 1.00 0.00 13 ILE A C 7
ATOM 5953 O O . ILE A 1 13 ? 121.716 1.538 7.286 1.00 0.00 13 ILE A O 7
ATOM 5969 N N . SER A 1 14 ? 123.391 0.051 7.076 1.00 0.00 14 SER A N 7
ATOM 5970 C CA . SER A 1 14 ? 124.373 0.895 7.747 1.00 0.00 14 SER A CA 7
ATOM 5971 C C . SER A 1 14 ? 125.434 1.386 6.765 1.00 0.00 14 SER A C 7
ATOM 5972 O O . SER A 1 14 ? 125.990 2.472 6.930 1.00 0.00 14 SER A O 7
ATOM 5980 N N . SER A 1 15 ? 125.710 0.579 5.746 1.00 0.00 15 SER A N 7
ATOM 5981 C CA . SER A 1 15 ? 126.706 0.933 4.740 1.00 0.00 15 SER A CA 7
ATOM 5982 C C . SER A 1 15 ? 126.057 1.646 3.558 1.00 0.00 15 SER A C 7
ATOM 5983 O O . SER A 1 15 ? 124.995 1.244 3.083 1.00 0.00 15 SER A O 7
ATOM 5991 N N . LEU A 1 16 ? 126.706 2.706 3.085 1.00 0.00 16 LEU A N 7
ATOM 5992 C CA . LEU A 1 16 ? 126.195 3.476 1.956 1.00 0.00 16 LEU A CA 7
ATOM 5993 C C . LEU A 1 16 ? 126.260 2.664 0.665 1.00 0.00 16 LEU A C 7
ATOM 5994 O O . LEU A 1 16 ? 125.480 2.889 -0.259 1.00 0.00 16 LEU A O 7
ATOM 6010 N N . GLU A 1 17 ? 127.194 1.719 0.609 1.00 0.00 17 GLU A N 7
ATOM 6011 C CA . GLU A 1 17 ? 127.360 0.876 -0.570 1.00 0.00 17 GLU A CA 7
ATOM 6012 C C . GLU A 1 17 ? 126.062 0.151 -0.913 1.00 0.00 17 GLU A C 7
ATOM 6013 O O . GLU A 1 17 ? 125.762 -0.085 -2.083 1.00 0.00 17 GLU A O 7
ATOM 6025 N N . SER A 1 18 ? 125.296 -0.197 0.116 1.00 0.00 18 SER A N 7
ATOM 6026 C CA . SER A 1 18 ? 124.029 -0.894 -0.077 1.00 0.00 18 SER A CA 7
ATOM 6027 C C . SER A 1 18 ? 123.036 -0.019 -0.837 1.00 0.00 18 SER A C 7
ATOM 6028 O O . SER A 1 18 ? 122.142 -0.525 -1.516 1.00 0.00 18 SER A O 7
ATOM 6036 N N . LEU A 1 19 ? 123.196 1.296 -0.718 1.00 0.00 19 LEU A N 7
ATOM 6037 C CA . LEU A 1 19 ? 122.312 2.240 -1.393 1.00 0.00 19 LEU A CA 7
ATOM 6038 C C . LEU A 1 19 ? 122.304 2.000 -2.900 1.00 0.00 19 LEU A C 7
ATOM 6039 O O . LEU A 1 19 ? 121.289 1.598 -3.469 1.00 0.00 19 LEU A O 7
ATOM 6055 N N . GLU A 1 20 ? 123.441 2.251 -3.540 1.00 0.00 20 GLU A N 7
ATOM 6056 C CA . GLU A 1 20 ? 123.564 2.063 -4.981 1.00 0.00 20 GLU A CA 7
ATOM 6057 C C . GLU A 1 20 ? 123.283 0.614 -5.368 1.00 0.00 20 GLU A C 7
ATOM 6058 O O . GLU A 1 20 ? 122.784 0.338 -6.459 1.00 0.00 20 GLU A O 7
ATOM 6070 N N . LYS A 1 21 ? 123.605 -0.307 -4.467 1.00 0.00 21 LYS A N 7
ATOM 6071 C CA . LYS A 1 21 ? 123.386 -1.728 -4.713 1.00 0.00 21 LYS A CA 7
ATOM 6072 C C . LYS A 1 21 ? 121.896 -2.041 -4.814 1.00 0.00 21 LYS A C 7
ATOM 6073 O O . LYS A 1 21 ? 121.451 -2.693 -5.758 1.00 0.00 21 LYS A O 7
ATOM 6092 N N . LEU A 1 22 ? 121.130 -1.572 -3.834 1.00 0.00 22 LEU A N 7
ATOM 6093 C CA . LEU A 1 22 ? 119.691 -1.801 -3.811 1.00 0.00 22 LEU A CA 7
ATOM 6094 C C . LEU A 1 22 ? 118.997 -1.020 -4.921 1.00 0.00 22 LEU A C 7
ATOM 6095 O O . LEU A 1 22 ? 118.023 -1.488 -5.510 1.00 0.00 22 LEU A O 7
ATOM 6111 N N . TYR A 1 23 ? 119.504 0.176 -5.203 1.00 0.00 23 TYR A N 7
ATOM 6112 C CA . TYR A 1 23 ? 118.932 1.024 -6.242 1.00 0.00 23 TYR A CA 7
ATOM 6113 C C . TYR A 1 23 ? 119.035 0.354 -7.609 1.00 0.00 23 TYR A C 7
ATOM 6114 O O . TYR A 1 23 ? 118.028 0.138 -8.284 1.00 0.00 23 TYR A O 7
ATOM 6132 N N . ASP A 1 24 ? 120.259 0.026 -8.011 1.00 0.00 24 ASP A N 7
ATOM 6133 C CA . ASP A 1 24 ? 120.494 -0.619 -9.297 1.00 0.00 24 ASP A CA 7
ATOM 6134 C C . ASP A 1 24 ? 119.802 -1.977 -9.359 1.00 0.00 24 ASP A C 7
ATOM 6135 O O . ASP A 1 24 ? 119.377 -2.420 -10.427 1.00 0.00 24 ASP A O 7
ATOM 6144 N N . HIS A 1 25 ? 119.692 -2.634 -8.209 1.00 0.00 25 HIS A N 7
ATOM 6145 C CA . HIS A 1 25 ? 119.053 -3.942 -8.134 1.00 0.00 25 HIS A CA 7
ATOM 6146 C C . HIS A 1 25 ? 117.536 -3.815 -8.253 1.00 0.00 25 HIS A C 7
ATOM 6147 O O . HIS A 1 25 ? 116.914 -4.461 -9.095 1.00 0.00 25 HIS A O 7
ATOM 6162 N N . LEU A 1 26 ? 116.950 -2.979 -7.403 1.00 0.00 26 LEU A N 7
ATOM 6163 C CA . LEU A 1 26 ? 115.507 -2.768 -7.412 1.00 0.00 26 LEU A CA 7
ATOM 6164 C C . LEU A 1 26 ? 115.068 -2.064 -8.693 1.00 0.00 26 LEU A C 7
ATOM 6165 O O . LEU A 1 26 ? 113.994 -2.339 -9.228 1.00 0.00 26 LEU A O 7
ATOM 6181 N N . ASN A 1 27 ? 115.906 -1.154 -9.178 1.00 0.00 27 ASN A N 7
ATOM 6182 C CA . ASN A 1 27 ? 115.605 -0.410 -10.396 1.00 0.00 27 ASN A CA 7
ATOM 6183 C C . ASN A 1 27 ? 115.673 -1.317 -11.621 1.00 0.00 27 ASN A C 7
ATOM 6184 O O . ASN A 1 27 ? 114.961 -1.104 -12.602 1.00 0.00 27 ASN A O 7
ATOM 6195 N N . TYR A 1 28 ? 116.534 -2.327 -11.558 1.00 0.00 28 TYR A N 7
ATOM 6196 C CA . TYR A 1 28 ? 116.694 -3.265 -12.663 1.00 0.00 28 TYR A CA 7
ATOM 6197 C C . TYR A 1 28 ? 115.642 -4.367 -12.600 1.00 0.00 28 TYR A C 7
ATOM 6198 O O . TYR A 1 28 ? 115.142 -4.821 -13.629 1.00 0.00 28 TYR A O 7
ATOM 6216 N N . THR A 1 29 ? 115.311 -4.793 -11.386 1.00 0.00 29 THR A N 7
ATOM 6217 C CA . THR A 1 29 ? 114.318 -5.843 -11.189 1.00 0.00 29 THR A CA 7
ATOM 6218 C C . THR A 1 29 ? 112.909 -5.313 -11.432 1.00 0.00 29 THR A C 7
ATOM 6219 O O . THR A 1 29 ? 112.158 -5.865 -12.237 1.00 0.00 29 THR A O 7
ATOM 6230 N N . LEU A 1 30 ? 112.555 -4.240 -10.732 1.00 0.00 30 LEU A N 7
ATOM 6231 C CA . LEU A 1 30 ? 111.236 -3.637 -10.872 1.00 0.00 30 LEU A CA 7
ATOM 6232 C C . LEU A 1 30 ? 111.199 -2.676 -12.057 1.00 0.00 30 LEU A C 7
ATOM 6233 O O . LEU A 1 30 ? 110.359 -2.805 -12.947 1.00 0.00 30 LEU A O 7
ATOM 6249 N N . THR A 1 31 ? 112.116 -1.714 -12.061 1.00 0.00 31 THR A N 7
ATOM 6250 C CA . THR A 1 31 ? 112.188 -0.732 -13.137 1.00 0.00 31 THR A CA 7
ATOM 6251 C C . THR A 1 31 ? 110.897 0.076 -13.222 1.00 0.00 31 THR A C 7
ATOM 6252 O O . THR A 1 31 ? 110.386 0.336 -14.312 1.00 0.00 31 THR A O 7
ATOM 6263 N N . ASP A 1 32 ? 110.376 0.473 -12.066 1.00 0.00 32 ASP A N 7
ATOM 6264 C CA . ASP A 1 32 ? 109.145 1.252 -12.010 1.00 0.00 32 ASP A CA 7
ATOM 6265 C C . ASP A 1 32 ? 109.321 2.484 -11.126 1.00 0.00 32 ASP A C 7
ATOM 6266 O O . ASP A 1 32 ? 110.336 2.633 -10.446 1.00 0.00 32 ASP A O 7
ATOM 6275 N N . ASP A 1 33 ? 108.325 3.362 -11.140 1.00 0.00 33 ASP A N 7
ATOM 6276 C CA . ASP A 1 33 ? 108.368 4.580 -10.340 1.00 0.00 33 ASP A CA 7
ATOM 6277 C C . ASP A 1 33 ? 108.307 4.258 -8.850 1.00 0.00 33 ASP A C 7
ATOM 6278 O O . ASP A 1 33 ? 108.841 4.999 -8.024 1.00 0.00 33 ASP A O 7
ATOM 6287 N N . GLN A 1 34 ? 107.652 3.151 -8.513 1.00 0.00 34 GLN A N 7
ATOM 6288 C CA . GLN A 1 34 ? 107.520 2.733 -7.121 1.00 0.00 34 GLN A CA 7
ATOM 6289 C C . GLN A 1 34 ? 108.888 2.536 -6.474 1.00 0.00 34 GLN A C 7
ATOM 6290 O O . GLN A 1 34 ? 109.209 3.174 -5.472 1.00 0.00 34 GLN A O 7
ATOM 6304 N N . GLU A 1 35 ? 109.689 1.647 -7.051 1.00 0.00 35 GLU A N 7
ATOM 6305 C CA . GLU A 1 35 ? 111.021 1.367 -6.526 1.00 0.00 35 GLU A CA 7
ATOM 6306 C C . GLU A 1 35 ? 111.895 2.617 -6.568 1.00 0.00 35 GLU A C 7
ATOM 6307 O O . GLU A 1 35 ? 112.780 2.796 -5.731 1.00 0.00 35 GLU A O 7
ATOM 6319 N N . LEU A 1 36 ? 111.640 3.479 -7.547 1.00 0.00 36 LEU A N 7
ATOM 6320 C CA . LEU A 1 36 ? 112.404 4.712 -7.698 1.00 0.00 36 LEU A CA 7
ATOM 6321 C C . LEU A 1 36 ? 112.111 5.677 -6.553 1.00 0.00 36 LEU A C 7
ATOM 6322 O O . LEU A 1 36 ? 113.021 6.295 -5.999 1.00 0.00 36 LEU A O 7
ATOM 6338 N N . ILE A 1 37 ? 110.834 5.803 -6.201 1.00 0.00 37 ILE A N 7
ATOM 6339 C CA . ILE A 1 37 ? 110.424 6.694 -5.123 1.00 0.00 37 ILE A CA 7
ATOM 6340 C C . ILE A 1 37 ? 110.765 6.101 -3.758 1.00 0.00 37 ILE A C 7
ATOM 6341 O O . ILE A 1 37 ? 111.027 6.831 -2.802 1.00 0.00 37 ILE A O 7
ATOM 6357 N N . ASN A 1 38 ? 110.761 4.775 -3.677 1.00 0.00 38 ASN A N 7
ATOM 6358 C CA . ASN A 1 38 ? 111.070 4.085 -2.431 1.00 0.00 38 ASN A CA 7
ATOM 6359 C C . ASN A 1 38 ? 112.559 4.176 -2.112 1.00 0.00 38 ASN A C 7
ATOM 6360 O O . ASN A 1 38 ? 112.955 4.204 -0.946 1.00 0.00 38 ASN A O 7
ATOM 6371 N N . MET A 1 39 ? 113.381 4.221 -3.155 1.00 0.00 39 MET A N 7
ATOM 6372 C CA . MET A 1 39 ? 114.827 4.309 -2.986 1.00 0.00 39 MET A CA 7
ATOM 6373 C C . MET A 1 39 ? 115.266 5.755 -2.781 1.00 0.00 39 MET A C 7
ATOM 6374 O O . MET A 1 39 ? 116.140 6.039 -1.961 1.00 0.00 39 MET A O 7
ATOM 6388 N N . TYR A 1 40 ? 114.654 6.665 -3.530 1.00 0.00 40 TYR A N 7
ATOM 6389 C CA . TYR A 1 40 ? 114.982 8.083 -3.432 1.00 0.00 40 TYR A CA 7
ATOM 6390 C C . TYR A 1 40 ? 114.700 8.611 -2.029 1.00 0.00 40 TYR A C 7
ATOM 6391 O O . TYR A 1 40 ? 115.513 9.330 -1.450 1.00 0.00 40 TYR A O 7
ATOM 6409 N N . ARG A 1 41 ? 113.540 8.250 -1.489 1.00 0.00 41 ARG A N 7
ATOM 6410 C CA . ARG A 1 41 ? 113.149 8.687 -0.154 1.00 0.00 41 ARG A CA 7
ATOM 6411 C C . ARG A 1 41 ? 114.152 8.211 0.891 1.00 0.00 41 ARG A C 7
ATOM 6412 O O . ARG A 1 41 ? 114.618 8.992 1.722 1.00 0.00 41 ARG A O 7
ATOM 6433 N N . ALA A 1 42 ? 114.481 6.924 0.846 1.00 0.00 42 ALA A N 7
ATOM 6434 C CA . ALA A 1 42 ? 115.428 6.343 1.789 1.00 0.00 42 ALA A CA 7
ATOM 6435 C C . ALA A 1 42 ? 116.851 6.804 1.493 1.00 0.00 42 ALA A C 7
ATOM 6436 O O . ALA A 1 42 ? 117.667 6.952 2.403 1.00 0.00 42 ALA A O 7
ATOM 6443 N N . ALA A 1 43 ? 117.143 7.029 0.217 1.00 0.00 43 ALA A N 7
ATOM 6444 C CA . ALA A 1 43 ? 118.467 7.473 -0.198 1.00 0.00 43 ALA A CA 7
ATOM 6445 C C . ALA A 1 43 ? 118.757 8.882 0.309 1.00 0.00 43 ALA A C 7
ATOM 6446 O O . ALA A 1 43 ? 119.772 9.121 0.964 1.00 0.00 43 ALA A O 7
ATOM 6453 N N . ASP A 1 44 ? 117.860 9.812 0.001 1.00 0.00 44 ASP A N 7
ATOM 6454 C CA . ASP A 1 44 ? 118.019 11.198 0.424 1.00 0.00 44 ASP A CA 7
ATOM 6455 C C . ASP A 1 44 ? 118.065 11.300 1.946 1.00 0.00 44 ASP A C 7
ATOM 6456 O O . ASP A 1 44 ? 118.915 11.993 2.506 1.00 0.00 44 ASP A O 7
ATOM 6465 N N . HIS A 1 45 ? 117.147 10.604 2.608 1.00 0.00 45 HIS A N 7
ATOM 6466 C CA . HIS A 1 45 ? 117.083 10.617 4.064 1.00 0.00 45 HIS A CA 7
ATOM 6467 C C . HIS A 1 45 ? 118.350 10.021 4.670 1.00 0.00 45 HIS A C 7
ATOM 6468 O O . HIS A 1 45 ? 118.942 10.596 5.583 1.00 0.00 45 HIS A O 7
ATOM 6483 N N . ARG A 1 46 ? 118.759 8.867 4.155 1.00 0.00 46 ARG A N 7
ATOM 6484 C CA . ARG A 1 46 ? 119.957 8.194 4.645 1.00 0.00 46 ARG A CA 7
ATOM 6485 C C . ARG A 1 46 ? 121.192 9.066 4.445 1.00 0.00 46 ARG A C 7
ATOM 6486 O O . ARG A 1 46 ? 122.050 9.155 5.323 1.00 0.00 46 ARG A O 7
ATOM 6507 N N . ARG A 1 47 ? 121.276 9.707 3.283 1.00 0.00 47 ARG A N 7
ATOM 6508 C CA . ARG A 1 47 ? 122.406 10.573 2.969 1.00 0.00 47 ARG A CA 7
ATOM 6509 C C . ARG A 1 47 ? 122.399 11.819 3.849 1.00 0.00 47 ARG A C 7
ATOM 6510 O O . ARG A 1 47 ? 123.410 12.165 4.459 1.00 0.00 47 ARG A O 7
ATOM 6531 N N . ALA A 1 48 ? 121.251 12.486 3.911 1.00 0.00 48 ALA A N 7
ATOM 6532 C CA . ALA A 1 48 ? 121.112 13.692 4.717 1.00 0.00 48 ALA A CA 7
ATOM 6533 C C . ALA A 1 48 ? 121.405 13.408 6.186 1.00 0.00 48 ALA A C 7
ATOM 6534 O O . ALA A 1 48 ? 122.147 14.144 6.835 1.00 0.00 48 ALA A O 7
ATOM 6541 N N . GLU A 1 49 ? 120.816 12.334 6.704 1.00 0.00 49 GLU A N 7
ATOM 6542 C CA . GLU A 1 49 ? 121.014 11.951 8.096 1.00 0.00 49 GLU A CA 7
ATOM 6543 C C . GLU A 1 49 ? 122.477 11.617 8.367 1.00 0.00 49 GLU A C 7
ATOM 6544 O O . GLU A 1 49 ? 122.988 11.861 9.460 1.00 0.00 49 GLU A O 7
ATOM 6556 N N . LEU A 1 50 ? 123.146 11.058 7.365 1.00 0.00 50 LEU A N 7
ATOM 6557 C CA . LEU A 1 50 ? 124.550 10.690 7.493 1.00 0.00 50 LEU A CA 7
ATOM 6558 C C . LEU A 1 50 ? 125.417 11.923 7.727 1.00 0.00 50 LEU A C 7
ATOM 6559 O O . LEU A 1 50 ? 126.265 11.940 8.618 1.00 0.00 50 LEU A O 7
ATOM 6575 N N . VAL A 1 51 ? 125.199 12.955 6.918 1.00 0.00 51 VAL A N 7
ATOM 6576 C CA . VAL A 1 51 ? 125.959 14.193 7.036 1.00 0.00 51 VAL A CA 7
ATOM 6577 C C . VAL A 1 51 ? 125.570 14.960 8.296 1.00 0.00 51 VAL A C 7
ATOM 6578 O O . VAL A 1 51 ? 126.391 15.662 8.884 1.00 0.00 51 VAL A O 7
ATOM 6591 N N . SER A 1 52 ? 124.313 14.819 8.703 1.00 0.00 52 SER A N 7
ATOM 6592 C CA . SER A 1 52 ? 123.815 15.499 9.893 1.00 0.00 52 SER A CA 7
ATOM 6593 C C . SER A 1 52 ? 123.823 14.563 11.099 1.00 0.00 52 SER A C 7
ATOM 6594 O O . SER A 1 52 ? 123.007 14.702 12.010 1.00 0.00 52 SER A O 7
ATOM 6602 N N . GLY A 1 53 ? 124.750 13.610 11.098 1.00 0.00 53 GLY A N 7
ATOM 6603 C CA . GLY A 1 53 ? 124.845 12.668 12.197 1.00 0.00 53 GLY A CA 7
ATOM 6604 C C . GLY A 1 53 ? 125.828 13.114 13.261 1.00 0.00 53 GLY A C 7
ATOM 6605 O O . GLY A 1 53 ? 125.781 14.255 13.720 1.00 0.00 53 GLY A O 7
ATOM 6609 N N . GLY A 1 54 ? 126.722 12.212 13.653 1.00 0.00 54 GLY A N 7
ATOM 6610 C CA . GLY A 1 54 ? 127.708 12.536 14.666 1.00 0.00 54 GLY A CA 7
ATOM 6611 C C . GLY A 1 54 ? 128.312 11.301 15.304 1.00 0.00 54 GLY A C 7
ATOM 6612 O O . GLY A 1 54 ? 128.373 11.193 16.529 1.00 0.00 54 GLY A O 7
ATOM 6616 N N . ARG A 1 55 ? 128.756 10.366 14.472 1.00 0.00 55 ARG A N 7
ATOM 6617 C CA . ARG A 1 55 ? 129.357 9.129 14.961 1.00 0.00 55 ARG A CA 7
ATOM 6618 C C . ARG A 1 55 ? 129.912 8.301 13.807 1.00 0.00 55 ARG A C 7
ATOM 6619 O O . ARG A 1 55 ? 129.165 7.624 13.101 1.00 0.00 55 ARG A O 7
ATOM 6640 N N . LEU A 1 56 ? 131.227 8.358 13.623 1.00 0.00 56 LEU A N 7
ATOM 6641 C CA . LEU A 1 56 ? 131.881 7.613 12.553 1.00 0.00 56 LEU A CA 7
ATOM 6642 C C . LEU A 1 56 ? 132.553 6.357 13.099 1.00 0.00 56 LEU A C 7
ATOM 6643 O O . LEU A 1 56 ? 133.636 6.423 13.683 1.00 0.00 56 LEU A O 7
ATOM 6659 N N . PHE A 1 57 ? 131.905 5.213 12.906 1.00 0.00 57 PHE A N 7
ATOM 6660 C CA . PHE A 1 57 ? 132.438 3.941 13.379 1.00 0.00 57 PHE A CA 7
ATOM 6661 C C . PHE A 1 57 ? 131.691 2.770 12.752 1.00 0.00 57 PHE A C 7
ATOM 6662 O O . PHE A 1 57 ? 131.476 1.741 13.394 1.00 0.00 57 PHE A O 7
ATOM 6679 N N . MET A 1 1 ? 96.283 -7.470 11.154 1.00 0.00 1 MET A N 8
ATOM 6680 C CA . MET A 1 1 ? 97.006 -6.311 10.570 1.00 0.00 1 MET A CA 8
ATOM 6681 C C . MET A 1 1 ? 97.398 -6.578 9.121 1.00 0.00 1 MET A C 8
ATOM 6682 O O . MET A 1 1 ? 97.758 -7.699 8.760 1.00 0.00 1 MET A O 8
ATOM 6698 N N . THR A 1 2 ? 97.325 -5.541 8.292 1.00 0.00 2 THR A N 8
ATOM 6699 C CA . THR A 1 2 ? 97.673 -5.663 6.882 1.00 0.00 2 THR A CA 8
ATOM 6700 C C . THR A 1 2 ? 98.579 -4.517 6.443 1.00 0.00 2 THR A C 8
ATOM 6701 O O . THR A 1 2 ? 98.526 -4.074 5.296 1.00 0.00 2 THR A O 8
ATOM 6712 N N . VAL A 1 3 ? 99.411 -4.043 7.364 1.00 0.00 3 VAL A N 8
ATOM 6713 C CA . VAL A 1 3 ? 100.331 -2.949 7.073 1.00 0.00 3 VAL A CA 8
ATOM 6714 C C . VAL A 1 3 ? 101.740 -3.471 6.809 1.00 0.00 3 VAL A C 8
ATOM 6715 O O . VAL A 1 3 ? 102.140 -4.505 7.344 1.00 0.00 3 VAL A O 8
ATOM 6728 N N . GLN A 1 4 ? 102.488 -2.749 5.982 1.00 0.00 4 GLN A N 8
ATOM 6729 C CA . GLN A 1 4 ? 103.853 -3.137 5.649 1.00 0.00 4 GLN A CA 8
ATOM 6730 C C . GLN A 1 4 ? 104.664 -1.932 5.185 1.00 0.00 4 GLN A C 8
ATOM 6731 O O . GLN A 1 4 ? 104.350 -1.312 4.169 1.00 0.00 4 GLN A O 8
ATOM 6745 N N . ASP A 1 5 ? 105.710 -1.603 5.937 1.00 0.00 5 ASP A N 8
ATOM 6746 C CA . ASP A 1 5 ? 106.567 -0.471 5.605 1.00 0.00 5 ASP A CA 8
ATOM 6747 C C . ASP A 1 5 ? 107.834 -0.937 4.896 1.00 0.00 5 ASP A C 8
ATOM 6748 O O . ASP A 1 5 ? 108.736 -1.496 5.520 1.00 0.00 5 ASP A O 8
ATOM 6757 N N . TYR A 1 6 ? 107.896 -0.700 3.590 1.00 0.00 6 TYR A N 8
ATOM 6758 C CA . TYR A 1 6 ? 109.055 -1.094 2.797 1.00 0.00 6 TYR A CA 8
ATOM 6759 C C . TYR A 1 6 ? 110.269 -0.242 3.150 1.00 0.00 6 TYR A C 8
ATOM 6760 O O . TYR A 1 6 ? 111.407 -0.710 3.088 1.00 0.00 6 TYR A O 8
ATOM 6778 N N . LEU A 1 7 ? 110.020 1.009 3.522 1.00 0.00 7 LEU A N 8
ATOM 6779 C CA . LEU A 1 7 ? 111.093 1.925 3.887 1.00 0.00 7 LEU A CA 8
ATOM 6780 C C . LEU A 1 7 ? 111.879 1.396 5.081 1.00 0.00 7 LEU A C 8
ATOM 6781 O O . LEU A 1 7 ? 113.081 1.631 5.200 1.00 0.00 7 LEU A O 8
ATOM 6797 N N . LEU A 1 8 ? 111.192 0.677 5.962 1.00 0.00 8 LEU A N 8
ATOM 6798 C CA . LEU A 1 8 ? 111.825 0.112 7.148 1.00 0.00 8 LEU A CA 8
ATOM 6799 C C . LEU A 1 8 ? 112.907 -0.890 6.758 1.00 0.00 8 LEU A C 8
ATOM 6800 O O . LEU A 1 8 ? 113.904 -1.051 7.465 1.00 0.00 8 LEU A O 8
ATOM 6816 N N . LYS A 1 9 ? 112.708 -1.561 5.627 1.00 0.00 9 LYS A N 8
ATOM 6817 C CA . LYS A 1 9 ? 113.667 -2.545 5.143 1.00 0.00 9 LYS A CA 8
ATOM 6818 C C . LYS A 1 9 ? 114.964 -1.872 4.707 1.00 0.00 9 LYS A C 8
ATOM 6819 O O . LYS A 1 9 ? 116.049 -2.242 5.155 1.00 0.00 9 LYS A O 8
ATOM 6838 N N . PHE A 1 10 ? 114.843 -0.878 3.833 1.00 0.00 10 PHE A N 8
ATOM 6839 C CA . PHE A 1 10 ? 116.005 -0.150 3.336 1.00 0.00 10 PHE A CA 8
ATOM 6840 C C . PHE A 1 10 ? 116.697 0.605 4.468 1.00 0.00 10 PHE A C 8
ATOM 6841 O O . PHE A 1 10 ? 117.902 0.852 4.417 1.00 0.00 10 PHE A O 8
ATOM 6858 N N . ARG A 1 11 ? 115.925 0.969 5.490 1.00 0.00 11 ARG A N 8
ATOM 6859 C CA . ARG A 1 11 ? 116.462 1.695 6.636 1.00 0.00 11 ARG A CA 8
ATOM 6860 C C . ARG A 1 11 ? 117.641 0.949 7.255 1.00 0.00 11 ARG A C 8
ATOM 6861 O O . ARG A 1 11 ? 118.653 1.552 7.610 1.00 0.00 11 ARG A O 8
ATOM 6882 N N . LYS A 1 12 ? 117.500 -0.367 7.382 1.00 0.00 12 LYS A N 8
ATOM 6883 C CA . LYS A 1 12 ? 118.552 -1.199 7.961 1.00 0.00 12 LYS A CA 8
ATOM 6884 C C . LYS A 1 12 ? 119.888 -0.971 7.258 1.00 0.00 12 LYS A C 8
ATOM 6885 O O . LYS A 1 12 ? 120.950 -1.165 7.848 1.00 0.00 12 LYS A O 8
ATOM 6904 N N . ILE A 1 13 ? 119.829 -0.558 5.996 1.00 0.00 13 ILE A N 8
ATOM 6905 C CA . ILE A 1 13 ? 121.036 -0.304 5.219 1.00 0.00 13 ILE A CA 8
ATOM 6906 C C . ILE A 1 13 ? 121.849 0.831 5.834 1.00 0.00 13 ILE A C 8
ATOM 6907 O O . ILE A 1 13 ? 121.463 1.998 5.753 1.00 0.00 13 ILE A O 8
ATOM 6923 N N . SER A 1 14 ? 122.975 0.482 6.447 1.00 0.00 14 SER A N 8
ATOM 6924 C CA . SER A 1 14 ? 123.843 1.473 7.075 1.00 0.00 14 SER A CA 8
ATOM 6925 C C . SER A 1 14 ? 125.126 1.678 6.273 1.00 0.00 14 SER A C 8
ATOM 6926 O O . SER A 1 14 ? 126.094 2.252 6.772 1.00 0.00 14 SER A O 8
ATOM 6934 N N . SER A 1 15 ? 125.132 1.210 5.027 1.00 0.00 15 SER A N 8
ATOM 6935 C CA . SER A 1 15 ? 126.301 1.350 4.166 1.00 0.00 15 SER A CA 8
ATOM 6936 C C . SER A 1 15 ? 125.958 2.136 2.905 1.00 0.00 15 SER A C 8
ATOM 6937 O O . SER A 1 15 ? 124.913 1.920 2.291 1.00 0.00 15 SER A O 8
ATOM 6945 N N . LEU A 1 16 ? 126.846 3.048 2.523 1.00 0.00 16 LEU A N 8
ATOM 6946 C CA . LEU A 1 16 ? 126.639 3.868 1.335 1.00 0.00 16 LEU A CA 8
ATOM 6947 C C . LEU A 1 16 ? 126.726 3.021 0.068 1.00 0.00 16 LEU A C 8
ATOM 6948 O O . LEU A 1 16 ? 125.994 3.249 -0.895 1.00 0.00 16 LEU A O 8
ATOM 6964 N N . GLU A 1 17 ? 127.626 2.043 0.076 1.00 0.00 17 GLU A N 8
ATOM 6965 C CA . GLU A 1 17 ? 127.811 1.163 -1.072 1.00 0.00 17 GLU A CA 8
ATOM 6966 C C . GLU A 1 17 ? 126.516 0.431 -1.410 1.00 0.00 17 GLU A C 8
ATOM 6967 O O . GLU A 1 17 ? 126.166 0.278 -2.580 1.00 0.00 17 GLU A O 8
ATOM 6979 N N . SER A 1 18 ? 125.811 -0.019 -0.378 1.00 0.00 18 SER A N 8
ATOM 6980 C CA . SER A 1 18 ? 124.554 -0.736 -0.565 1.00 0.00 18 SER A CA 8
ATOM 6981 C C . SER A 1 18 ? 123.542 0.125 -1.318 1.00 0.00 18 SER A C 8
ATOM 6982 O O . SER A 1 18 ? 122.654 -0.395 -1.996 1.00 0.00 18 SER A O 8
ATOM 6990 N N . LEU A 1 19 ? 123.683 1.441 -1.196 1.00 0.00 19 LEU A N 8
ATOM 6991 C CA . LEU A 1 19 ? 122.781 2.373 -1.865 1.00 0.00 19 LEU A CA 8
ATOM 6992 C C . LEU A 1 19 ? 122.775 2.140 -3.374 1.00 0.00 19 LEU A C 8
ATOM 6993 O O . LEU A 1 19 ? 121.741 1.816 -3.957 1.00 0.00 19 LEU A O 8
ATOM 7009 N N . GLU A 1 20 ? 123.937 2.306 -3.997 1.00 0.00 20 GLU A N 8
ATOM 7010 C CA . GLU A 1 20 ? 124.064 2.115 -5.437 1.00 0.00 20 GLU A CA 8
ATOM 7011 C C . GLU A 1 20 ? 123.696 0.687 -5.830 1.00 0.00 20 GLU A C 8
ATOM 7012 O O . GLU A 1 20 ? 123.037 0.462 -6.845 1.00 0.00 20 GLU A O 8
ATOM 7024 N N . LYS A 1 21 ? 124.129 -0.274 -5.021 1.00 0.00 21 LYS A N 8
ATOM 7025 C CA . LYS A 1 21 ? 123.845 -1.680 -5.283 1.00 0.00 21 LYS A CA 8
ATOM 7026 C C . LYS A 1 21 ? 122.341 -1.934 -5.320 1.00 0.00 21 LYS A C 8
ATOM 7027 O O . LYS A 1 21 ? 121.827 -2.539 -6.260 1.00 0.00 21 LYS A O 8
ATOM 7046 N N . LEU A 1 22 ? 121.644 -1.469 -4.289 1.00 0.00 22 LEU A N 8
ATOM 7047 C CA . LEU A 1 22 ? 120.199 -1.646 -4.203 1.00 0.00 22 LEU A CA 8
ATOM 7048 C C . LEU A 1 22 ? 119.488 -0.850 -5.294 1.00 0.00 22 LEU A C 8
ATOM 7049 O O . LEU A 1 22 ? 118.430 -1.250 -5.777 1.00 0.00 22 LEU A O 8
ATOM 7065 N N . TYR A 1 23 ? 120.079 0.278 -5.676 1.00 0.00 23 TYR A N 8
ATOM 7066 C CA . TYR A 1 23 ? 119.503 1.129 -6.711 1.00 0.00 23 TYR A CA 8
ATOM 7067 C C . TYR A 1 23 ? 119.372 0.370 -8.028 1.00 0.00 23 TYR A C 8
ATOM 7068 O O . TYR A 1 23 ? 118.326 0.407 -8.676 1.00 0.00 23 TYR A O 8
ATOM 7086 N N . ASP A 1 24 ? 120.440 -0.318 -8.416 1.00 0.00 24 ASP A N 8
ATOM 7087 C CA . ASP A 1 24 ? 120.446 -1.087 -9.655 1.00 0.00 24 ASP A CA 8
ATOM 7088 C C . ASP A 1 24 ? 119.694 -2.403 -9.485 1.00 0.00 24 ASP A C 8
ATOM 7089 O O . ASP A 1 24 ? 119.095 -2.914 -10.431 1.00 0.00 24 ASP A O 8
ATOM 7098 N N . HIS A 1 25 ? 119.730 -2.947 -8.272 1.00 0.00 25 HIS A N 8
ATOM 7099 C CA . HIS A 1 25 ? 119.051 -4.205 -7.979 1.00 0.00 25 HIS A CA 8
ATOM 7100 C C . HIS A 1 25 ? 117.538 -4.018 -7.970 1.00 0.00 25 HIS A C 8
ATOM 7101 O O . HIS A 1 25 ? 116.811 -4.727 -8.666 1.00 0.00 25 HIS A O 8
ATOM 7116 N N . LEU A 1 26 ? 117.069 -3.060 -7.177 1.00 0.00 26 LEU A N 8
ATOM 7117 C CA . LEU A 1 26 ? 115.641 -2.782 -7.077 1.00 0.00 26 LEU A CA 8
ATOM 7118 C C . LEU A 1 26 ? 115.077 -2.342 -8.425 1.00 0.00 26 LEU A C 8
ATOM 7119 O O . LEU A 1 26 ? 113.920 -2.614 -8.743 1.00 0.00 26 LEU A O 8
ATOM 7135 N N . ASN A 1 27 ? 115.905 -1.661 -9.211 1.00 0.00 27 ASN A N 8
ATOM 7136 C CA . ASN A 1 27 ? 115.489 -1.184 -10.526 1.00 0.00 27 ASN A CA 8
ATOM 7137 C C . ASN A 1 27 ? 115.521 -2.313 -11.552 1.00 0.00 27 ASN A C 8
ATOM 7138 O O . ASN A 1 27 ? 114.746 -2.319 -12.506 1.00 0.00 27 ASN A O 8
ATOM 7149 N N . TYR A 1 28 ? 116.426 -3.266 -11.347 1.00 0.00 28 TYR A N 8
ATOM 7150 C CA . TYR A 1 28 ? 116.559 -4.400 -12.255 1.00 0.00 28 TYR A CA 8
ATOM 7151 C C . TYR A 1 28 ? 115.828 -5.623 -11.710 1.00 0.00 28 TYR A C 8
ATOM 7152 O O . TYR A 1 28 ? 116.252 -6.758 -11.927 1.00 0.00 28 TYR A O 8
ATOM 7170 N N . TH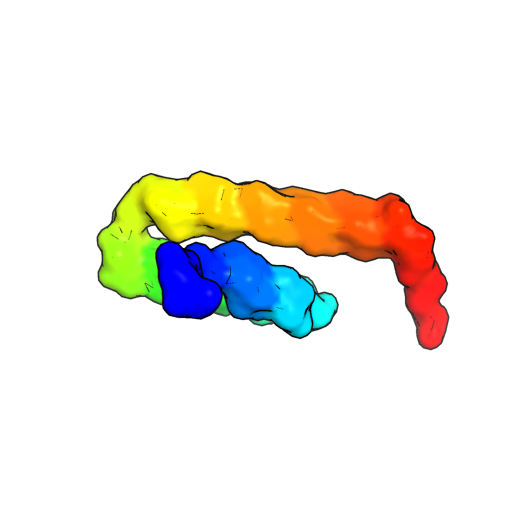R A 1 29 ? 114.729 -5.385 -11.003 1.00 0.00 29 THR A N 8
ATOM 7171 C CA . THR A 1 29 ? 113.939 -6.468 -10.428 1.00 0.00 29 THR A CA 8
ATOM 7172 C C . THR A 1 29 ? 112.490 -6.396 -10.901 1.00 0.00 29 THR A C 8
ATOM 7173 O O . THR A 1 29 ? 112.060 -7.193 -11.736 1.00 0.00 29 THR A O 8
ATOM 7184 N N . LEU A 1 30 ? 111.744 -5.437 -10.365 1.00 0.00 30 LEU A N 8
ATOM 7185 C CA . LEU A 1 30 ? 110.343 -5.260 -10.734 1.00 0.00 30 LEU A CA 8
ATOM 7186 C C . LEU A 1 30 ? 110.186 -4.134 -11.751 1.00 0.00 30 LEU A C 8
ATOM 7187 O O . LEU A 1 30 ? 109.275 -4.157 -12.579 1.00 0.00 30 LEU A O 8
ATOM 7203 N N . THR A 1 31 ? 111.078 -3.151 -11.683 1.00 0.00 31 THR A N 8
ATOM 7204 C CA . THR A 1 31 ? 111.039 -2.017 -12.599 1.00 0.00 31 THR A CA 8
ATOM 7205 C C . THR A 1 31 ? 109.749 -1.218 -12.423 1.00 0.00 31 THR A C 8
ATOM 7206 O O . THR A 1 31 ? 109.098 -0.846 -13.400 1.00 0.00 31 THR A O 8
ATOM 7217 N N . ASP A 1 32 ? 109.387 -0.958 -11.171 1.00 0.00 32 ASP A N 8
ATOM 7218 C CA . ASP A 1 32 ? 108.176 -0.202 -10.866 1.00 0.00 32 ASP A CA 8
ATOM 7219 C C . ASP A 1 32 ? 108.521 1.172 -10.301 1.00 0.00 32 ASP A C 8
ATOM 7220 O O . ASP A 1 32 ? 109.654 1.419 -9.890 1.00 0.00 32 ASP A O 8
ATOM 7229 N N . ASP A 1 33 ? 107.537 2.062 -10.282 1.00 0.00 33 ASP A N 8
ATOM 7230 C CA . ASP A 1 33 ? 107.735 3.413 -9.766 1.00 0.00 33 ASP A CA 8
ATOM 7231 C C . ASP A 1 33 ? 107.995 3.395 -8.262 1.00 0.00 33 ASP A C 8
ATOM 7232 O O . ASP A 1 33 ? 108.607 4.314 -7.717 1.00 0.00 33 ASP A O 8
ATOM 7241 N N . GLN A 1 34 ? 107.521 2.347 -7.593 1.00 0.00 34 GLN A N 8
ATOM 7242 C CA . GLN A 1 34 ? 107.700 2.213 -6.150 1.00 0.00 34 GLN A CA 8
ATOM 7243 C C . GLN A 1 34 ? 109.174 2.289 -5.765 1.00 0.00 34 GLN A C 8
ATOM 7244 O O . GLN A 1 34 ? 109.548 3.011 -4.839 1.00 0.00 34 GLN A O 8
ATOM 7258 N N . GLU A 1 35 ? 110.011 1.537 -6.474 1.00 0.00 35 GLU A N 8
ATOM 7259 C CA . GLU A 1 35 ? 111.443 1.519 -6.198 1.00 0.00 35 GLU A CA 8
ATOM 7260 C C . GLU A 1 35 ? 112.044 2.917 -6.316 1.00 0.00 35 GLU A C 8
ATOM 7261 O O . GLU A 1 35 ? 112.992 3.257 -5.608 1.00 0.00 35 GLU A O 8
ATOM 7273 N N . LEU A 1 36 ? 111.487 3.724 -7.215 1.00 0.00 36 LEU A N 8
ATOM 7274 C CA . LEU A 1 36 ? 111.971 5.084 -7.422 1.00 0.00 36 LEU A CA 8
ATOM 7275 C C . LEU A 1 36 ? 111.673 5.960 -6.209 1.00 0.00 36 LEU A C 8
ATOM 7276 O O . LEU A 1 36 ? 112.569 6.592 -5.651 1.00 0.00 36 LEU A O 8
ATOM 7292 N N . ILE A 1 37 ? 110.406 5.993 -5.808 1.00 0.00 37 ILE A N 8
ATOM 7293 C CA . ILE A 1 37 ? 109.989 6.792 -4.660 1.00 0.00 37 ILE A CA 8
ATOM 7294 C C . ILE A 1 37 ? 110.600 6.259 -3.366 1.00 0.00 37 ILE A C 8
ATOM 7295 O O . ILE A 1 37 ? 110.835 7.013 -2.423 1.00 0.00 37 ILE A O 8
ATOM 7311 N N . ASN A 1 38 ? 110.854 4.953 -3.331 1.00 0.00 38 ASN A N 8
ATOM 7312 C CA . ASN A 1 38 ? 111.434 4.320 -2.154 1.00 0.00 38 ASN A CA 8
ATOM 7313 C C . ASN A 1 38 ? 112.926 4.622 -2.051 1.00 0.00 38 ASN A C 8
ATOM 7314 O O . ASN A 1 38 ? 113.408 5.081 -1.016 1.00 0.00 38 ASN A O 8
ATOM 7325 N N . MET A 1 39 ? 113.654 4.358 -3.133 1.00 0.00 39 MET A N 8
ATOM 7326 C CA . MET A 1 39 ? 115.092 4.599 -3.165 1.00 0.00 39 MET A CA 8
ATOM 7327 C C . MET A 1 39 ? 115.407 6.068 -2.902 1.00 0.00 39 MET A C 8
ATOM 7328 O O . MET A 1 39 ? 116.232 6.393 -2.047 1.00 0.00 39 MET A O 8
ATOM 7342 N N . TYR A 1 40 ? 114.745 6.952 -3.641 1.00 0.00 40 TYR A N 8
ATOM 7343 C CA . TYR A 1 40 ? 114.956 8.388 -3.486 1.00 0.00 40 TYR A CA 8
ATOM 7344 C C . TYR A 1 40 ? 114.623 8.838 -2.066 1.00 0.00 40 TYR A C 8
ATOM 7345 O O . TYR A 1 40 ? 115.256 9.745 -1.527 1.00 0.00 40 TYR A O 8
ATOM 7363 N N . ARG A 1 41 ? 113.624 8.198 -1.467 1.00 0.00 41 ARG A N 8
ATOM 7364 C CA . ARG A 1 41 ? 113.207 8.533 -0.110 1.00 0.00 41 ARG A CA 8
ATOM 7365 C C . ARG A 1 41 ? 114.215 8.019 0.913 1.00 0.00 41 ARG A C 8
ATOM 7366 O O . ARG A 1 41 ? 114.569 8.723 1.856 1.00 0.00 41 ARG A O 8
ATOM 7387 N N . ALA A 1 42 ? 114.671 6.786 0.717 1.00 0.00 42 ALA A N 8
ATOM 7388 C CA . ALA A 1 42 ? 115.638 6.177 1.622 1.00 0.00 42 ALA A CA 8
ATOM 7389 C C . ALA A 1 42 ? 117.006 6.840 1.492 1.00 0.00 42 ALA A C 8
ATOM 7390 O O . ALA A 1 42 ? 117.634 7.192 2.490 1.00 0.00 42 ALA A O 8
ATOM 7397 N N . ALA A 1 43 ? 117.462 7.005 0.255 1.00 0.00 43 ALA A N 8
ATOM 7398 C CA . ALA A 1 43 ? 118.756 7.625 -0.006 1.00 0.00 43 ALA A CA 8
ATOM 7399 C C . ALA A 1 43 ? 118.809 9.044 0.551 1.00 0.00 43 ALA A C 8
ATOM 7400 O O . ALA A 1 43 ? 119.776 9.426 1.209 1.00 0.00 43 ALA A O 8
ATOM 7407 N N . ASP A 1 44 ? 117.764 9.819 0.282 1.00 0.00 44 ASP A N 8
ATOM 7408 C CA . ASP A 1 44 ? 117.694 11.197 0.756 1.00 0.00 44 ASP A CA 8
ATOM 7409 C C . ASP A 1 44 ? 117.735 11.251 2.279 1.00 0.00 44 ASP A C 8
ATOM 7410 O O . ASP A 1 44 ? 118.484 12.035 2.862 1.00 0.00 44 ASP A O 8
ATOM 7419 N N . HIS A 1 45 ? 116.926 10.412 2.919 1.00 0.00 45 HIS A N 8
ATOM 7420 C CA . HIS A 1 45 ? 116.870 10.366 4.375 1.00 0.00 45 HIS A CA 8
ATOM 7421 C C . HIS A 1 45 ? 118.185 9.853 4.955 1.00 0.00 45 HIS A C 8
ATOM 7422 O O . HIS A 1 45 ? 118.633 10.313 6.005 1.00 0.00 45 HIS A O 8
ATOM 7437 N N . ARG A 1 46 ? 118.797 8.898 4.264 1.00 0.00 46 ARG A N 8
ATOM 7438 C CA . ARG A 1 46 ? 120.060 8.322 4.710 1.00 0.00 46 ARG A CA 8
ATOM 7439 C C . ARG A 1 46 ? 121.191 9.340 4.603 1.00 0.00 46 ARG A C 8
ATOM 7440 O O . ARG A 1 46 ? 122.001 9.483 5.519 1.00 0.00 46 ARG A O 8
ATOM 7461 N N . ARG A 1 47 ? 121.240 10.044 3.478 1.00 0.00 47 ARG A N 8
ATOM 7462 C CA . ARG A 1 47 ? 122.273 11.050 3.249 1.00 0.00 47 ARG A CA 8
ATOM 7463 C C . ARG A 1 47 ? 122.213 12.142 4.311 1.00 0.00 47 ARG A C 8
ATOM 7464 O O . ARG A 1 47 ? 123.186 12.380 5.029 1.00 0.00 47 ARG A O 8
ATOM 7485 N N . ALA A 1 48 ? 121.066 12.806 4.406 1.00 0.00 48 ALA A N 8
ATOM 7486 C CA . ALA A 1 48 ? 120.879 13.877 5.381 1.00 0.00 48 ALA A CA 8
ATOM 7487 C C . ALA A 1 48 ? 121.126 13.376 6.801 1.00 0.00 48 ALA A C 8
ATOM 7488 O O . ALA A 1 48 ? 121.639 14.108 7.646 1.00 0.00 48 ALA A O 8
ATOM 7495 N N . GLU A 1 49 ? 120.755 12.126 7.054 1.00 0.00 49 GLU A N 8
ATOM 7496 C CA . GLU A 1 49 ? 120.938 11.527 8.372 1.00 0.00 49 GLU A CA 8
ATOM 7497 C C . GLU A 1 49 ? 122.408 11.214 8.628 1.00 0.00 49 GLU A C 8
ATOM 7498 O O . GLU A 1 49 ? 122.877 11.274 9.765 1.00 0.00 49 GLU A O 8
ATOM 7510 N N . LEU A 1 50 ? 123.130 10.881 7.565 1.00 0.00 50 LEU A N 8
ATOM 7511 C CA . LEU A 1 50 ? 124.549 10.560 7.672 1.00 0.00 50 LEU A CA 8
ATOM 7512 C C . LEU A 1 50 ? 125.380 11.822 7.877 1.00 0.00 50 LEU A C 8
ATOM 7513 O O . LEU A 1 50 ? 126.388 11.806 8.583 1.00 0.00 50 LEU A O 8
ATOM 7529 N N . VAL A 1 51 ? 124.951 12.914 7.252 1.00 0.00 51 VAL A N 8
ATOM 7530 C CA . VAL A 1 51 ? 125.655 14.185 7.364 1.00 0.00 51 VAL A CA 8
ATOM 7531 C C . VAL A 1 51 ? 125.255 14.934 8.633 1.00 0.00 51 VAL A C 8
ATOM 7532 O O . VAL A 1 51 ? 125.991 15.794 9.116 1.00 0.00 51 VAL A O 8
ATOM 7545 N N . SER A 1 52 ? 124.082 14.603 9.169 1.00 0.00 52 SER A N 8
ATOM 7546 C CA . SER A 1 52 ? 123.588 15.249 10.380 1.00 0.00 52 SER A CA 8
ATOM 7547 C C . SER A 1 52 ? 123.910 14.416 11.618 1.00 0.00 52 SER A C 8
ATOM 7548 O O . SER A 1 52 ? 123.183 14.456 12.610 1.00 0.00 52 SER A O 8
ATOM 7556 N N . GLY A 1 53 ? 125.003 13.661 11.554 1.00 0.00 53 GLY A N 8
ATOM 7557 C CA . GLY A 1 53 ? 125.399 12.832 12.678 1.00 0.00 53 GLY A CA 8
ATOM 7558 C C . GLY A 1 53 ? 125.291 11.352 12.374 1.00 0.00 53 GLY A C 8
ATOM 7559 O O . GLY A 1 53 ? 124.327 10.907 11.751 1.00 0.00 53 GLY A O 8
ATOM 7563 N N . GLY A 1 54 ? 126.282 10.586 12.817 1.00 0.00 54 GLY A N 8
ATOM 7564 C CA . GLY A 1 54 ? 126.277 9.154 12.579 1.00 0.00 54 GLY A CA 8
ATOM 7565 C C . GLY A 1 54 ? 127.649 8.619 12.221 1.00 0.00 54 GLY A C 8
ATOM 7566 O O . GLY A 1 54 ? 128.008 8.546 11.046 1.00 0.00 54 GLY A O 8
ATOM 7570 N N . ARG A 1 55 ? 128.419 8.244 13.238 1.00 0.00 55 ARG A N 8
ATOM 7571 C CA . ARG A 1 55 ? 129.762 7.713 13.025 1.00 0.00 55 ARG A CA 8
ATOM 7572 C C . ARG A 1 55 ? 129.991 6.460 13.861 1.00 0.00 55 ARG A C 8
ATOM 7573 O O . ARG A 1 55 ? 129.191 6.131 14.738 1.00 0.00 55 ARG A O 8
ATOM 7594 N N . LEU A 1 56 ? 131.089 5.762 13.586 1.00 0.00 56 LEU A N 8
ATOM 7595 C CA . LEU A 1 56 ? 131.423 4.544 14.313 1.00 0.00 56 LEU A CA 8
ATOM 7596 C C . LEU A 1 56 ? 132.044 4.873 15.667 1.00 0.00 56 LEU A C 8
ATOM 7597 O O . LEU A 1 56 ? 131.415 4.694 16.709 1.00 0.00 56 LEU A O 8
ATOM 7613 N N . PHE A 1 57 ? 133.283 5.355 15.644 1.00 0.00 57 PHE A N 8
ATOM 7614 C CA . PHE A 1 57 ? 133.988 5.710 16.870 1.00 0.00 57 PHE A CA 8
ATOM 7615 C C . PHE A 1 57 ? 134.135 4.497 17.784 1.00 0.00 57 PHE A C 8
ATOM 7616 O O . PHE A 1 57 ? 133.239 4.186 18.568 1.00 0.00 57 PHE A O 8
ATOM 7633 N N . MET A 1 1 ? 105.335 -13.913 10.937 1.00 0.00 1 MET A N 9
ATOM 7634 C CA . MET A 1 1 ? 104.745 -12.592 10.595 1.00 0.00 1 MET A CA 9
ATOM 7635 C C . MET A 1 1 ? 105.209 -11.514 11.570 1.00 0.00 1 MET A C 9
ATOM 7636 O O . MET A 1 1 ? 104.395 -10.838 12.198 1.00 0.00 1 MET A O 9
ATOM 7652 N N . THR A 1 2 ? 106.523 -11.359 11.691 1.00 0.00 2 THR A N 9
ATOM 7653 C CA . THR A 1 2 ? 107.096 -10.363 12.588 1.00 0.00 2 THR A CA 9
ATOM 7654 C C . THR A 1 2 ? 107.963 -9.372 11.820 1.00 0.00 2 THR A C 9
ATOM 7655 O O . THR A 1 2 ? 108.980 -8.898 12.327 1.00 0.00 2 THR A O 9
ATOM 7666 N N . VAL A 1 3 ? 107.555 -9.063 10.593 1.00 0.00 3 VAL A N 9
ATOM 7667 C CA . VAL A 1 3 ? 108.295 -8.127 9.755 1.00 0.00 3 VAL A CA 9
ATOM 7668 C C . VAL A 1 3 ? 107.395 -7.523 8.681 1.00 0.00 3 VAL A C 9
ATOM 7669 O O . VAL A 1 3 ? 106.564 -8.214 8.092 1.00 0.00 3 VAL A O 9
ATOM 7682 N N . GLN A 1 4 ? 107.568 -6.229 8.431 1.00 0.00 4 GLN A N 9
ATOM 7683 C CA . GLN A 1 4 ? 106.773 -5.531 7.428 1.00 0.00 4 GLN A CA 9
ATOM 7684 C C . GLN A 1 4 ? 107.407 -4.190 7.070 1.00 0.00 4 GLN A C 9
ATOM 7685 O O . GLN A 1 4 ? 108.524 -3.888 7.489 1.00 0.00 4 GLN A O 9
ATOM 7699 N N . ASP A 1 5 ? 106.686 -3.389 6.291 1.00 0.00 5 ASP A N 9
ATOM 7700 C CA . ASP A 1 5 ? 107.176 -2.080 5.876 1.00 0.00 5 ASP A CA 9
ATOM 7701 C C . ASP A 1 5 ? 108.441 -2.215 5.032 1.00 0.00 5 ASP A C 9
ATOM 7702 O O . ASP A 1 5 ? 109.459 -2.723 5.500 1.00 0.00 5 ASP A O 9
ATOM 7711 N N . TYR A 1 6 ? 108.367 -1.754 3.788 1.00 0.00 6 TYR A N 9
ATOM 7712 C CA . TYR A 1 6 ? 109.505 -1.823 2.879 1.00 0.00 6 TYR A CA 9
ATOM 7713 C C . TYR A 1 6 ? 110.592 -0.837 3.293 1.00 0.00 6 TYR A C 9
ATOM 7714 O O . TYR A 1 6 ? 111.780 -1.090 3.096 1.00 0.00 6 TYR A O 9
ATOM 7732 N N . LEU A 1 7 ? 110.177 0.288 3.866 1.00 0.00 7 LEU A N 9
ATOM 7733 C CA . LEU A 1 7 ? 111.116 1.312 4.306 1.00 0.00 7 LEU A CA 9
ATOM 7734 C C . LEU A 1 7 ? 112.073 0.757 5.357 1.00 0.00 7 LEU A C 9
ATOM 7735 O O . LEU A 1 7 ? 113.230 1.169 5.436 1.00 0.00 7 LEU A O 9
ATOM 7751 N N . LEU A 1 8 ? 111.583 -0.181 6.160 1.00 0.00 8 LEU A N 9
ATOM 7752 C CA . LEU A 1 8 ? 112.394 -0.794 7.206 1.00 0.00 8 LEU A CA 9
ATOM 7753 C C . LEU A 1 8 ? 113.588 -1.530 6.605 1.00 0.00 8 LEU A C 9
ATOM 7754 O O . LEU A 1 8 ? 114.650 -1.616 7.222 1.00 0.00 8 LEU A O 9
ATOM 7770 N N . LYS A 1 9 ? 113.407 -2.059 5.399 1.00 0.00 9 LYS A N 9
ATOM 7771 C CA . LYS A 1 9 ? 114.469 -2.788 4.716 1.00 0.00 9 LYS A CA 9
ATOM 7772 C C . LYS A 1 9 ? 115.684 -1.893 4.491 1.00 0.00 9 LYS A C 9
ATOM 7773 O O . LYS A 1 9 ? 116.803 -2.244 4.864 1.00 0.00 9 LYS A O 9
ATOM 7792 N N . PHE A 1 10 ? 115.453 -0.737 3.878 1.00 0.00 10 PHE A N 9
ATOM 7793 C CA . PHE A 1 10 ? 116.529 0.208 3.601 1.00 0.00 10 PHE A CA 9
ATOM 7794 C C . PHE A 1 10 ? 116.976 0.911 4.881 1.00 0.00 10 PHE A C 9
ATOM 7795 O O . PHE A 1 10 ? 118.156 1.215 5.054 1.00 0.00 10 PHE A O 9
ATOM 7812 N N . ARG A 1 11 ? 116.024 1.164 5.773 1.00 0.00 11 ARG A N 9
ATOM 7813 C CA . ARG A 1 11 ? 116.318 1.829 7.037 1.00 0.00 11 ARG A CA 9
ATOM 7814 C C . ARG A 1 11 ? 117.330 1.029 7.852 1.00 0.00 11 ARG A C 9
ATOM 7815 O O . ARG A 1 11 ? 118.209 1.595 8.499 1.00 0.00 11 ARG A O 9
ATOM 7836 N N . LYS A 1 12 ? 117.196 -0.293 7.815 1.00 0.00 12 LYS A N 9
ATOM 7837 C CA . LYS A 1 12 ? 118.096 -1.174 8.550 1.00 0.00 12 LYS A CA 9
ATOM 7838 C C . LYS A 1 12 ? 119.503 -1.129 7.966 1.00 0.00 12 LYS A C 9
ATOM 7839 O O . LYS A 1 12 ? 120.486 -1.355 8.673 1.00 0.00 12 LYS A O 9
ATOM 7858 N N . ILE A 1 13 ? 119.598 -0.836 6.673 1.00 0.00 13 ILE A N 9
ATOM 7859 C CA . ILE A 1 13 ? 120.888 -0.762 5.999 1.00 0.00 13 ILE A CA 9
ATOM 7860 C C . ILE A 1 13 ? 121.777 0.302 6.635 1.00 0.00 13 ILE A C 9
ATOM 7861 O O . ILE A 1 13 ? 121.333 1.418 6.902 1.00 0.00 13 ILE A O 9
ATOM 7877 N N . SER A 1 14 ? 123.036 -0.052 6.874 1.00 0.00 14 SER A N 9
ATOM 7878 C CA . SER A 1 14 ? 123.987 0.872 7.479 1.00 0.00 14 SER A CA 9
ATOM 7879 C C . SER A 1 14 ? 125.091 1.242 6.494 1.00 0.00 14 SER A C 9
ATOM 7880 O O . SER A 1 14 ? 125.576 2.373 6.486 1.00 0.00 14 SER A O 9
ATOM 7888 N N . SER A 1 15 ? 125.484 0.281 5.664 1.00 0.00 15 SER A N 9
ATOM 7889 C CA . SER A 1 15 ? 126.532 0.509 4.675 1.00 0.00 15 SER A CA 9
ATOM 7890 C C . SER A 1 15 ? 125.992 1.286 3.478 1.00 0.00 15 SER A C 9
ATOM 7891 O O . SER A 1 15 ? 124.899 1.010 2.985 1.00 0.00 15 SER A O 9
ATOM 7899 N N . LEU A 1 16 ? 126.769 2.261 3.015 1.00 0.00 16 LEU A N 9
ATOM 7900 C CA . LEU A 1 16 ? 126.374 3.080 1.876 1.00 0.00 16 LEU A CA 9
ATOM 7901 C C . LEU A 1 16 ? 126.369 2.261 0.590 1.00 0.00 16 LEU A C 9
ATOM 7902 O O . LEU A 1 16 ? 125.588 2.528 -0.325 1.00 0.00 16 LEU A O 9
ATOM 7918 N N . GLU A 1 17 ? 127.244 1.264 0.524 1.00 0.00 17 GLU A N 9
ATOM 7919 C CA . GLU A 1 17 ? 127.344 0.406 -0.654 1.00 0.00 17 GLU A CA 9
ATOM 7920 C C . GLU A 1 17 ? 126.002 -0.245 -0.976 1.00 0.00 17 GLU A C 9
ATOM 7921 O O . GLU A 1 17 ? 125.637 -0.389 -2.142 1.00 0.00 17 GLU A O 9
ATOM 7933 N N . SER A 1 18 ? 125.273 -0.633 0.064 1.00 0.00 18 SER A N 9
ATOM 7934 C CA . SER A 1 18 ? 123.972 -1.269 -0.111 1.00 0.00 18 SER A CA 9
ATOM 7935 C C . SER A 1 18 ? 123.009 -0.346 -0.853 1.00 0.00 18 SER A C 9
ATOM 7936 O O . SER A 1 18 ? 122.117 -0.808 -1.564 1.00 0.00 18 SER A O 9
ATOM 7944 N N . LEU A 1 19 ? 123.194 0.959 -0.681 1.00 0.00 19 LEU A N 9
ATOM 7945 C CA . LEU A 1 19 ? 122.339 1.944 -1.334 1.00 0.00 19 LEU A CA 9
ATOM 7946 C C . LEU A 1 19 ? 122.395 1.797 -2.852 1.00 0.00 19 LEU A C 9
ATOM 7947 O O . LEU A 1 19 ? 121.397 1.461 -3.489 1.00 0.00 19 LEU A O 9
ATOM 7963 N N . GLU A 1 20 ? 123.568 2.048 -3.423 1.00 0.00 20 GLU A N 9
ATOM 7964 C CA . GLU A 1 20 ? 123.754 1.944 -4.866 1.00 0.00 20 GLU A CA 9
ATOM 7965 C C . GLU A 1 20 ? 123.442 0.534 -5.356 1.00 0.00 20 GLU A C 9
ATOM 7966 O O . GLU A 1 20 ? 122.823 0.353 -6.407 1.00 0.00 20 GLU A O 9
ATOM 7978 N N . LYS A 1 21 ? 123.872 -0.464 -4.591 1.00 0.00 21 LYS A N 9
ATOM 7979 C CA . LYS A 1 21 ? 123.639 -1.858 -4.948 1.00 0.00 21 LYS A CA 9
ATOM 7980 C C . LYS A 1 21 ? 122.146 -2.157 -5.030 1.00 0.00 21 LYS A C 9
ATOM 7981 O O . LYS A 1 21 ? 121.668 -2.715 -6.019 1.00 0.00 21 LYS A O 9
ATOM 8000 N N . LEU A 1 22 ? 121.413 -1.782 -3.988 1.00 0.00 22 LEU A N 9
ATOM 8001 C CA . LEU A 1 22 ? 119.973 -2.012 -3.941 1.00 0.00 22 LEU A CA 9
ATOM 8002 C C . LEU A 1 22 ? 119.257 -1.214 -5.028 1.00 0.00 22 LEU A C 9
ATOM 8003 O O . LEU A 1 22 ? 118.221 -1.636 -5.540 1.00 0.00 22 LEU A O 9
ATOM 8019 N N . TYR A 1 23 ? 119.817 -0.058 -5.374 1.00 0.00 23 TYR A N 9
ATOM 8020 C CA . TYR A 1 23 ? 119.230 0.797 -6.397 1.00 0.00 23 TYR A CA 9
ATOM 8021 C C . TYR A 1 23 ? 119.176 0.081 -7.743 1.00 0.00 23 TYR A C 9
ATOM 8022 O O . TYR A 1 23 ? 118.105 -0.099 -8.319 1.00 0.00 23 TYR A O 9
ATOM 8040 N N . ASP A 1 24 ? 120.341 -0.324 -8.239 1.00 0.00 24 ASP A N 9
ATOM 8041 C CA . ASP A 1 24 ? 120.427 -1.019 -9.518 1.00 0.00 24 ASP A CA 9
ATOM 8042 C C . ASP A 1 24 ? 119.689 -2.354 -9.467 1.00 0.00 24 ASP A C 9
ATOM 8043 O O . ASP A 1 24 ? 119.155 -2.818 -10.474 1.00 0.00 24 ASP A O 9
ATOM 8052 N N . HIS A 1 25 ? 119.667 -2.967 -8.288 1.00 0.00 25 HIS A N 9
ATOM 8053 C CA . HIS A 1 25 ? 118.996 -4.249 -8.107 1.00 0.00 25 HIS A CA 9
ATOM 8054 C C . HIS A 1 25 ? 117.498 -4.125 -8.366 1.00 0.00 25 HIS A C 9
ATOM 8055 O O . HIS A 1 25 ? 116.934 -4.863 -9.173 1.00 0.00 25 HIS A O 9
ATOM 8070 N N . LEU A 1 26 ? 116.859 -3.185 -7.677 1.00 0.00 26 LEU A N 9
ATOM 8071 C CA . LEU A 1 26 ? 115.427 -2.964 -7.831 1.00 0.00 26 LEU A CA 9
ATOM 8072 C C . LEU A 1 26 ? 115.124 -2.234 -9.137 1.00 0.00 26 LEU A C 9
ATOM 8073 O O . LEU A 1 26 ? 114.111 -2.497 -9.786 1.00 0.00 26 LEU A O 9
ATOM 8089 N N . ASN A 1 27 ? 116.007 -1.317 -9.514 1.00 0.00 27 ASN A N 9
ATOM 8090 C CA . ASN A 1 27 ? 115.835 -0.548 -10.742 1.00 0.00 27 ASN A CA 9
ATOM 8091 C C . ASN A 1 27 ? 115.881 -1.456 -11.966 1.00 0.00 27 ASN A C 9
ATOM 8092 O O . ASN A 1 27 ? 115.259 -1.167 -12.989 1.00 0.00 27 ASN A O 9
ATOM 8103 N N . TYR A 1 28 ? 116.623 -2.554 -11.857 1.00 0.00 28 TYR A N 9
ATOM 8104 C CA . TYR A 1 28 ? 116.748 -3.502 -12.958 1.00 0.00 28 TYR A CA 9
ATOM 8105 C C . TYR A 1 28 ? 115.717 -4.620 -12.839 1.00 0.00 28 TYR A C 9
ATOM 8106 O O . TYR A 1 28 ? 115.155 -5.066 -13.839 1.00 0.00 28 TYR A O 9
ATOM 8124 N N . THR A 1 29 ? 115.474 -5.067 -11.612 1.00 0.00 29 THR A N 9
ATOM 8125 C CA . THR A 1 29 ? 114.509 -6.134 -11.365 1.00 0.00 29 THR A CA 9
ATOM 8126 C C . THR A 1 29 ? 113.080 -5.599 -11.403 1.00 0.00 29 THR A C 9
ATOM 8127 O O . THR A 1 29 ? 112.357 -5.802 -12.379 1.00 0.00 29 THR A O 9
ATOM 8138 N N . LEU A 1 30 ? 112.678 -4.919 -10.333 1.00 0.00 30 LEU A N 9
ATOM 8139 C CA . LEU A 1 30 ? 111.335 -4.359 -10.244 1.00 0.00 30 LEU A CA 9
ATOM 8140 C C . LEU A 1 30 ? 111.106 -3.307 -11.325 1.00 0.00 30 LEU A C 9
ATOM 8141 O O . LEU A 1 30 ? 110.048 -3.272 -11.952 1.00 0.00 30 LEU A O 9
ATOM 8157 N N . THR A 1 31 ? 112.106 -2.453 -11.534 1.00 0.00 31 THR A N 9
ATOM 8158 C CA . THR A 1 31 ? 112.024 -1.394 -12.539 1.00 0.00 31 THR A CA 9
ATOM 8159 C C . THR A 1 31 ? 110.677 -0.674 -12.480 1.00 0.00 31 THR A C 9
ATOM 8160 O O . THR A 1 31 ? 110.176 -0.191 -13.495 1.00 0.00 31 THR A O 9
ATOM 8171 N N . ASP A 1 32 ? 110.101 -0.606 -11.284 1.00 0.00 32 ASP A N 9
ATOM 8172 C CA . ASP A 1 32 ? 108.815 0.053 -11.092 1.00 0.00 32 ASP A CA 9
ATOM 8173 C C . ASP A 1 32 ? 108.990 1.381 -10.362 1.00 0.00 32 ASP A C 9
ATOM 8174 O O . ASP A 1 32 ? 110.005 1.610 -9.706 1.00 0.00 32 ASP A O 9
ATOM 8183 N N . ASP A 1 33 ? 107.996 2.255 -10.482 1.00 0.00 33 ASP A N 9
ATOM 8184 C CA . ASP A 1 33 ? 108.042 3.560 -9.834 1.00 0.00 33 ASP A CA 9
ATOM 8185 C C . ASP A 1 33 ? 108.195 3.418 -8.320 1.00 0.00 33 ASP A C 9
ATOM 8186 O O . ASP A 1 33 ? 108.694 4.322 -7.651 1.00 0.00 33 ASP A O 9
ATOM 8195 N N . GLN A 1 34 ? 107.763 2.279 -7.789 1.00 0.00 34 GLN A N 9
ATOM 8196 C CA . GLN A 1 34 ? 107.852 2.021 -6.354 1.00 0.00 34 GLN A CA 9
ATOM 8197 C C . GLN A 1 34 ? 109.293 2.140 -5.863 1.00 0.00 34 GLN A C 9
ATOM 8198 O O . GLN A 1 34 ? 109.543 2.624 -4.760 1.00 0.00 34 GLN A O 9
ATOM 8212 N N . GLU A 1 35 ? 110.236 1.693 -6.687 1.00 0.00 35 GLU A N 9
ATOM 8213 C CA . GLU A 1 35 ? 111.649 1.750 -6.332 1.00 0.00 35 GLU A CA 9
ATOM 8214 C C . GLU A 1 35 ? 112.158 3.189 -6.340 1.00 0.00 35 GLU A C 9
ATOM 8215 O O . GLU A 1 35 ? 113.062 3.541 -5.584 1.00 0.00 35 GLU A O 9
ATOM 8227 N N . LEU A 1 36 ? 111.572 4.015 -7.200 1.00 0.00 36 LEU A N 9
ATOM 8228 C CA . LEU A 1 36 ? 111.966 5.414 -7.308 1.00 0.00 36 LEU A CA 9
ATOM 8229 C C . LEU A 1 36 ? 111.582 6.187 -6.051 1.00 0.00 36 LEU A C 9
ATOM 8230 O O . LEU A 1 36 ? 112.341 7.030 -5.571 1.00 0.00 36 LEU A O 9
ATOM 8246 N N . ILE A 1 37 ? 110.397 5.897 -5.522 1.00 0.00 37 ILE A N 9
ATOM 8247 C CA . ILE A 1 37 ? 109.910 6.567 -4.322 1.00 0.00 37 ILE A CA 9
ATOM 8248 C C . ILE A 1 37 ? 110.615 6.047 -3.072 1.00 0.00 37 ILE A C 9
ATOM 8249 O O . ILE A 1 37 ? 110.738 6.761 -2.076 1.00 0.00 37 ILE A O 9
ATOM 8265 N N . ASN A 1 38 ? 111.072 4.801 -3.127 1.00 0.00 38 ASN A N 9
ATOM 8266 C CA . ASN A 1 38 ? 111.759 4.187 -1.995 1.00 0.00 38 ASN A CA 9
ATOM 8267 C C . ASN A 1 38 ? 113.228 4.595 -1.954 1.00 0.00 38 ASN A C 9
ATOM 8268 O O . ASN A 1 38 ? 113.724 5.061 -0.928 1.00 0.00 38 ASN A O 9
ATOM 8279 N N . MET A 1 39 ? 113.923 4.412 -3.073 1.00 0.00 39 MET A N 9
ATOM 8280 C CA . MET A 1 39 ? 115.339 4.754 -3.161 1.00 0.00 39 MET A CA 9
ATOM 8281 C C . MET A 1 39 ? 115.576 6.224 -2.819 1.00 0.00 39 MET A C 9
ATOM 8282 O O . MET A 1 39 ? 116.432 6.546 -1.996 1.00 0.00 39 MET A O 9
ATOM 8296 N N . TYR A 1 40 ? 114.819 7.108 -3.458 1.00 0.00 40 TYR A N 9
ATOM 8297 C CA . TYR A 1 40 ? 114.954 8.541 -3.221 1.00 0.00 40 TYR A CA 9
ATOM 8298 C C . TYR A 1 40 ? 114.645 8.889 -1.768 1.00 0.00 40 TYR A C 9
ATOM 8299 O O . TYR A 1 40 ? 115.433 9.558 -1.099 1.00 0.00 40 TYR A O 9
ATOM 8317 N N . ARG A 1 41 ? 113.494 8.435 -1.287 1.00 0.00 41 ARG A N 9
ATOM 8318 C CA . ARG A 1 41 ? 113.078 8.702 0.086 1.00 0.00 41 ARG A CA 9
ATOM 8319 C C . ARG A 1 41 ? 114.110 8.182 1.084 1.00 0.00 41 ARG A C 9
ATOM 8320 O O . ARG A 1 41 ? 114.522 8.900 1.996 1.00 0.00 41 ARG A O 9
ATOM 8341 N N . ALA A 1 42 ? 114.521 6.931 0.907 1.00 0.00 42 ALA A N 9
ATOM 8342 C CA . ALA A 1 42 ? 115.502 6.318 1.794 1.00 0.00 42 ALA A CA 9
ATOM 8343 C C . ALA A 1 42 ? 116.878 6.954 1.623 1.00 0.00 42 ALA A C 9
ATOM 8344 O O . ALA A 1 42 ? 117.521 7.340 2.600 1.00 0.00 42 ALA A O 9
ATOM 8351 N N . ALA A 1 43 ? 117.325 7.059 0.376 1.00 0.00 43 ALA A N 9
ATOM 8352 C CA . ALA A 1 43 ? 118.626 7.646 0.077 1.00 0.00 43 ALA A CA 9
ATOM 8353 C C . ALA A 1 43 ? 118.695 9.099 0.535 1.00 0.00 43 ALA A C 9
ATOM 8354 O O . ALA A 1 43 ? 119.623 9.494 1.241 1.00 0.00 43 ALA A O 9
ATOM 8361 N N . ASP A 1 44 ? 117.708 9.892 0.129 1.00 0.00 44 ASP A N 9
ATOM 8362 C CA . ASP A 1 44 ? 117.658 11.302 0.497 1.00 0.00 44 ASP A CA 9
ATOM 8363 C C . ASP A 1 44 ? 117.624 11.471 2.012 1.00 0.00 44 ASP A C 9
ATOM 8364 O O . ASP A 1 44 ? 118.248 12.381 2.559 1.00 0.00 44 ASP A O 9
ATOM 8373 N N . HIS A 1 45 ? 116.891 10.591 2.686 1.00 0.00 45 HIS A N 9
ATOM 8374 C CA . HIS A 1 45 ? 116.775 10.644 4.140 1.00 0.00 45 HIS A CA 9
ATOM 8375 C C . HIS A 1 45 ? 118.060 10.167 4.808 1.00 0.00 45 HIS A C 9
ATOM 8376 O O . HIS A 1 45 ? 118.608 10.844 5.678 1.00 0.00 45 HIS A O 9
ATOM 8391 N N . ARG A 1 46 ? 118.535 8.994 4.398 1.00 0.00 46 ARG A N 9
ATOM 8392 C CA . ARG A 1 46 ? 119.755 8.425 4.959 1.00 0.00 46 ARG A CA 9
ATOM 8393 C C . ARG A 1 46 ? 120.963 9.299 4.639 1.00 0.00 46 ARG A C 9
ATOM 8394 O O . ARG A 1 46 ? 121.783 9.586 5.512 1.00 0.00 46 ARG A O 9
ATOM 8415 N N . ARG A 1 47 ? 121.067 9.722 3.383 1.00 0.00 47 ARG A N 9
ATOM 8416 C CA . ARG A 1 47 ? 122.175 10.565 2.949 1.00 0.00 47 ARG A CA 9
ATOM 8417 C C . ARG A 1 47 ? 122.215 11.866 3.743 1.00 0.00 47 ARG A C 9
ATOM 8418 O O . ARG A 1 47 ? 123.262 12.260 4.257 1.00 0.00 47 ARG A O 9
ATOM 8439 N N . ALA A 1 48 ? 121.068 12.529 3.841 1.00 0.00 48 ALA A N 9
ATOM 8440 C CA . ALA A 1 48 ? 120.972 13.786 4.573 1.00 0.00 48 ALA A CA 9
ATOM 8441 C C . ALA A 1 48 ? 121.263 13.582 6.056 1.00 0.00 48 ALA A C 9
ATOM 8442 O O . ALA A 1 48 ? 121.780 14.476 6.727 1.00 0.00 48 ALA A O 9
ATOM 8449 N N . GLU A 1 49 ? 120.931 12.398 6.562 1.00 0.00 49 GLU A N 9
ATOM 8450 C CA . GLU A 1 49 ? 121.157 12.077 7.966 1.00 0.00 49 GLU A CA 9
ATOM 8451 C C . GLU A 1 49 ? 122.650 11.996 8.272 1.00 0.00 49 GLU A C 9
ATOM 8452 O O . GLU A 1 49 ? 123.126 12.575 9.248 1.00 0.00 49 GLU A O 9
ATOM 8464 N N . LEU A 1 50 ? 123.384 11.276 7.429 1.00 0.00 50 LEU A N 9
ATOM 8465 C CA . LEU A 1 50 ? 124.823 11.120 7.610 1.00 0.00 50 LEU A CA 9
ATOM 8466 C C . LEU A 1 50 ? 125.531 12.468 7.521 1.00 0.00 50 LEU A C 9
ATOM 8467 O O . LEU A 1 50 ? 126.459 12.745 8.280 1.00 0.00 50 LEU A O 9
ATOM 8483 N N . VAL A 1 51 ? 125.087 13.305 6.588 1.00 0.00 51 VAL A N 9
ATOM 8484 C CA . VAL A 1 51 ? 125.679 14.625 6.399 1.00 0.00 51 VAL A CA 9
ATOM 8485 C C . VAL A 1 51 ? 125.356 15.543 7.573 1.00 0.00 51 VAL A C 9
ATOM 8486 O O . VAL A 1 51 ? 126.217 16.278 8.054 1.00 0.00 51 VAL A O 9
ATOM 8499 N N . SER A 1 52 ? 124.108 15.496 8.029 1.00 0.00 52 SER A N 9
ATOM 8500 C CA . SER A 1 52 ? 123.670 16.324 9.145 1.00 0.00 52 SER A CA 9
ATOM 8501 C C . SER A 1 52 ? 124.323 15.871 10.447 1.00 0.00 52 SER A C 9
ATOM 8502 O O . SER A 1 52 ? 124.584 16.681 11.338 1.00 0.00 52 SER A O 9
ATOM 8510 N N . GLY A 1 53 ? 124.584 14.572 10.551 1.00 0.00 53 GLY A N 9
ATOM 8511 C CA . GLY A 1 53 ? 125.203 14.034 11.748 1.00 0.00 53 GLY A CA 9
ATOM 8512 C C . GLY A 1 53 ? 125.518 12.556 11.623 1.00 0.00 53 GLY A C 9
ATOM 8513 O O . GLY A 1 53 ? 124.980 11.872 10.753 1.00 0.00 53 GLY A O 9
ATOM 8517 N N . GLY A 1 54 ? 126.391 12.063 12.494 1.00 0.00 54 GLY A N 9
ATOM 8518 C CA . GLY A 1 54 ? 126.760 10.661 12.460 1.00 0.00 54 GLY A CA 9
ATOM 8519 C C . GLY A 1 54 ? 127.661 10.269 13.616 1.00 0.00 54 GLY A C 9
ATOM 8520 O O . GLY A 1 54 ? 128.848 10.004 13.423 1.00 0.00 54 GLY A O 9
ATOM 8524 N N . ARG A 1 55 ? 127.097 10.231 14.818 1.00 0.00 55 ARG A N 9
ATOM 8525 C CA . ARG A 1 55 ? 127.857 9.869 16.008 1.00 0.00 55 ARG A CA 9
ATOM 8526 C C . ARG A 1 55 ? 127.616 8.411 16.384 1.00 0.00 55 ARG A C 9
ATOM 8527 O O . ARG A 1 55 ? 127.662 8.047 17.559 1.00 0.00 55 ARG A O 9
ATOM 8548 N N . LEU A 1 56 ? 127.360 7.579 15.380 1.00 0.00 56 LEU A N 9
ATOM 8549 C CA . LEU A 1 56 ? 127.112 6.160 15.605 1.00 0.00 56 LEU A CA 9
ATOM 8550 C C . LEU A 1 56 ? 128.240 5.313 15.025 1.00 0.00 56 LEU A C 9
ATOM 8551 O O . LEU A 1 56 ? 128.142 4.814 13.903 1.00 0.00 56 LEU A O 9
ATOM 8567 N N . PHE A 1 57 ? 129.311 5.155 15.796 1.00 0.00 57 PHE A N 9
ATOM 8568 C CA . PHE A 1 57 ? 130.459 4.368 15.358 1.00 0.00 57 PHE A CA 9
ATOM 8569 C C . PHE A 1 57 ? 130.988 3.501 16.498 1.00 0.00 57 PHE A C 9
ATOM 8570 O O . PHE A 1 57 ? 130.379 3.422 17.565 1.00 0.00 57 PHE A O 9
ATOM 8587 N N . MET A 1 1 ? 95.777 -4.409 -0.429 1.00 0.00 1 MET A N 10
ATOM 8588 C CA . MET A 1 1 ? 96.185 -3.133 0.216 1.00 0.00 1 MET A CA 10
ATOM 8589 C C . MET A 1 1 ? 97.023 -3.388 1.463 1.00 0.00 1 MET A C 10
ATOM 8590 O O . MET A 1 1 ? 96.968 -2.626 2.428 1.00 0.00 1 MET A O 10
ATOM 8606 N N . THR A 1 2 ? 97.801 -4.467 1.438 1.00 0.00 2 THR A N 10
ATOM 8607 C CA . THR A 1 2 ? 98.651 -4.824 2.568 1.00 0.00 2 THR A CA 10
ATOM 8608 C C . THR A 1 2 ? 100.039 -5.242 2.094 1.00 0.00 2 THR A C 10
ATOM 8609 O O . THR A 1 2 ? 100.341 -6.431 1.998 1.00 0.00 2 THR A O 10
ATOM 8620 N N . VAL A 1 3 ? 100.881 -4.256 1.798 1.00 0.00 3 VAL A N 10
ATOM 8621 C CA . VAL A 1 3 ? 102.236 -4.523 1.335 1.00 0.00 3 VAL A CA 10
ATOM 8622 C C . VAL A 1 3 ? 103.251 -4.320 2.456 1.00 0.00 3 VAL A C 10
ATOM 8623 O O . VAL A 1 3 ? 102.975 -3.634 3.439 1.00 0.00 3 VAL A O 10
ATOM 8636 N N . GLN A 1 4 ? 104.425 -4.922 2.300 1.00 0.00 4 GLN A N 10
ATOM 8637 C CA . GLN A 1 4 ? 105.480 -4.810 3.299 1.00 0.00 4 GLN A CA 10
ATOM 8638 C C . GLN A 1 4 ? 106.137 -3.434 3.244 1.00 0.00 4 GLN A C 10
ATOM 8639 O O . GLN A 1 4 ? 105.912 -2.664 2.310 1.00 0.00 4 GLN A O 10
ATOM 8653 N N . ASP A 1 5 ? 106.951 -3.131 4.250 1.00 0.00 5 ASP A N 10
ATOM 8654 C CA . ASP A 1 5 ? 107.641 -1.848 4.316 1.00 0.00 5 ASP A CA 10
ATOM 8655 C C . ASP A 1 5 ? 109.108 -1.999 3.927 1.00 0.00 5 ASP A C 10
ATOM 8656 O O . ASP A 1 5 ? 109.949 -2.338 4.759 1.00 0.00 5 ASP A O 10
ATOM 8665 N N . TYR A 1 6 ? 109.407 -1.745 2.657 1.00 0.00 6 TYR A N 10
ATOM 8666 C CA . TYR A 1 6 ? 110.773 -1.852 2.158 1.00 0.00 6 TYR A CA 10
ATOM 8667 C C . TYR A 1 6 ? 111.701 -0.890 2.895 1.00 0.00 6 TYR A C 10
ATOM 8668 O O . TYR A 1 6 ? 112.892 -1.157 3.047 1.00 0.00 6 TYR A O 10
ATOM 8686 N N . LEU A 1 7 ? 111.145 0.229 3.350 1.00 0.00 7 LEU A N 10
ATOM 8687 C CA . LEU A 1 7 ? 111.924 1.230 4.070 1.00 0.00 7 LEU A CA 10
ATOM 8688 C C . LEU A 1 7 ? 112.560 0.630 5.319 1.00 0.00 7 LEU A C 10
ATOM 8689 O O . LEU A 1 7 ? 113.640 1.046 5.738 1.00 0.00 7 LEU A O 10
ATOM 8705 N N . LEU A 1 8 ? 111.884 -0.351 5.909 1.00 0.00 8 LEU A N 10
ATOM 8706 C CA . LEU A 1 8 ? 112.385 -1.007 7.111 1.00 0.00 8 LEU A CA 10
ATOM 8707 C C . LEU A 1 8 ? 113.716 -1.700 6.836 1.00 0.00 8 LEU A C 10
ATOM 8708 O O . LEU A 1 8 ? 114.630 -1.658 7.661 1.00 0.00 8 LEU A O 10
ATOM 8724 N N . LYS A 1 9 ? 113.818 -2.336 5.675 1.00 0.00 9 LYS A N 10
ATOM 8725 C CA . LYS A 1 9 ? 115.038 -3.038 5.291 1.00 0.00 9 LYS A CA 10
ATOM 8726 C C . LYS A 1 9 ? 116.154 -2.051 4.965 1.00 0.00 9 LYS A C 10
ATOM 8727 O O . LYS A 1 9 ? 117.329 -2.326 5.207 1.00 0.00 9 LYS A O 10
ATOM 8746 N N . PHE A 1 10 ? 115.779 -0.901 4.416 1.00 0.00 10 PHE A N 10
ATOM 8747 C CA . PHE A 1 10 ? 116.748 0.127 4.056 1.00 0.00 10 PHE A CA 10
ATOM 8748 C C . PHE A 1 10 ? 117.397 0.727 5.300 1.00 0.00 10 PHE A C 10
ATOM 8749 O O . PHE A 1 10 ? 118.618 0.869 5.367 1.00 0.00 10 PHE A O 10
ATOM 8766 N N . ARG A 1 11 ? 116.572 1.079 6.281 1.00 0.00 11 ARG A N 10
ATOM 8767 C CA . ARG A 1 11 ? 117.066 1.666 7.521 1.00 0.00 11 ARG A CA 10
ATOM 8768 C C . ARG A 1 11 ? 118.048 0.728 8.218 1.00 0.00 11 ARG A C 10
ATOM 8769 O O . ARG A 1 11 ? 118.926 1.173 8.957 1.00 0.00 11 ARG A O 10
ATOM 8790 N N . LYS A 1 12 ? 117.894 -0.570 7.977 1.00 0.00 12 LYS A N 10
ATOM 8791 C CA . LYS A 1 12 ? 118.768 -1.567 8.582 1.00 0.00 12 LYS A CA 10
ATOM 8792 C C . LYS A 1 12 ? 120.193 -1.439 8.051 1.00 0.00 12 LYS A C 10
ATOM 8793 O O . LYS A 1 12 ? 121.155 -1.791 8.735 1.00 0.00 12 LYS A O 10
ATOM 8812 N N . ILE A 1 13 ? 120.322 -0.936 6.828 1.00 0.00 13 ILE A N 10
ATOM 8813 C CA . ILE A 1 13 ? 121.630 -0.762 6.207 1.00 0.00 13 ILE A CA 10
ATOM 8814 C C . ILE A 1 13 ? 122.425 0.339 6.900 1.00 0.00 13 ILE A C 10
ATOM 8815 O O . ILE A 1 13 ? 121.883 1.393 7.238 1.00 0.00 13 ILE A O 10
ATOM 8831 N N . SER A 1 14 ? 123.713 0.091 7.110 1.00 0.00 14 SER A N 10
ATOM 8832 C CA . SER A 1 14 ? 124.583 1.061 7.765 1.00 0.00 14 SER A CA 10
ATOM 8833 C C . SER A 1 14 ? 125.611 1.619 6.786 1.00 0.00 14 SER A C 10
ATOM 8834 O O . SER A 1 14 ? 126.019 2.776 6.890 1.00 0.00 14 SER A O 10
ATOM 8842 N N . SER A 1 15 ? 126.027 0.789 5.833 1.00 0.00 15 SER A N 10
ATOM 8843 C CA . SER A 1 15 ? 127.009 1.201 4.836 1.00 0.00 15 SER A CA 10
ATOM 8844 C C . SER A 1 15 ? 126.331 1.885 3.652 1.00 0.00 15 SER A C 10
ATOM 8845 O O . SER A 1 15 ? 125.295 1.428 3.169 1.00 0.00 15 SER A O 10
ATOM 8853 N N . LEU A 1 16 ? 126.925 2.979 3.190 1.00 0.00 16 LEU A N 10
ATOM 8854 C CA . LEU A 1 16 ? 126.382 3.727 2.060 1.00 0.00 16 LEU A CA 10
ATOM 8855 C C . LEU A 1 16 ? 126.498 2.926 0.767 1.00 0.00 16 LEU A C 10
ATOM 8856 O O . LEU A 1 16 ? 125.715 3.113 -0.164 1.00 0.00 16 LEU A O 10
ATOM 8872 N N . GLU A 1 17 ? 127.483 2.033 0.714 1.00 0.00 17 GLU A N 10
ATOM 8873 C CA . GLU A 1 17 ? 127.702 1.204 -0.468 1.00 0.00 17 GLU A CA 10
ATOM 8874 C C . GLU A 1 17 ? 126.448 0.413 -0.825 1.00 0.00 17 GLU A C 10
ATOM 8875 O O . GLU A 1 17 ? 126.086 0.299 -1.996 1.00 0.00 17 GLU A O 10
ATOM 8887 N N . SER A 1 18 ? 125.788 -0.133 0.192 1.00 0.00 18 SER A N 10
ATOM 8888 C CA . SER A 1 18 ? 124.575 -0.915 -0.016 1.00 0.00 18 SER A CA 10
ATOM 8889 C C . SER A 1 18 ? 123.499 -0.080 -0.707 1.00 0.00 18 SER A C 10
ATOM 8890 O O . SER A 1 18 ? 122.631 -0.617 -1.395 1.00 0.00 18 SER A O 10
ATOM 8898 N N . LEU A 1 19 ? 123.561 1.234 -0.518 1.00 0.00 19 LEU A N 10
ATOM 8899 C CA . LEU A 1 19 ? 122.592 2.143 -1.122 1.00 0.00 19 LEU A CA 10
ATOM 8900 C C . LEU A 1 19 ? 122.550 1.967 -2.638 1.00 0.00 19 LEU A C 10
ATOM 8901 O O . LEU A 1 19 ? 121.482 1.783 -3.223 1.00 0.00 19 LEU A O 10
ATOM 8917 N N . GLU A 1 20 ? 123.719 2.027 -3.267 1.00 0.00 20 GLU A N 10
ATOM 8918 C CA . GLU A 1 20 ? 123.817 1.874 -4.714 1.00 0.00 20 GLU A CA 10
ATOM 8919 C C . GLU A 1 20 ? 123.372 0.481 -5.146 1.00 0.00 20 GLU A C 10
ATOM 8920 O O . GLU A 1 20 ? 122.813 0.305 -6.228 1.00 0.00 20 GLU A O 10
ATOM 8932 N N . LYS A 1 21 ? 123.625 -0.506 -4.293 1.00 0.00 21 LYS A N 10
ATOM 8933 C CA . LYS A 1 21 ? 123.252 -1.884 -4.585 1.00 0.00 21 LYS A CA 10
ATOM 8934 C C . LYS A 1 21 ? 121.734 -2.037 -4.637 1.00 0.00 21 LYS A C 10
ATOM 8935 O O . LYS A 1 21 ? 121.188 -2.587 -5.593 1.00 0.00 21 LYS A O 10
ATOM 8954 N N . LEU A 1 22 ? 121.060 -1.547 -3.602 1.00 0.00 22 LEU A N 10
ATOM 8955 C CA . LEU A 1 22 ? 119.606 -1.628 -3.529 1.00 0.00 22 LEU A CA 10
ATOM 8956 C C . LEU A 1 22 ? 118.957 -0.833 -4.657 1.00 0.00 22 LEU A C 10
ATOM 8957 O O . LEU A 1 22 ? 117.873 -1.177 -5.129 1.00 0.00 22 LEU A O 10
ATOM 8973 N N . TYR A 1 23 ? 119.625 0.233 -5.084 1.00 0.00 23 TYR A N 10
ATOM 8974 C CA . TYR A 1 23 ? 119.113 1.079 -6.156 1.00 0.00 23 TYR A CA 10
ATOM 8975 C C . TYR A 1 23 ? 119.118 0.335 -7.487 1.00 0.00 23 TYR A C 10
ATOM 8976 O O . TYR A 1 23 ? 118.085 0.210 -8.144 1.00 0.00 23 TYR A O 10
ATOM 8994 N N . ASP A 1 24 ? 120.289 -0.158 -7.880 1.00 0.00 24 ASP A N 10
ATOM 8995 C CA . ASP A 1 24 ? 120.429 -0.888 -9.135 1.00 0.00 24 ASP A CA 10
ATOM 8996 C C . ASP A 1 24 ? 119.532 -2.123 -9.150 1.00 0.00 24 ASP A C 10
ATOM 8997 O O . ASP A 1 24 ? 118.901 -2.430 -10.162 1.00 0.00 24 ASP A O 10
ATOM 9006 N N . HIS A 1 25 ? 119.482 -2.826 -8.024 1.00 0.00 25 HIS A N 10
ATOM 9007 C CA . HIS A 1 25 ? 118.664 -4.028 -7.910 1.00 0.00 25 HIS A CA 10
ATOM 9008 C C . HIS A 1 25 ? 117.193 -3.714 -8.161 1.00 0.00 25 HIS A C 10
ATOM 9009 O O . HIS A 1 25 ? 116.549 -4.337 -9.005 1.00 0.00 25 HIS A O 10
ATOM 9024 N N . LEU A 1 26 ? 116.665 -2.743 -7.424 1.00 0.00 26 LEU A N 10
ATOM 9025 C CA . LEU A 1 26 ? 115.269 -2.345 -7.566 1.00 0.00 26 LEU A CA 10
ATOM 9026 C C . LEU A 1 26 ? 114.992 -1.820 -8.970 1.00 0.00 26 LEU A C 10
ATOM 9027 O O . LEU A 1 26 ? 113.897 -1.999 -9.506 1.00 0.00 26 LEU A O 10
ATOM 9043 N N . ASN A 1 27 ? 115.990 -1.173 -9.561 1.00 0.00 27 ASN A N 10
ATOM 9044 C CA . ASN A 1 27 ? 115.854 -0.621 -10.904 1.00 0.00 27 ASN A CA 10
ATOM 9045 C C . ASN A 1 27 ? 115.924 -1.723 -11.958 1.00 0.00 27 ASN A C 10
ATOM 9046 O O . ASN A 1 27 ? 115.273 -1.641 -12.999 1.00 0.00 27 ASN A O 10
ATOM 9057 N N . TYR A 1 28 ? 116.721 -2.751 -11.682 1.00 0.00 28 TYR A N 10
ATOM 9058 C CA . TYR A 1 28 ? 116.876 -3.868 -12.606 1.00 0.00 28 TYR A CA 10
ATOM 9059 C C . TYR A 1 28 ? 115.992 -5.042 -12.195 1.00 0.00 28 TYR A C 10
ATOM 9060 O O . TYR A 1 28 ? 116.339 -6.201 -12.422 1.00 0.00 28 TYR A O 10
ATOM 9078 N N . THR A 1 29 ? 114.850 -4.734 -11.592 1.00 0.00 29 THR A N 10
ATOM 9079 C CA . THR A 1 29 ? 113.916 -5.765 -11.152 1.00 0.00 29 THR A CA 10
ATOM 9080 C C . THR A 1 29 ? 112.537 -5.550 -11.766 1.00 0.00 29 THR A C 10
ATOM 9081 O O . THR A 1 29 ? 112.067 -6.366 -12.559 1.00 0.00 29 THR A O 10
ATOM 9092 N N . LEU A 1 30 ? 111.895 -4.446 -11.396 1.00 0.00 30 LEU A N 10
ATOM 9093 C CA . LEU A 1 30 ? 110.570 -4.122 -11.912 1.00 0.00 30 LEU A CA 10
ATOM 9094 C C . LEU A 1 30 ? 110.629 -2.912 -12.840 1.00 0.00 30 LEU A C 10
ATOM 9095 O O . LEU A 1 30 ? 109.857 -2.813 -13.794 1.00 0.00 30 LEU A O 10
ATOM 9111 N N . THR A 1 31 ? 111.548 -1.997 -12.553 1.00 0.00 31 THR A N 10
ATOM 9112 C CA . THR A 1 31 ? 111.706 -0.793 -13.362 1.00 0.00 31 THR A CA 10
ATOM 9113 C C . THR A 1 31 ? 110.424 0.033 -13.365 1.00 0.00 31 THR A C 10
ATOM 9114 O O . THR A 1 31 ? 109.647 -0.012 -14.319 1.00 0.00 31 THR A O 10
ATOM 9125 N N . ASP A 1 32 ? 110.209 0.786 -12.292 1.00 0.00 32 ASP A N 10
ATOM 9126 C CA . ASP A 1 32 ? 109.021 1.623 -12.171 1.00 0.00 32 ASP A CA 10
ATOM 9127 C C . ASP A 1 32 ? 109.284 2.815 -11.257 1.00 0.00 32 ASP A C 10
ATOM 9128 O O . ASP A 1 32 ? 110.319 2.886 -10.594 1.00 0.00 32 ASP A O 10
ATOM 9137 N N . ASP A 1 33 ? 108.341 3.751 -11.227 1.00 0.00 33 ASP A N 10
ATOM 9138 C CA . ASP A 1 33 ? 108.470 4.940 -10.393 1.00 0.00 33 ASP A CA 10
ATOM 9139 C C . ASP A 1 33 ? 108.422 4.576 -8.911 1.00 0.00 33 ASP A C 10
ATOM 9140 O O . ASP A 1 33 ? 109.027 5.250 -8.078 1.00 0.00 33 ASP A O 10
ATOM 9149 N N . GLN A 1 34 ? 107.695 3.510 -8.590 1.00 0.00 34 GLN A N 10
ATOM 9150 C CA . GLN A 1 34 ? 107.566 3.059 -7.209 1.00 0.00 34 GLN A CA 10
ATOM 9151 C C . GLN A 1 34 ? 108.931 2.737 -6.608 1.00 0.00 34 GLN A C 10
ATOM 9152 O O . GLN A 1 34 ? 109.181 3.003 -5.432 1.00 0.00 34 GLN A O 10
ATOM 9166 N N . GLU A 1 35 ? 109.812 2.165 -7.422 1.00 0.00 35 GLU A N 10
ATOM 9167 C CA . GLU A 1 35 ? 111.155 1.812 -6.967 1.00 0.00 35 GLU A CA 10
ATOM 9168 C C . GLU A 1 35 ? 112.021 3.060 -6.844 1.00 0.00 35 GLU A C 10
ATOM 9169 O O . GLU A 1 35 ? 112.769 3.221 -5.879 1.00 0.00 35 GLU A O 10
ATOM 9181 N N . LEU A 1 36 ? 111.915 3.936 -7.836 1.00 0.00 36 LEU A N 10
ATOM 9182 C CA . LEU A 1 36 ? 112.687 5.172 -7.857 1.00 0.00 36 LEU A CA 10
ATOM 9183 C C . LEU A 1 36 ? 112.259 6.111 -6.733 1.00 0.00 36 LEU A C 10
ATOM 9184 O O . LEU A 1 36 ? 113.100 6.683 -6.038 1.00 0.00 36 LEU A O 10
ATOM 9200 N N . ILE A 1 37 ? 110.952 6.269 -6.560 1.00 0.00 37 ILE A N 10
ATOM 9201 C CA . ILE A 1 37 ? 110.418 7.144 -5.521 1.00 0.00 37 ILE A CA 10
ATOM 9202 C C . ILE A 1 37 ? 110.770 6.627 -4.129 1.00 0.00 37 ILE A C 10
ATOM 9203 O O . ILE A 1 37 ? 111.133 7.400 -3.243 1.00 0.00 37 ILE A O 10
ATOM 9219 N N . ASN A 1 38 ? 110.660 5.315 -3.944 1.00 0.00 38 ASN A N 10
ATOM 9220 C CA . ASN A 1 38 ? 110.965 4.697 -2.658 1.00 0.00 38 ASN A CA 10
ATOM 9221 C C . ASN A 1 38 ? 112.453 4.805 -2.339 1.00 0.00 38 ASN A C 10
ATOM 9222 O O . ASN A 1 38 ? 112.834 5.156 -1.223 1.00 0.00 38 ASN A O 10
ATOM 9233 N N . MET A 1 39 ? 113.288 4.499 -3.326 1.00 0.00 39 MET A N 10
ATOM 9234 C CA . MET A 1 39 ? 114.736 4.560 -3.150 1.00 0.00 39 MET A CA 10
ATOM 9235 C C . MET A 1 39 ? 115.191 5.985 -2.856 1.00 0.00 39 MET A C 10
ATOM 9236 O O . MET A 1 39 ? 116.018 6.214 -1.973 1.00 0.00 39 MET A O 10
ATOM 9250 N N . TYR A 1 40 ? 114.647 6.941 -3.602 1.00 0.00 40 TYR A N 10
ATOM 9251 C CA . TYR A 1 40 ? 115.000 8.346 -3.422 1.00 0.00 40 TYR A CA 10
ATOM 9252 C C . TYR A 1 40 ? 114.595 8.835 -2.035 1.00 0.00 40 TYR A C 10
ATOM 9253 O O . TYR A 1 40 ? 115.357 9.529 -1.364 1.00 0.00 40 TYR A O 10
ATOM 9271 N N . ARG A 1 41 ? 113.389 8.471 -1.613 1.00 0.00 41 ARG A N 10
ATOM 9272 C CA . ARG A 1 41 ? 112.881 8.874 -0.307 1.00 0.00 41 ARG A CA 10
ATOM 9273 C C . ARG A 1 41 ? 113.779 8.354 0.812 1.00 0.00 41 ARG A C 10
ATOM 9274 O O . ARG A 1 41 ? 114.176 9.102 1.704 1.00 0.00 41 ARG A O 10
ATOM 9295 N N . ALA A 1 42 ? 114.095 7.063 0.757 1.00 0.00 42 ALA A N 10
ATOM 9296 C CA . ALA A 1 42 ? 114.945 6.442 1.766 1.00 0.00 42 ALA A CA 10
ATOM 9297 C C . ALA A 1 42 ? 116.395 6.888 1.612 1.00 0.00 42 ALA A C 10
ATOM 9298 O O . ALA A 1 42 ? 117.064 7.207 2.595 1.00 0.00 42 ALA A O 10
ATOM 9305 N N . ALA A 1 43 ? 116.874 6.909 0.374 1.00 0.00 43 ALA A N 10
ATOM 9306 C CA . ALA A 1 43 ? 118.246 7.318 0.091 1.00 0.00 43 ALA A CA 10
ATOM 9307 C C . ALA A 1 43 ? 118.502 8.747 0.557 1.00 0.00 43 ALA A C 10
ATOM 9308 O O . ALA A 1 43 ? 119.471 9.016 1.264 1.00 0.00 43 ALA A O 10
ATOM 9315 N N . ASP A 1 44 ? 117.623 9.660 0.155 1.00 0.00 44 ASP A N 10
ATOM 9316 C CA . ASP A 1 44 ? 117.755 11.063 0.531 1.00 0.00 44 ASP A CA 10
ATOM 9317 C C . ASP A 1 44 ? 117.715 11.226 2.047 1.00 0.00 44 ASP A C 10
ATOM 9318 O O . ASP A 1 44 ? 118.545 11.928 2.626 1.00 0.00 44 ASP A O 10
ATOM 9327 N N . HIS A 1 45 ? 116.747 10.575 2.683 1.00 0.00 45 HIS A N 10
ATOM 9328 C CA . HIS A 1 45 ? 116.601 10.648 4.132 1.00 0.00 45 HIS A CA 10
ATOM 9329 C C . HIS A 1 45 ? 117.845 10.114 4.833 1.00 0.00 45 HIS A C 10
ATOM 9330 O O . HIS A 1 45 ? 118.369 10.741 5.754 1.00 0.00 45 HIS A O 10
ATOM 9345 N N . ARG A 1 46 ? 118.316 8.952 4.390 1.00 0.00 46 ARG A N 10
ATOM 9346 C CA . ARG A 1 46 ? 119.499 8.333 4.975 1.00 0.00 46 ARG A CA 10
ATOM 9347 C C . ARG A 1 46 ? 120.739 9.187 4.729 1.00 0.00 46 ARG A C 10
ATOM 9348 O O . ARG A 1 46 ? 121.498 9.477 5.654 1.00 0.00 46 ARG A O 10
ATOM 9369 N N . ARG A 1 47 ? 120.936 9.590 3.477 1.00 0.00 47 ARG A N 10
ATOM 9370 C CA . ARG A 1 47 ? 122.083 10.412 3.110 1.00 0.00 47 ARG A CA 10
ATOM 9371 C C . ARG A 1 47 ? 122.073 11.731 3.876 1.00 0.00 47 ARG A C 10
ATOM 9372 O O . ARG A 1 47 ? 123.110 12.192 4.351 1.00 0.00 47 ARG A O 10
ATOM 9393 N N . ALA A 1 48 ? 120.894 12.334 3.990 1.00 0.00 48 ALA A N 10
ATOM 9394 C CA . ALA A 1 48 ? 120.750 13.601 4.698 1.00 0.00 48 ALA A CA 10
ATOM 9395 C C . ALA A 1 48 ? 121.178 13.466 6.155 1.00 0.00 48 ALA A C 10
ATOM 9396 O O . ALA A 1 48 ? 121.831 14.352 6.705 1.00 0.00 48 ALA A O 10
ATOM 9403 N N . GLU A 1 49 ? 120.805 12.352 6.777 1.00 0.00 49 GLU A N 10
ATOM 9404 C CA . GLU A 1 49 ? 121.151 12.102 8.171 1.00 0.00 49 GLU A CA 10
ATOM 9405 C C . GLU A 1 49 ? 122.619 11.707 8.306 1.00 0.00 49 GLU A C 10
ATOM 9406 O O . GLU A 1 49 ? 123.272 12.036 9.295 1.00 0.00 49 GLU A O 10
ATOM 9418 N N . LEU A 1 50 ? 123.127 10.998 7.304 1.00 0.00 50 LEU A N 10
ATOM 9419 C CA . LEU A 1 50 ? 124.518 10.557 7.310 1.00 0.00 50 LEU A CA 10
ATOM 9420 C C . LEU A 1 50 ? 125.461 11.723 7.030 1.00 0.00 50 LEU A C 10
ATOM 9421 O O . LEU A 1 50 ? 126.494 11.869 7.682 1.00 0.00 50 LEU A O 10
ATOM 9437 N N . VAL A 1 51 ? 125.098 12.550 6.055 1.00 0.00 51 VAL A N 10
ATOM 9438 C CA . VAL A 1 51 ? 125.910 13.703 5.688 1.00 0.00 51 VAL A CA 10
ATOM 9439 C C . VAL A 1 51 ? 125.839 14.789 6.758 1.00 0.00 51 VAL A C 10
ATOM 9440 O O . VAL A 1 51 ? 126.799 15.528 6.971 1.00 0.00 51 VAL A O 10
ATOM 9453 N N . SER A 1 52 ? 124.694 14.879 7.428 1.00 0.00 52 SER A N 10
ATOM 9454 C CA . SER A 1 52 ? 124.498 15.873 8.476 1.00 0.00 52 SER A CA 10
ATOM 9455 C C . SER A 1 52 ? 125.451 15.631 9.641 1.00 0.00 52 SER A C 10
ATOM 9456 O O . SER A 1 52 ? 125.882 16.571 10.309 1.00 0.00 52 SER A O 10
ATOM 9464 N N . GLY A 1 53 ? 125.776 14.365 9.880 1.00 0.00 53 GLY A N 10
ATOM 9465 C CA . GLY A 1 53 ? 126.676 14.023 10.965 1.00 0.00 53 GLY A CA 10
ATOM 9466 C C . GLY A 1 53 ? 125.950 13.834 12.284 1.00 0.00 53 GLY A C 10
ATOM 9467 O O . GLY A 1 53 ? 124.721 13.773 12.319 1.00 0.00 53 GLY A O 10
ATOM 9471 N N . GLY A 1 54 ? 126.713 13.742 13.369 1.00 0.00 54 GLY A N 10
ATOM 9472 C CA . GLY A 1 54 ? 126.117 13.561 14.680 1.00 0.00 54 GLY A CA 10
ATOM 9473 C C . GLY A 1 54 ? 127.149 13.263 15.750 1.00 0.00 54 GLY A C 10
ATOM 9474 O O . GLY A 1 54 ? 127.200 12.152 16.279 1.00 0.00 54 GLY A O 10
ATOM 9478 N N . ARG A 1 55 ? 127.970 14.256 16.070 1.00 0.00 55 ARG A N 10
ATOM 9479 C CA . ARG A 1 55 ? 129.005 14.096 17.084 1.00 0.00 55 ARG A CA 10
ATOM 9480 C C . ARG A 1 55 ? 128.476 14.468 18.465 1.00 0.00 55 ARG A C 10
ATOM 9481 O O . ARG A 1 55 ? 128.644 15.600 18.919 1.00 0.00 55 ARG A O 10
ATOM 9502 N N . LEU A 1 56 ? 127.835 13.510 19.127 1.00 0.00 56 LEU A N 10
ATOM 9503 C CA . LEU A 1 56 ? 127.282 13.740 20.457 1.00 0.00 56 LEU A CA 10
ATOM 9504 C C . LEU A 1 56 ? 127.321 12.464 21.292 1.00 0.00 56 LEU A C 10
ATOM 9505 O O . LEU A 1 56 ? 127.831 12.459 22.413 1.00 0.00 56 LEU A O 10
ATOM 9521 N N . PHE A 1 57 ? 126.779 11.385 20.738 1.00 0.00 57 PHE A N 10
ATOM 9522 C CA . PHE A 1 57 ? 126.752 10.101 21.433 1.00 0.00 57 PHE A CA 10
ATOM 9523 C C . PHE A 1 57 ? 126.306 8.985 20.493 1.00 0.00 57 PHE A C 10
ATOM 9524 O O . PHE A 1 57 ? 125.240 9.064 19.881 1.00 0.00 57 PHE A O 10
#

GO terms:
  GO:0005515 protein binding (F, IPI)
  GO:1900232 negative regulation of single-species biofilm formation on inanimate substrate (P, IMP)
  GO:0060566 positive regulation of termination of DNA-templated transcription (P, IMP)

Organism: Escherichia coli (strain K12) (NCBI:txid83333)

Foldseek 3Di:
DDDDDVLVVLVVDDDCVVLVVQLVCLCVPPNDVVSVVSSCVSNVVVCVDVVVDDPDD

Radius of gyration: 12.1 Å; Cα contacts (8 Å, |Δi|>4): 25; chains: 1; bounding box: 36×22×27 Å

Sequence (57 aa):
MTVQDYLLKFRKISSLESLEKLYDHLNYTLTDDQELINMYRAADHRRAELVSGGRLFMTVQDYLLKFRKISSLESLEKLYDHLNYTLTDDQELINMYRAADHRRAELVSGGRLFMTVQDYLLKFRKISSLESLEKLYDHLNYTLTDDQELINMYRAADHRRAELVSGGRLFMTVQDYLLKFRKISSLESLEKLYDHLNYTLTDDQELINMYRAADHRRAELVSGGRLFMTVQDYLLKFRKISSLESLEKLYDHLNYTLTDDQELINMYRAADHRRAELVSGGRLFMTVQDYLLKFRKISSLESLEKLYDHLNYTLTDDQELINMYRAADHRRAELVSGGRLFMTVQDYLLKFRKISSLESLEKLYDHLNYTLTDDQELINMYRAADHRRAELVSGGRLFMTVQDYLLKFRKISSLESLEKLYDHLNYTLTDDQELINMYRAADHRRAELVSGGRLFMTVQDYLLKFRKISSLESLEKLYDHLNYTLTDDQELINMYRAADHRRAELVSGGRLFMTVQDYLLKFRKISSLESLEKLYDHLNYTLTDDQELINMYRAADHRRAELVSGGRLF

Nearest PDB structures (foldseek):
  2jqt-assembly1_A  TM=8.349E-01  e=6.621E-07  Escherichia coli
  2jqt-assembly1_A  TM=8.811E-01  e=1.915E-06  Escherichia coli
  2jqt-assembly1_A  TM=8.670E-01  e=2.508E-06  Escherichia coli
  8a98-assembly1_i  TM=5.538E-01  e=9.943E+00  Leishmania major strain Friedlin
  7e8k-assembly2_D  TM=3.525E-01  e=8.760E+00  Planctomycetes bacterium GWF2_40_8

CATH classification: 1.20.1280.40

InterPro domains:
  IPR007985 Haemolysin expression modulating, HHA [PF05321] (9-68)
  IPR036666 HHA superfamily [G3DSA:1.20.1280.40] (1-71)
  IPR036666 HHA superfamily [SSF68989] (1-71)